Protein AF-A0AAN8N114-F1 (afdb_monomer_lite)

Secondary structure (DSSP, 8-state):
----------PPPTT----------------------------------------SSS---EEETTEEEEEEEEEEE-TTSPEEE---PPP-------------------------------TTEEEEEEEEETTTEEEEEEE-TT--BTTB--SEEEEESSSEEEHHHHSGGGTTSGGGG-EEEEEEEEEESS-SSSSS-SEEEEEEEEE--GGGHHHHHIIIIIS----SEEEEEEEEES--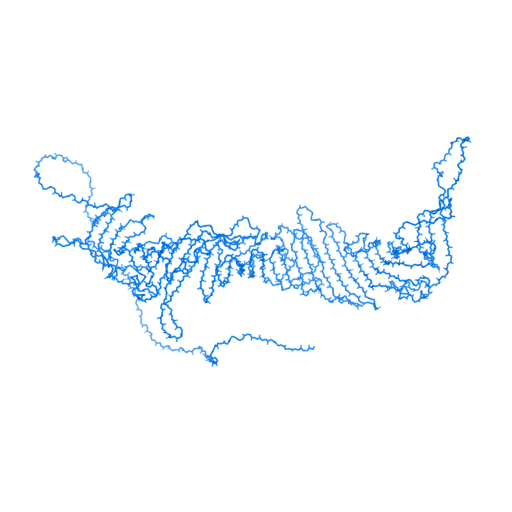-SSS----SEEEEEEEEEEEEEEETTTEEEEEEEEEEEEEEEE-TTT--EEEEEEEEEEEEEEEP-TT-SSPEEEEEEEEEETTEEEEEEEESSSEE-SGGG-TT--EEEEEEEEEESS--TTS--PEEEEEEEEETTEEEEEEEEE-SS-EEEEEEEEEEEHHHHHHHHHHHHS-EEPP--S-EEEEEEEEEEETTEEEEEEEEEETTEE-SEEEEEEETTEEEEEEEEEEEEETTEEEEEEEEEEEEEEE-SS---SPEEEEEEEEEEETTEEEEEEEEEEE-TTSPPEEEEEEEESSEEEHHHH-GGGTTSTT--EEEEEEEEEESSSS-SSS--TT-----SEEEEEEEE---HHHHHHHTS--TTEEEEEEEETTEEEEEEE-SS----B-STTEEESS-EEEEEESSSEEEEEEEEEEE--S-----------S----SS---EEEE------TTHHHHHHHTT-

Organism: NCBI:txid47235

Sequence (715 aa):
MTATSGQDIIMMDADGRQGSFPPAGAVRKRARSPSSERDGEDHSNKTAKLQYSDKTQTGNTIDYYGSIIRNATLGTLGANGKIEPLLFQQPTTGTKICPDDLPTPGEENDDPRTGSTKPMLPENFVVTGDMKLFGMIDSQICIFPGLITPGQPYTEIVTPSAPRLSVGDLVPRLKGSPMDSIALEKTRYCYSEISFDRLKRAGLYVETDVLFQGTLQPVQDTLRDFFGQGYPHLHMSAYLGQDRNWALPLPTSEIVLTGSLDNVSVNIFDILTFTKIGVEVSAYQAIDPRTYRSAWQFGFGFFGHLNMSAPGSIMPLQVEYQLQHRYGSYMLSLTLQDDEWKDIFGVKGLNIKDVQLTAVLSNLSKDVNCDFKVEAALNLNKTDFLISGTYSKSNYRLEAFVGNLTLHDVGQLFTQVTGATLDVFDHDVTFNSIYVSISSDGLVLSGAITVNGYSTAQGTIAISRDGLQISGGIGHVEFEHFIINDAMLDVFVGSTCGKACTRATKFSIVGDLTFSDINLKVGLFTSKAPGSELKWTIFGQAAGDLKTSKLCSDLQGTFLDVSLNNLAFIASNDESPAGDFNHLNYPLTKGIQFCAMIDSIPELESLMRGSVKGMVIRAAYSSGKFSLGIILPGERTISFGDHIYTGPLQLEIQTGTDITLVLKALLNVKVDTQPTHYELWNSALNRFNTIQTWYSLGTKLSAKLFKKSALNCFT

Foldseek 3Di:
DDDDDDDDDDDDDPPDDDDDDDDDDDDDDDDDDDDDDDDDPPPPPPDDDFDFDPDDDDFGWTQDVNWIFTNKFKFFQDPVRDTHGDDDDDDDDDDDDDDDDDDDDDDDDDDDDDDDDDPPDPQGMKMKGWTQFQQHFTWIKIARPNDDDPVRNFRMKIWTPDQKAFVCVLPVVCPPPQSRPKIWGRKMKTAHPQAPDPVRGGAIKIKTKTFCDDVNVVVQCCCCAQVVHNDRIFTWMWGQDHDDDRNRRRPDQKTKIKGKDAQGFGDFLNFKTFGMKMKIKMWGWDQDPVPRDTDIDIFMWIKDWIFGDAALDPGTFIWIWIWGDDPQKIKIKIFTPDQWDACHNVQHLKIWGRKIWIFIGNDRHRPDWTKTWIWTWIDAPNDTFIKIDIDTPPWDKIKTWPFKDAPVSVQSRLCSRQVWGWDDDPWGKIFGRWMWMAIPVGIKIWDWIDTNRQIFRIWMWDHDNQFIWIKHFRAWDDDPPWIFGRKIWIWTIGTDDPPARFAWTKIKIWGWTQDPNWIKTWMKIWTDGVPDDIKIKIKIWTDAWDFVCVLPVVCPPPLSRFTFAGKMKMAIQAQDGDDDDPPVPPRGGHGIKIKTWTFDRPVVCVVQVHTQGGKIWMWGDDPNDTFTFIHGPDFGKADPDPFKIWGGWGWGFDDDQFTWIKIKTWIGGHDPDDPDDDDDDDDDDPDDPTPGDIDIPTDDDGDRPPPPSVVVVVD

Structure (mmCIF, N/CA/C/O backbone):
data_AF-A0AAN8N114-F1
#
_entry.id   AF-A0AAN8N114-F1
#
loop_
_atom_site.group_PDB
_atom_site.id
_atom_site.type_symbol
_atom_site.label_atom_id
_atom_site.label_alt_id
_atom_site.label_comp_id
_atom_site.label_asym_id
_atom_site.label_entity_id
_atom_site.label_seq_id
_atom_site.pdbx_PDB_ins_code
_atom_site.Cartn_x
_atom_site.Cartn_y
_atom_site.Cartn_z
_atom_site.occupancy
_atom_site.B_iso_or_equiv
_atom_site.auth_seq_id
_atom_site.auth_comp_id
_atom_site.auth_asym_id
_atom_site.auth_atom_id
_atom_site.pdbx_PDB_model_num
ATOM 1 N N . MET A 1 1 ? -15.891 -11.477 -35.135 1.00 25.75 1 MET A N 1
ATOM 2 C CA . MET A 1 1 ? -16.637 -12.729 -34.886 1.00 25.75 1 MET A CA 1
ATOM 3 C C . MET A 1 1 ? -17.010 -12.759 -33.413 1.00 25.75 1 MET A C 1
ATOM 5 O O . MET A 1 1 ? -16.155 -12.441 -32.602 1.00 25.75 1 MET A O 1
ATOM 9 N N . THR A 1 2 ? -18.285 -13.071 -33.147 1.00 25.39 2 THR A N 1
ATOM 10 C CA . THR A 1 2 ? -18.988 -13.241 -31.852 1.00 25.39 2 THR A CA 1
ATOM 11 C C . THR A 1 2 ? -19.042 -12.059 -30.873 1.00 25.39 2 THR A C 1
ATOM 13 O O . THR A 1 2 ? -18.058 -11.670 -30.259 1.00 25.39 2 THR A O 1
ATOM 16 N N . ALA A 1 3 ? -20.267 -11.540 -30.743 1.00 19.98 3 ALA A N 1
ATOM 17 C CA . ALA A 1 3 ? -20.766 -10.554 -29.791 1.00 19.98 3 ALA A CA 1
ATOM 18 C C . ALA A 1 3 ? -21.498 -11.235 -28.610 1.00 19.98 3 ALA A C 1
ATOM 20 O O . ALA A 1 3 ? -21.672 -12.452 -28.633 1.00 19.98 3 ALA A O 1
ATOM 21 N N . THR A 1 4 ? -22.034 -10.401 -27.699 1.00 22.73 4 THR A N 1
ATOM 22 C CA . THR A 1 4 ? -22.918 -10.644 -26.522 1.00 22.73 4 THR A CA 1
ATOM 23 C C . THR A 1 4 ? -22.199 -11.045 -25.226 1.00 22.73 4 THR A C 1
ATOM 25 O O . THR A 1 4 ? -21.290 -11.857 -25.266 1.00 22.73 4 THR A O 1
ATOM 28 N N . SER A 1 5 ? -22.506 -10.519 -24.034 1.00 23.89 5 SER A N 1
ATOM 29 C CA . SER A 1 5 ? -23.535 -9.578 -23.552 1.00 23.89 5 SER A CA 1
ATOM 30 C C . SER A 1 5 ? -23.155 -9.111 -22.137 1.00 23.89 5 SER A C 1
ATOM 32 O O . SER A 1 5 ? -22.640 -9.913 -21.361 1.00 23.89 5 SER A O 1
ATOM 34 N N . GLY A 1 6 ? -23.469 -7.861 -21.784 1.00 24.78 6 GLY A N 1
ATOM 35 C CA . GLY A 1 6 ? -23.482 -7.402 -20.393 1.00 24.78 6 GLY A CA 1
ATOM 36 C C . GLY A 1 6 ? -24.573 -8.100 -19.575 1.00 24.78 6 GLY A C 1
ATOM 37 O O . GLY A 1 6 ? -25.645 -8.407 -20.101 1.00 24.78 6 GLY A O 1
ATOM 38 N N . GLN A 1 7 ? -24.289 -8.352 -18.298 1.00 24.59 7 GLN A N 1
ATOM 39 C CA . GLN A 1 7 ? -25.272 -8.790 -17.312 1.00 24.59 7 GLN A CA 1
ATOM 40 C C . GLN A 1 7 ? -25.184 -7.902 -16.072 1.00 24.59 7 GLN A C 1
ATOM 42 O O . GLN A 1 7 ? -24.180 -7.893 -15.361 1.00 24.59 7 GLN A O 1
ATOM 47 N N . ASP A 1 8 ? -26.275 -7.173 -15.851 1.00 23.38 8 ASP A N 1
ATOM 48 C CA . ASP A 1 8 ? -26.634 -6.511 -14.606 1.00 23.38 8 ASP A CA 1
ATOM 49 C C . ASP A 1 8 ? -26.843 -7.553 -13.498 1.00 23.38 8 ASP A C 1
ATOM 51 O O . ASP A 1 8 ? -27.546 -8.552 -13.680 1.00 23.38 8 ASP A O 1
ATOM 55 N N . ILE A 1 9 ? -26.242 -7.317 -12.333 1.00 24.98 9 ILE A N 1
ATOM 56 C CA . ILE A 1 9 ? -26.415 -8.157 -11.146 1.00 24.98 9 ILE A CA 1
ATOM 57 C C . ILE A 1 9 ? -27.734 -7.768 -10.471 1.00 24.98 9 ILE A C 1
ATOM 59 O O . ILE A 1 9 ? -27.854 -6.713 -9.850 1.00 24.98 9 ILE A O 1
ATOM 63 N N . ILE A 1 10 ? -28.727 -8.646 -10.598 1.00 25.77 10 ILE A N 1
ATOM 64 C CA . ILE A 1 10 ? -30.011 -8.587 -9.895 1.00 25.77 10 ILE A CA 1
ATOM 65 C C . ILE A 1 10 ? -29.873 -9.391 -8.596 1.00 25.77 10 ILE A C 1
ATOM 67 O O . ILE A 1 10 ? -29.695 -10.607 -8.630 1.00 25.77 10 ILE A O 1
ATOM 71 N N . MET A 1 11 ? -29.983 -8.720 -7.448 1.00 24.97 11 MET A N 1
ATOM 72 C CA . MET A 1 11 ? -30.145 -9.369 -6.142 1.00 24.97 11 MET A CA 1
ATOM 73 C C . MET A 1 11 ? -31.584 -9.895 -6.024 1.00 24.97 11 MET A C 1
ATOM 75 O O . MET A 1 11 ? -32.539 -9.120 -6.064 1.00 24.97 11 MET A O 1
ATOM 79 N N . MET A 1 12 ? -31.737 -11.217 -5.923 1.00 25.73 12 MET A N 1
ATOM 80 C CA . MET A 1 12 ? -33.007 -11.897 -5.647 1.00 25.73 12 MET A CA 1
ATOM 81 C C . MET A 1 12 ? -33.140 -12.173 -4.144 1.00 25.73 12 MET A C 1
ATOM 83 O O . MET A 1 12 ? -32.262 -12.806 -3.563 1.00 25.73 12 MET A O 1
ATOM 87 N N . ASP A 1 13 ? -34.261 -11.766 -3.543 1.00 30.94 13 ASP A N 1
ATOM 88 C CA . ASP A 1 13 ? -34.686 -12.228 -2.215 1.00 30.94 13 ASP A CA 1
ATOM 89 C C . ASP A 1 13 ? -35.397 -13.591 -2.295 1.00 30.94 13 ASP A C 1
ATOM 91 O O . ASP A 1 13 ? -36.038 -13.934 -3.294 1.00 30.94 13 ASP A O 1
ATOM 95 N N . ALA A 1 14 ? -35.315 -14.351 -1.200 1.00 33.03 14 ALA A N 1
ATOM 96 C CA . ALA A 1 14 ? -35.656 -15.773 -1.095 1.00 33.03 14 ALA A CA 1
ATOM 97 C C . ALA A 1 14 ? -37.146 -16.159 -1.257 1.00 33.03 14 ALA A C 1
ATOM 99 O O . ALA A 1 14 ? -37.458 -17.337 -1.126 1.00 33.03 14 ALA A O 1
ATOM 100 N N . ASP A 1 15 ? -38.053 -15.232 -1.590 1.00 36.31 15 ASP A N 1
ATOM 101 C CA . ASP A 1 15 ? -39.499 -15.515 -1.709 1.00 36.31 15 ASP A CA 1
ATOM 102 C C . ASP A 1 15 ? -40.173 -15.015 -3.009 1.00 36.31 15 ASP A C 1
ATOM 104 O O . ASP A 1 15 ? -41.400 -15.010 -3.117 1.00 36.31 15 ASP A O 1
ATOM 108 N N . GLY A 1 16 ? -39.411 -14.645 -4.045 1.00 33.50 16 GLY A N 1
ATOM 109 C CA . GLY A 1 16 ? -39.903 -14.655 -5.436 1.00 33.50 16 GLY A CA 1
ATOM 110 C C . GLY A 1 16 ? -41.208 -13.894 -5.749 1.00 33.50 16 GLY A C 1
ATOM 111 O O . GLY A 1 16 ? -41.973 -14.337 -6.609 1.00 33.50 16 GLY A O 1
ATOM 112 N N . ARG A 1 17 ? -41.495 -12.753 -5.102 1.00 31.50 17 ARG A N 1
ATOM 113 C CA . ARG A 1 17 ? -42.673 -11.916 -5.417 1.00 31.50 17 ARG A CA 1
ATOM 114 C C . ARG A 1 17 ? -42.298 -10.473 -5.756 1.00 31.50 17 ARG A C 1
ATOM 116 O O . ARG A 1 17 ? -41.757 -9.749 -4.931 1.00 31.50 17 ARG A O 1
ATOM 123 N N . GLN A 1 18 ? -42.655 -10.052 -6.973 1.00 28.27 18 GLN A N 1
ATOM 124 C CA . GLN A 1 18 ? -42.621 -8.661 -7.434 1.00 28.27 18 GLN A CA 1
ATOM 125 C C . GLN A 1 18 ? -43.776 -7.860 -6.811 1.00 28.27 18 GLN A C 1
ATOM 127 O O . GLN A 1 18 ? -44.938 -8.240 -6.950 1.00 28.27 18 GLN A O 1
ATOM 132 N N . GLY A 1 19 ? -43.462 -6.734 -6.166 1.00 28.30 19 GLY A N 1
ATOM 133 C CA . GLY A 1 19 ? -44.440 -5.785 -5.631 1.00 28.30 19 GLY A CA 1
ATOM 134 C C . GLY A 1 19 ? -44.064 -4.345 -5.977 1.00 28.30 19 GLY A C 1
ATOM 135 O O . GLY A 1 19 ? -43.071 -3.819 -5.490 1.00 28.30 19 GLY A O 1
ATOM 136 N N . SER A 1 20 ? -44.861 -3.726 -6.843 1.00 25.77 20 SER A N 1
ATOM 137 C CA . SER A 1 20 ? -44.749 -2.353 -7.346 1.00 25.77 20 SER A CA 1
ATOM 138 C C . SER A 1 20 ? -45.147 -1.290 -6.310 1.00 25.77 20 SER A C 1
ATOM 140 O O . SER A 1 20 ? -46.217 -1.405 -5.712 1.00 25.77 20 SER A O 1
ATOM 142 N N . PHE A 1 21 ? -44.382 -0.199 -6.196 1.00 27.22 21 PHE A N 1
ATOM 143 C CA . PHE A 1 21 ? -44.788 1.031 -5.497 1.00 27.22 21 PHE A CA 1
ATOM 144 C C . PHE A 1 21 ? -45.132 2.152 -6.497 1.00 27.22 21 PHE A C 1
ATOM 146 O O . PHE A 1 21 ? -44.305 2.452 -7.359 1.00 27.22 21 PHE A O 1
ATOM 153 N N . PRO A 1 22 ? -46.299 2.818 -6.377 1.00 29.48 22 PRO A N 1
ATOM 154 C CA . PRO A 1 22 ? -46.556 4.119 -6.990 1.00 29.48 22 PRO A CA 1
ATOM 155 C C . PRO A 1 22 ? -46.446 5.284 -5.971 1.00 29.48 22 PRO A C 1
ATOM 157 O O . PRO A 1 22 ? -46.350 5.048 -4.765 1.00 29.48 22 PRO A O 1
ATOM 160 N N . PRO A 1 23 ? -46.405 6.547 -6.450 1.00 27.12 23 PRO A N 1
ATOM 161 C CA . PRO A 1 23 ? -45.602 7.617 -5.859 1.00 27.12 23 PRO A CA 1
ATOM 162 C C . PRO A 1 23 ? -46.366 8.583 -4.936 1.00 27.12 23 PRO A C 1
ATOM 164 O O . PRO A 1 23 ? -47.585 8.539 -4.782 1.00 27.12 23 PRO A O 1
ATOM 167 N N . ALA A 1 24 ? -45.588 9.488 -4.341 1.00 26.08 24 ALA A N 1
ATOM 168 C CA . ALA A 1 24 ? -45.990 10.550 -3.430 1.00 26.08 24 ALA A CA 1
ATOM 169 C C . ALA A 1 24 ? -47.063 11.517 -3.974 1.00 26.08 24 ALA A C 1
ATOM 171 O O . ALA A 1 24 ? -47.000 11.961 -5.119 1.00 26.08 24 ALA A O 1
ATOM 172 N N . GLY A 1 25 ? -47.949 11.960 -3.070 1.00 23.19 25 GLY A N 1
ATOM 173 C CA . GLY A 1 25 ? -48.615 13.265 -3.143 1.00 23.19 25 GLY A CA 1
ATOM 174 C C . GLY A 1 25 ? -50.140 13.254 -2.999 1.00 23.19 25 GLY A C 1
ATOM 175 O O . GLY A 1 25 ? -50.848 13.094 -3.983 1.00 23.19 25 GLY A O 1
ATOM 176 N N . ALA A 1 26 ? -50.655 13.570 -1.803 1.00 25.64 26 ALA A N 1
ATOM 177 C CA . ALA A 1 26 ? -51.934 14.275 -1.657 1.00 25.64 26 ALA A CA 1
ATOM 178 C C . ALA A 1 26 ? -52.054 14.958 -0.283 1.00 25.64 26 ALA A C 1
ATOM 180 O O . ALA A 1 26 ? -52.219 14.331 0.758 1.00 25.64 26 ALA A O 1
ATOM 181 N N . VAL A 1 27 ? -52.003 16.287 -0.326 1.00 26.16 27 VAL A N 1
ATOM 182 C CA . VAL A 1 27 ? -52.270 17.239 0.756 1.00 26.16 27 VAL A CA 1
ATOM 183 C C . VAL A 1 27 ? -53.777 17.520 0.852 1.00 26.16 27 VAL A C 1
ATOM 185 O O . VAL A 1 27 ? -54.389 17.862 -0.156 1.00 26.16 27 VAL A O 1
ATOM 188 N N . ARG A 1 28 ? -54.348 17.539 2.067 1.00 24.97 28 ARG A N 1
ATOM 189 C CA . ARG A 1 28 ? -55.494 18.394 2.477 1.00 24.97 28 ARG A CA 1
ATOM 190 C C . ARG A 1 28 ? -55.364 18.670 3.990 1.00 24.97 28 ARG A C 1
ATOM 192 O O . ARG A 1 28 ? -55.347 17.729 4.765 1.00 24.97 28 ARG A O 1
ATOM 199 N N . LYS A 1 29 ? -54.998 19.894 4.420 1.00 24.08 29 LYS A N 1
ATOM 200 C CA . LYS A 1 29 ? -55.861 21.073 4.738 1.00 24.08 29 LYS A CA 1
ATOM 201 C C . LYS A 1 29 ? -56.916 20.757 5.818 1.00 24.08 29 LYS A C 1
ATOM 203 O O . LYS A 1 29 ? -57.658 19.813 5.626 1.00 24.08 29 LYS A O 1
ATOM 208 N N . ARG A 1 30 ? -57.195 21.549 6.863 1.00 23.53 30 ARG A N 1
ATOM 209 C CA . ARG A 1 30 ? -56.679 22.799 7.477 1.00 23.53 30 ARG A CA 1
ATOM 210 C C . ARG A 1 30 ? -57.679 23.127 8.616 1.00 23.53 30 ARG A C 1
ATOM 212 O O . ARG A 1 30 ? -58.869 23.021 8.346 1.00 23.53 30 ARG A O 1
ATOM 219 N N . ALA A 1 31 ? -57.239 23.628 9.773 1.00 23.84 31 ALA A N 1
ATOM 220 C CA . ALA A 1 31 ? -57.961 24.609 10.622 1.00 23.84 31 ALA A CA 1
ATOM 221 C C . ALA A 1 31 ? -57.012 25.070 11.756 1.00 23.84 31 ALA A C 1
ATOM 223 O O . ALA A 1 31 ? -56.663 24.273 12.612 1.00 23.84 31 ALA A O 1
ATOM 224 N N . ARG A 1 32 ? -56.284 26.188 11.594 1.00 23.20 32 ARG A N 1
ATOM 225 C CA . ARG A 1 32 ? -56.566 27.556 12.107 1.00 23.20 32 ARG A CA 1
ATOM 226 C C . ARG A 1 32 ? -56.631 27.681 13.649 1.00 23.20 32 ARG A C 1
ATOM 228 O O . ARG A 1 32 ? -57.693 27.504 14.222 1.00 23.20 32 ARG A O 1
ATOM 235 N N . SER A 1 33 ? -55.460 27.999 14.224 1.00 25.02 33 SER A N 1
ATOM 236 C CA . SER A 1 33 ? -55.066 29.116 15.131 1.00 25.02 33 SER A CA 1
ATOM 237 C C . SER A 1 33 ? -56.119 29.748 16.074 1.00 25.02 33 SER A C 1
ATOM 239 O O . SER A 1 33 ? -57.247 29.957 15.634 1.00 25.02 33 SER A O 1
ATOM 241 N N . PRO A 1 34 ? -55.745 30.187 17.303 1.00 26.86 34 PRO A N 1
ATOM 242 C CA . PRO A 1 34 ? -54.935 31.408 17.457 1.00 26.86 34 PRO A CA 1
ATOM 243 C C . PRO A 1 34 ? -53.868 31.407 18.577 1.00 26.86 34 PRO A C 1
ATOM 245 O O . PRO A 1 34 ? -53.781 30.525 19.420 1.00 26.86 34 PRO A O 1
ATOM 248 N N . SER A 1 35 ? -53.045 32.447 18.492 1.00 24.02 35 SER A N 1
ATOM 249 C CA . SER A 1 35 ? -51.916 32.912 19.302 1.00 24.02 35 SER A CA 1
ATOM 250 C C . SER A 1 35 ? -52.228 33.378 20.734 1.00 24.02 35 SER A C 1
ATOM 252 O O . SER A 1 35 ? -53.224 34.072 20.926 1.00 24.02 35 SER A O 1
ATOM 254 N N . SER A 1 36 ? -51.270 33.182 21.650 1.00 26.48 36 SER A N 1
ATOM 255 C CA . SER A 1 36 ? -50.858 34.116 22.728 1.00 26.48 36 SER A CA 1
ATOM 256 C C . SER A 1 36 ? -49.517 33.618 23.299 1.00 26.48 36 SER A C 1
ATOM 258 O O . SER A 1 36 ? -49.409 32.457 23.672 1.00 26.48 36 SER A O 1
ATOM 260 N N . GLU A 1 37 ? -48.398 34.303 23.057 1.00 24.88 37 GLU A N 1
ATOM 261 C CA . GLU A 1 37 ? -47.703 35.177 24.026 1.00 24.88 37 GLU A CA 1
ATOM 262 C C . GLU A 1 37 ? -47.629 34.669 25.481 1.00 24.88 37 GLU A C 1
ATOM 264 O O . GLU A 1 37 ? -48.653 34.571 26.142 1.00 24.88 37 GLU A O 1
ATOM 269 N N . ARG A 1 38 ? -46.370 34.477 25.922 1.00 25.62 38 ARG A N 1
ATOM 270 C CA . ARG A 1 38 ? -45.785 34.582 27.278 1.00 25.62 38 ARG A CA 1
ATOM 271 C C . ARG A 1 38 ? -46.435 33.801 28.425 1.00 25.62 38 ARG A C 1
ATOM 273 O O . ARG A 1 38 ? -47.534 34.114 28.843 1.00 25.62 38 ARG A O 1
ATOM 280 N N . ASP A 1 39 ? -45.668 32.846 28.954 1.00 25.47 39 ASP A N 1
ATOM 281 C CA . ASP A 1 39 ? -45.227 32.727 30.360 1.00 25.47 39 ASP A CA 1
ATOM 282 C C . ASP A 1 39 ? -44.436 31.402 30.447 1.00 25.47 39 ASP A C 1
ATOM 284 O O . ASP A 1 39 ? -44.914 30.353 30.038 1.00 25.47 39 ASP A O 1
ATOM 288 N N . GLY A 1 40 ? -43.124 31.422 30.691 1.00 24.64 40 GLY A N 1
ATOM 289 C CA . GLY A 1 40 ? -42.617 31.300 32.055 1.00 24.64 40 GLY A CA 1
ATOM 290 C C . GLY A 1 40 ? -42.611 29.831 32.498 1.00 24.64 40 GLY A C 1
ATOM 291 O O . GLY A 1 40 ? -43.416 29.451 33.340 1.00 24.64 40 GLY A O 1
ATOM 292 N N . GLU A 1 41 ? -41.736 28.992 31.924 1.00 26.20 41 GLU A N 1
ATOM 293 C CA . GLU A 1 41 ? -41.512 27.631 32.435 1.00 26.20 41 GLU A CA 1
ATOM 294 C C . GLU A 1 41 ? -40.737 27.703 33.755 1.00 26.20 41 GLU A C 1
ATOM 296 O O . GLU A 1 41 ? -39.517 27.861 33.808 1.00 26.20 41 GLU A O 1
ATOM 301 N N . ASP A 1 42 ? -41.507 27.617 34.833 1.00 23.16 42 ASP A N 1
ATOM 302 C CA . ASP A 1 42 ? -41.062 27.432 36.202 1.00 23.16 42 ASP A CA 1
ATOM 303 C C . ASP A 1 42 ? -40.525 25.997 36.361 1.00 23.16 42 ASP A C 1
ATOM 305 O O . ASP A 1 42 ? -41.253 25.050 36.669 1.00 23.16 42 ASP A O 1
ATOM 309 N N . HIS A 1 43 ? -39.225 25.805 36.118 1.00 26.48 43 HIS A N 1
ATOM 310 C CA . HIS A 1 43 ? -38.511 24.635 36.622 1.00 26.48 43 HIS A CA 1
ATOM 311 C C . HIS A 1 43 ? -38.426 24.750 38.146 1.00 26.48 43 HIS A C 1
ATOM 313 O O . HIS A 1 43 ? -37.450 25.255 38.705 1.00 26.48 43 HIS A O 1
ATOM 319 N N . SER A 1 44 ? -39.455 24.256 38.837 1.00 24.94 44 SER A N 1
ATOM 320 C CA . SER A 1 44 ? -39.422 24.120 40.287 1.00 24.94 44 SER A CA 1
ATOM 321 C C . SER A 1 44 ? -38.318 23.128 40.676 1.00 24.94 44 SER A C 1
ATOM 323 O O . SER A 1 44 ? -38.511 21.909 40.671 1.00 24.94 44 SER A O 1
ATOM 325 N N . ASN A 1 45 ? -37.151 23.661 41.027 1.00 23.98 45 ASN A N 1
ATOM 326 C CA . ASN A 1 45 ? -36.109 22.980 41.781 1.00 23.98 45 ASN A CA 1
ATOM 327 C C . ASN A 1 45 ? -36.709 22.521 43.119 1.00 23.98 45 ASN A C 1
ATOM 329 O O . ASN A 1 45 ? -36.768 23.283 44.088 1.00 23.98 45 ASN A O 1
ATOM 333 N N . LYS A 1 46 ? -37.175 21.269 43.197 1.00 24.16 46 LYS A N 1
ATOM 334 C CA . LYS A 1 46 ? -37.532 20.651 44.478 1.00 24.16 46 LYS A CA 1
ATOM 335 C C . LYS A 1 46 ? -36.245 20.377 45.251 1.00 24.16 46 LYS A C 1
ATOM 337 O O . LYS A 1 46 ? -35.628 19.329 45.114 1.00 24.16 46 LYS A O 1
ATOM 342 N N . THR A 1 47 ? -35.838 21.338 46.071 1.00 23.56 47 THR A N 1
ATOM 343 C CA . THR A 1 47 ? -34.780 21.161 47.068 1.00 23.56 47 THR A CA 1
ATOM 344 C C . THR A 1 47 ? -35.263 20.150 48.112 1.00 23.56 47 THR A C 1
ATOM 346 O O . THR A 1 47 ? -36.289 20.366 48.761 1.00 23.56 47 THR A O 1
ATOM 349 N N . ALA A 1 48 ? -34.541 19.040 48.277 1.00 30.22 48 ALA A N 1
ATOM 350 C CA . ALA A 1 48 ? -34.802 18.073 49.337 1.00 30.22 48 ALA A CA 1
ATOM 351 C C . ALA A 1 48 ? -34.657 18.749 50.715 1.00 30.22 48 ALA A C 1
ATOM 353 O O . ALA A 1 48 ? -33.635 19.372 51.010 1.00 30.22 48 ALA A O 1
ATOM 354 N N . LYS A 1 49 ? -35.677 18.631 51.573 1.00 26.67 49 LYS A N 1
ATOM 355 C CA . LYS A 1 49 ? -35.562 18.946 53.002 1.00 26.67 49 LYS A CA 1
ATOM 356 C C . LYS A 1 49 ? -35.175 17.664 53.736 1.00 26.67 49 LYS A C 1
ATOM 358 O O . LYS A 1 49 ? -35.992 16.756 53.826 1.00 26.67 49 LYS A O 1
ATOM 363 N N . LEU A 1 50 ? -33.968 17.612 54.298 1.00 32.53 50 LEU A N 1
ATOM 364 C CA . LEU A 1 50 ? -33.624 16.659 55.358 1.00 32.53 50 LEU A CA 1
ATOM 365 C C . LEU A 1 50 ? -34.485 17.001 56.587 1.00 32.53 50 LEU A C 1
ATOM 367 O O . LEU A 1 50 ? -34.144 17.898 57.355 1.00 32.53 50 LEU A O 1
ATOM 371 N N . GLN A 1 51 ? -35.646 16.361 56.739 1.00 30.39 51 GLN A N 1
ATOM 372 C CA . GLN A 1 51 ? -36.465 16.486 57.945 1.00 30.39 51 GLN A CA 1
ATOM 373 C C . GLN A 1 51 ? -36.077 15.385 58.933 1.00 30.39 51 GLN A C 1
ATOM 375 O O . GLN A 1 51 ? -36.458 14.231 58.769 1.00 30.39 51 GLN A O 1
ATOM 380 N N . TYR A 1 52 ? -35.329 15.752 59.974 1.00 32.84 52 TYR A N 1
ATOM 381 C CA . TYR A 1 52 ? -35.158 14.915 61.161 1.00 32.84 52 TYR A CA 1
ATOM 382 C C . TYR A 1 52 ? -36.439 15.002 62.000 1.00 32.84 52 TYR A C 1
ATOM 384 O O . TYR A 1 52 ? -36.766 16.070 62.522 1.00 32.84 52 TYR A O 1
ATOM 392 N N . SER A 1 53 ? -37.192 13.907 62.120 1.00 26.78 53 SER A N 1
ATOM 393 C CA . SER A 1 53 ? -38.308 13.838 63.066 1.00 26.78 53 SER A CA 1
ATOM 394 C C . SER A 1 53 ? -37.787 13.400 64.432 1.00 26.78 53 SER A C 1
ATOM 396 O O . SER A 1 53 ? -37.484 12.228 64.650 1.00 26.78 53 SER A O 1
ATOM 398 N N . ASP A 1 54 ? -37.691 14.347 65.355 1.00 30.80 54 ASP A N 1
ATOM 399 C CA . ASP A 1 54 ? -37.285 14.097 66.733 1.00 30.80 54 ASP A CA 1
ATOM 400 C C . ASP A 1 54 ? -38.469 13.535 67.540 1.00 30.80 54 ASP A C 1
ATOM 402 O O . ASP A 1 54 ? -39.222 14.288 68.156 1.00 30.80 54 ASP A O 1
ATOM 406 N N . LYS A 1 55 ? -38.704 12.215 67.467 1.00 27.67 55 LYS A N 1
ATOM 407 C CA . LYS A 1 55 ? -39.546 11.464 68.421 1.00 27.67 55 LYS A CA 1
ATOM 408 C C . LYS A 1 55 ? -39.046 10.025 68.593 1.00 27.67 55 LYS A C 1
ATOM 410 O O . LYS A 1 55 ? -39.262 9.167 67.748 1.00 27.67 55 LYS A O 1
ATOM 415 N N . THR A 1 56 ? -38.384 9.805 69.726 1.00 30.52 56 THR A N 1
ATOM 416 C CA . THR A 1 56 ? -38.303 8.580 70.546 1.00 30.52 56 THR A CA 1
ATOM 417 C C . THR A 1 56 ? -38.763 7.243 69.927 1.00 30.52 56 THR A C 1
ATOM 419 O O . THR A 1 56 ? -39.956 7.002 69.769 1.00 30.52 56 THR A O 1
ATOM 422 N N . GLN A 1 57 ? -37.791 6.333 69.756 1.00 35.53 57 GLN A N 1
ATOM 423 C CA . GLN A 1 57 ? -37.912 4.866 69.638 1.00 35.53 57 GLN A CA 1
ATOM 424 C C . GLN A 1 57 ? -38.749 4.307 68.470 1.00 35.53 57 GLN A C 1
ATOM 426 O O . GLN A 1 57 ? -39.797 3.701 68.653 1.00 35.53 57 GLN A O 1
ATOM 431 N N . THR A 1 58 ? -38.215 4.420 67.254 1.00 34.16 58 THR A N 1
ATOM 432 C CA . THR A 1 58 ? -38.110 3.363 66.218 1.00 34.16 58 THR A CA 1
ATOM 433 C C . THR A 1 58 ? -37.175 3.913 65.127 1.00 34.16 58 THR A C 1
ATOM 435 O O . THR A 1 58 ? -37.174 5.114 64.889 1.00 34.16 58 THR A O 1
ATOM 438 N N . GLY A 1 59 ? -36.284 3.081 64.575 1.00 48.12 59 GLY A N 1
ATOM 439 C CA . GLY A 1 59 ? -35.027 3.487 63.916 1.00 48.12 59 GLY A CA 1
ATOM 440 C C . GLY A 1 59 ? -35.073 4.696 62.965 1.00 48.12 59 GLY A C 1
ATOM 441 O O . GLY A 1 59 ? -36.009 4.847 62.179 1.00 48.12 59 GLY A O 1
ATOM 442 N N . ASN A 1 60 ? -34.021 5.528 63.020 1.00 70.12 60 ASN A N 1
ATOM 443 C CA . ASN A 1 60 ? -33.807 6.709 62.173 1.00 70.12 60 ASN A CA 1
ATOM 444 C C . ASN A 1 60 ? -34.127 6.396 60.707 1.00 70.12 60 ASN A C 1
ATOM 446 O O . ASN A 1 60 ? -33.364 5.695 60.042 1.00 70.12 60 ASN A O 1
ATOM 450 N N . THR A 1 61 ? -35.261 6.890 60.217 1.00 76.94 61 THR A N 1
ATOM 451 C CA . THR A 1 61 ? -35.706 6.673 58.840 1.00 76.94 61 THR A CA 1
ATOM 452 C C . THR A 1 61 ? -35.712 8.007 58.099 1.00 76.94 61 THR A C 1
ATOM 454 O O . THR A 1 61 ? -36.246 8.986 58.613 1.00 76.94 61 THR A O 1
ATOM 457 N N . ILE A 1 62 ? -35.118 8.052 56.907 1.00 82.31 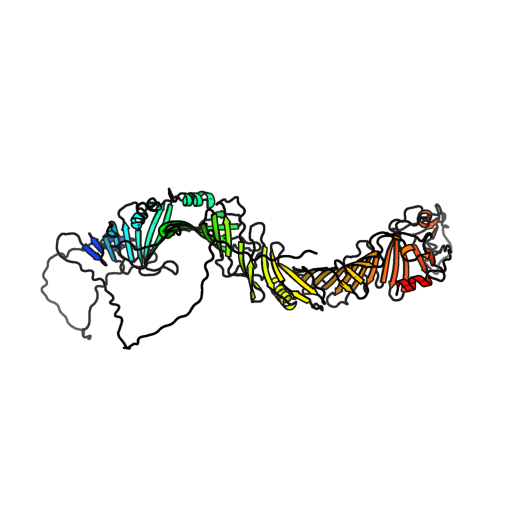62 ILE A N 1
ATOM 458 C CA . ILE A 1 62 ? -35.044 9.228 56.033 1.00 82.31 62 ILE A CA 1
ATOM 459 C C . ILE A 1 62 ? -35.731 8.883 54.709 1.00 82.31 62 ILE A C 1
ATOM 461 O O . ILE A 1 62 ? -35.419 7.861 54.101 1.00 82.31 62 ILE A O 1
ATOM 465 N N . ASP A 1 63 ? -36.651 9.734 54.251 1.00 80.69 63 ASP A N 1
ATOM 466 C CA . ASP A 1 63 ? -37.110 9.716 52.858 1.00 80.69 63 ASP A CA 1
ATOM 467 C C . ASP A 1 63 ? -36.128 10.531 52.014 1.00 80.69 63 ASP A C 1
ATOM 469 O O . ASP A 1 63 ? -35.959 11.738 52.211 1.00 80.69 63 ASP A O 1
ATOM 473 N N . TYR A 1 64 ? -35.446 9.850 51.102 1.00 80.12 64 TYR A N 1
ATOM 474 C CA . TYR A 1 64 ? -34.482 10.442 50.193 1.00 80.12 64 TYR A CA 1
ATOM 475 C C . TYR A 1 64 ? -34.923 10.180 48.754 1.00 80.12 64 TYR A C 1
ATOM 477 O O . TYR A 1 64 ? -34.778 9.076 48.228 1.00 80.12 64 TYR A O 1
ATOM 485 N N . TYR A 1 65 ? -35.504 11.206 48.126 1.00 74.69 65 TYR A N 1
ATOM 486 C CA . TYR A 1 65 ? -36.024 11.160 46.755 1.00 74.69 65 TYR A CA 1
ATOM 487 C C . TYR A 1 65 ? -36.958 9.965 46.475 1.00 74.69 65 TYR A C 1
ATOM 489 O O . TYR A 1 65 ? -36.855 9.314 45.436 1.00 74.69 65 TYR A O 1
ATOM 497 N N . GLY A 1 66 ? -37.880 9.669 47.399 1.00 74.00 66 GLY A N 1
ATOM 498 C CA . GLY A 1 66 ? -38.844 8.574 47.258 1.00 74.00 66 GLY A CA 1
ATOM 499 C C . GLY A 1 66 ? -38.293 7.203 47.657 1.00 74.00 66 GLY A C 1
ATOM 500 O O . GLY A 1 66 ? -38.985 6.199 47.498 1.00 74.00 66 GLY A O 1
ATOM 501 N N . SER A 1 67 ? -37.065 7.150 48.183 1.00 79.88 67 SER A N 1
ATOM 502 C CA . SER A 1 67 ? -36.453 5.946 48.743 1.00 79.88 67 SER A CA 1
ATOM 503 C C . SER A 1 67 ? -36.403 6.035 50.262 1.00 79.88 67 SER A C 1
ATOM 505 O O . SER A 1 67 ? -35.934 7.021 50.825 1.00 79.88 67 SER A O 1
ATOM 507 N N . ILE A 1 68 ? -36.870 4.983 50.933 1.00 85.69 68 ILE A N 1
ATOM 508 C CA . ILE A 1 68 ? -36.869 4.906 52.395 1.00 85.69 68 ILE A CA 1
ATOM 509 C C . ILE A 1 68 ? -35.519 4.348 52.855 1.00 85.69 68 ILE A C 1
ATOM 511 O O . ILE A 1 68 ? -35.249 3.160 52.672 1.00 85.69 68 ILE A O 1
ATOM 515 N N . ILE A 1 69 ? -34.705 5.197 53.480 1.00 86.06 69 ILE A N 1
ATOM 516 C CA . ILE A 1 69 ? -33.441 4.833 54.125 1.00 86.06 69 ILE A CA 1
ATOM 517 C C . ILE A 1 69 ? -33.719 4.592 55.606 1.00 86.06 69 ILE A C 1
ATOM 519 O O . ILE A 1 69 ? -34.175 5.492 56.302 1.00 86.06 69 ILE A O 1
ATOM 523 N N . ARG A 1 70 ? -33.457 3.389 56.103 1.00 87.44 70 ARG A N 1
ATOM 524 C CA . ARG A 1 70 ? -33.610 2.985 57.505 1.00 87.44 70 ARG A CA 1
ATOM 525 C C . ARG A 1 70 ? -32.256 2.980 58.201 1.00 87.44 70 ARG A C 1
ATOM 527 O O . ARG A 1 70 ? -31.222 2.880 57.551 1.00 87.44 70 ARG A O 1
ATOM 534 N N . ASN A 1 71 ? -32.271 3.058 59.529 1.00 86.56 71 ASN A N 1
ATOM 535 C CA . ASN A 1 71 ? -31.063 3.069 60.360 1.00 86.56 71 ASN A CA 1
ATOM 536 C C . ASN A 1 71 ? -30.038 4.118 59.899 1.00 86.56 71 ASN A C 1
ATOM 538 O O . ASN A 1 71 ? -28.835 3.872 59.922 1.00 86.56 71 ASN A O 1
ATOM 542 N N . ALA A 1 72 ? -30.520 5.280 59.454 1.00 82.75 72 ALA A N 1
ATOM 543 C CA . ALA A 1 72 ? -29.656 6.298 58.888 1.00 82.75 72 ALA A CA 1
ATOM 544 C C . ALA A 1 72 ? -28.672 6.836 59.941 1.00 82.75 72 ALA A C 1
ATOM 546 O O . ALA A 1 72 ? -29.070 7.219 61.051 1.00 82.75 72 ALA A O 1
ATOM 547 N N . THR A 1 73 ? -27.391 6.882 59.576 1.00 83.56 73 THR A N 1
ATOM 548 C CA . THR A 1 73 ? -26.307 7.433 60.391 1.00 83.56 73 THR A CA 1
ATOM 549 C C . THR A 1 73 ? -25.563 8.530 59.643 1.00 83.56 73 THR A C 1
ATOM 551 O O . THR A 1 73 ? -25.506 8.549 58.413 1.00 83.56 73 THR A O 1
ATOM 554 N N . LEU A 1 74 ? -25.018 9.470 60.412 1.00 79.19 74 LEU A N 1
ATOM 555 C CA . LEU A 1 74 ? -24.274 10.617 59.913 1.00 79.19 74 LEU A CA 1
ATOM 556 C C . LEU A 1 74 ? -22.807 10.458 60.308 1.00 79.19 74 LEU A C 1
ATOM 558 O O . LEU A 1 74 ? -22.496 10.212 61.477 1.00 79.19 74 LEU A O 1
ATOM 562 N N . GLY A 1 75 ? -21.911 10.604 59.341 1.00 78.31 75 GLY A N 1
ATOM 563 C CA . GLY A 1 75 ? -20.474 10.523 59.558 1.00 78.31 75 GLY A CA 1
ATOM 564 C C . GLY A 1 75 ? -19.709 11.565 58.759 1.00 78.31 75 GLY A C 1
ATOM 565 O O . GLY A 1 75 ? -20.284 12.330 57.984 1.00 78.31 75 GLY A O 1
ATOM 566 N N . THR A 1 76 ? -18.396 11.575 58.945 1.00 74.31 76 THR A N 1
ATOM 567 C CA . THR A 1 76 ? -17.449 12.370 58.161 1.00 74.31 76 THR A CA 1
ATOM 568 C C . THR A 1 76 ? -16.494 11.455 57.409 1.00 74.31 76 THR A C 1
ATOM 570 O O . THR A 1 76 ? -16.037 10.453 57.962 1.00 74.31 76 THR A O 1
ATOM 573 N N . LEU A 1 77 ? -16.177 11.783 56.157 1.00 68.44 77 LEU A N 1
ATOM 574 C CA . LEU A 1 77 ? -15.166 11.055 55.395 1.00 68.44 77 LEU A CA 1
ATOM 575 C C . LEU A 1 77 ? -13.766 11.452 55.885 1.00 68.44 77 LEU A C 1
ATOM 577 O O . LEU A 1 77 ? -13.351 12.602 55.735 1.00 68.44 77 LEU A O 1
ATOM 581 N N . GLY A 1 78 ? -13.041 10.507 56.482 1.00 62.81 78 GLY A N 1
ATOM 582 C CA . GLY A 1 78 ? -11.654 10.698 56.894 1.00 62.81 78 GLY A CA 1
ATOM 583 C C . GLY A 1 78 ? -10.697 10.736 55.697 1.00 62.81 78 GLY A C 1
ATOM 584 O O . GLY A 1 78 ? -10.987 10.198 54.628 1.00 62.81 78 GLY A O 1
ATOM 585 N N . ALA A 1 79 ? -9.500 11.305 55.883 1.00 59.03 79 ALA A N 1
ATOM 586 C CA . ALA A 1 79 ? -8.469 11.416 54.836 1.00 59.03 79 ALA A CA 1
ATOM 587 C C . ALA A 1 79 ? -7.983 10.060 54.266 1.00 59.03 79 ALA A C 1
ATOM 589 O O . ALA A 1 79 ? -7.320 10.016 53.235 1.00 59.03 79 ALA A O 1
ATOM 590 N N . ASN A 1 80 ? -8.313 8.950 54.931 1.00 57.03 80 ASN A N 1
ATOM 591 C CA . ASN A 1 80 ? -8.033 7.572 54.516 1.00 57.03 80 ASN A CA 1
ATOM 592 C C . ASN A 1 80 ? -9.198 6.910 53.742 1.00 57.03 80 ASN A C 1
ATOM 594 O O . ASN A 1 80 ? -9.151 5.705 53.499 1.00 57.03 80 ASN A O 1
ATOM 598 N N . GLY A 1 81 ? -10.258 7.660 53.412 1.00 59.38 81 GLY A N 1
ATOM 599 C CA . GLY A 1 81 ? -11.448 7.166 52.713 1.00 59.38 81 GLY A CA 1
ATOM 600 C C . GLY A 1 81 ? -12.425 6.365 53.582 1.00 59.38 81 GLY A C 1
ATOM 601 O O . GLY A 1 81 ? -13.385 5.807 53.054 1.00 59.38 81 GLY A O 1
ATOM 602 N N . LYS A 1 82 ? -12.212 6.282 54.904 1.00 66.12 82 LYS A N 1
ATOM 603 C CA . LYS A 1 82 ? -13.145 5.623 55.830 1.00 66.12 82 LYS A CA 1
ATOM 604 C C . LYS A 1 82 ? -14.164 6.614 56.382 1.00 66.12 82 LYS A C 1
ATOM 606 O O . LYS A 1 82 ? -13.843 7.769 56.644 1.00 66.12 82 LYS A O 1
ATOM 611 N N . ILE A 1 83 ? -15.390 6.137 56.582 1.00 67.62 83 ILE A N 1
ATOM 612 C CA . ILE A 1 83 ? -16.465 6.908 57.210 1.00 67.62 83 ILE A CA 1
ATOM 613 C C . ILE A 1 83 ? -16.296 6.807 58.728 1.00 67.62 83 ILE A C 1
ATOM 615 O O . ILE A 1 83 ? -16.349 5.710 59.286 1.00 67.62 83 ILE A O 1
ATOM 619 N N . GLU A 1 84 ? -16.100 7.944 59.388 1.00 69.62 84 GLU A N 1
ATOM 620 C CA . GLU A 1 84 ? -16.039 8.044 60.846 1.00 69.62 84 GLU A CA 1
ATOM 621 C C . GLU A 1 84 ? -17.392 8.545 61.380 1.00 69.62 84 GLU A C 1
ATOM 623 O O . GLU A 1 84 ? -17.886 9.574 60.912 1.00 69.62 84 GLU A O 1
ATOM 628 N N . PRO A 1 85 ? -18.043 7.832 62.319 1.00 63.84 85 PRO A N 1
ATOM 629 C CA . PRO A 1 85 ? -19.335 8.249 62.853 1.00 63.84 85 PRO A CA 1
ATOM 630 C C . PRO A 1 85 ? -19.198 9.533 63.678 1.00 63.84 85 PRO A C 1
ATOM 632 O O . PRO A 1 85 ? -18.288 9.667 64.497 1.00 63.84 85 PRO A O 1
ATOM 635 N N . LEU A 1 86 ? -20.141 10.463 63.513 1.00 58.41 86 LEU A N 1
ATOM 636 C CA . LEU A 1 86 ? -20.195 11.666 64.341 1.00 58.41 86 LEU A CA 1
ATOM 637 C C . LEU A 1 86 ? -20.680 11.303 65.749 1.00 58.41 86 LEU A C 1
ATOM 639 O O . LEU A 1 86 ? -21.857 11.014 65.969 1.00 58.41 86 LEU A O 1
ATOM 643 N N . LEU A 1 87 ? -19.769 11.333 66.723 1.00 43.59 87 LEU A N 1
ATOM 644 C CA . LEU A 1 87 ? -20.119 11.264 68.140 1.00 43.59 87 LEU A CA 1
ATOM 645 C C . LEU A 1 87 ? -20.725 12.606 68.568 1.00 43.59 87 LEU A C 1
ATOM 647 O O . LEU A 1 87 ? -20.006 13.566 68.838 1.00 43.59 87 LEU A O 1
ATOM 651 N N . PHE A 1 88 ? -22.052 12.680 68.663 1.00 37.88 88 PHE A N 1
ATOM 652 C CA . PHE A 1 88 ? -22.707 13.793 69.347 1.00 37.88 88 PHE A CA 1
ATOM 653 C C . PHE A 1 88 ? -22.400 13.700 70.850 1.00 37.88 88 PHE A C 1
ATOM 655 O O . PHE A 1 88 ? -22.913 12.819 71.541 1.00 37.88 88 PHE A O 1
ATOM 662 N N . GLN A 1 89 ? -21.560 14.598 71.374 1.00 31.11 89 GLN A N 1
ATOM 663 C CA . GLN A 1 89 ? -21.440 14.784 72.821 1.00 31.11 89 GLN A CA 1
ATOM 664 C C . GLN A 1 89 ? -22.778 15.321 73.357 1.00 31.11 89 GLN A C 1
ATOM 666 O O . GLN A 1 89 ? -23.264 16.357 72.905 1.00 31.11 89 GLN A O 1
ATOM 671 N N . GLN A 1 90 ? -23.398 14.599 74.295 1.00 28.42 90 GLN A N 1
ATOM 672 C CA . GLN A 1 90 ? -24.607 15.059 74.985 1.00 28.42 90 GLN A CA 1
ATOM 673 C C . GLN A 1 90 ? -24.315 16.336 75.795 1.00 28.42 90 GLN A C 1
ATOM 675 O O . GLN A 1 90 ? -23.235 16.438 76.382 1.00 28.42 90 GLN A O 1
ATOM 680 N N . PRO A 1 91 ? -25.259 17.291 75.899 1.00 30.06 91 PRO A N 1
ATOM 681 C CA . PRO A 1 91 ? -25.063 18.468 76.730 1.00 30.06 91 PRO A CA 1
ATOM 682 C C . PRO A 1 91 ? -25.140 18.077 78.210 1.00 30.06 91 PRO A C 1
ATOM 684 O O . PRO A 1 91 ? -26.168 17.601 78.695 1.00 30.06 91 PRO A O 1
ATOM 687 N N . THR A 1 92 ? -24.051 18.293 78.942 1.00 29.72 92 THR A N 1
ATOM 688 C CA . THR A 1 92 ? -24.020 18.210 80.402 1.00 29.72 92 THR A CA 1
ATOM 689 C C . THR A 1 92 ? -24.902 19.306 80.994 1.00 29.72 92 THR A C 1
ATOM 691 O O . THR A 1 92 ? -24.639 20.501 80.874 1.00 29.72 92 THR A O 1
ATOM 694 N N . THR A 1 93 ? -25.980 18.893 81.652 1.00 31.28 93 THR A N 1
ATOM 695 C CA . THR A 1 93 ? -26.839 19.754 82.463 1.00 31.28 93 THR A CA 1
ATOM 696 C C . THR A 1 93 ? -26.077 20.382 83.628 1.00 31.28 93 THR A C 1
ATOM 698 O O . THR A 1 93 ? -25.590 19.673 84.504 1.00 31.28 93 THR A O 1
ATOM 701 N N . GLY A 1 94 ? -26.133 21.714 83.698 1.00 28.95 94 GLY A N 1
ATOM 702 C CA . GLY A 1 94 ? -26.326 22.440 84.951 1.00 28.95 94 GLY A CA 1
ATOM 703 C C . GLY A 1 94 ? -25.128 23.220 85.480 1.00 28.95 94 GLY A C 1
ATOM 704 O O . GLY A 1 94 ? -24.327 22.671 86.223 1.00 28.95 94 GLY A O 1
ATOM 705 N N . THR A 1 95 ? -25.111 24.541 85.273 1.00 28.30 95 THR A N 1
ATOM 706 C CA . THR A 1 95 ? -25.007 25.508 86.386 1.00 28.30 95 THR A CA 1
ATOM 707 C C . THR A 1 95 ? -25.457 26.910 85.955 1.00 28.30 95 THR A C 1
ATOM 709 O O . THR A 1 95 ? -25.249 27.328 84.822 1.00 28.30 95 THR A O 1
ATOM 712 N N . LYS A 1 96 ? -26.142 27.594 86.879 1.00 28.41 96 LYS A N 1
ATOM 713 C CA . LYS A 1 96 ? -26.726 28.939 86.771 1.00 28.41 96 LYS A CA 1
ATOM 714 C C . LYS A 1 96 ? -25.674 30.012 86.470 1.00 28.41 96 LYS A C 1
ATOM 716 O O . LYS A 1 96 ? -24.607 29.993 87.071 1.00 28.41 96 LYS A O 1
ATOM 721 N N . ILE A 1 97 ? -26.054 31.009 85.673 1.00 30.14 97 ILE A N 1
ATOM 722 C CA . ILE A 1 97 ? -25.385 32.315 85.626 1.00 30.14 97 ILE A CA 1
ATOM 723 C C . ILE A 1 97 ? -26.191 33.291 86.493 1.00 30.14 97 ILE A C 1
ATOM 725 O O . ILE A 1 97 ? -27.411 33.369 86.352 1.00 30.14 97 ILE A O 1
ATOM 729 N N . CYS A 1 98 ? -25.499 34.036 87.355 1.00 25.33 98 CYS A N 1
ATOM 730 C CA . CYS A 1 98 ? -25.899 35.372 87.794 1.00 25.33 98 CYS A CA 1
ATOM 731 C C . CYS A 1 98 ? -24.681 36.312 87.702 1.00 25.33 98 CYS A C 1
ATOM 733 O O . CYS A 1 98 ? -23.551 35.822 87.705 1.00 25.33 98 CYS A O 1
ATOM 735 N N . PRO A 1 99 ? -24.929 37.621 87.549 1.00 38.66 99 PRO A N 1
ATOM 736 C CA . PRO A 1 99 ? -24.144 38.524 86.715 1.00 38.66 99 PRO A CA 1
ATOM 737 C C . PRO A 1 99 ? -23.252 39.451 87.544 1.00 38.66 99 PRO A C 1
ATOM 739 O O . PRO A 1 99 ? -23.605 39.751 88.676 1.00 38.66 99 PRO A O 1
ATOM 742 N N . ASP A 1 100 ? -22.132 39.889 86.972 1.00 27.11 100 ASP A N 1
ATOM 743 C CA . ASP A 1 100 ? -21.577 41.247 87.091 1.00 27.11 100 ASP A CA 1
ATOM 744 C C . ASP A 1 100 ? -20.202 41.263 86.412 1.00 27.11 100 ASP A C 1
ATOM 746 O O . ASP A 1 100 ? -19.293 40.547 86.818 1.00 27.11 100 ASP A O 1
ATOM 750 N N . ASP A 1 101 ? -20.126 41.981 85.290 1.00 27.80 101 ASP A N 1
ATOM 751 C CA . ASP A 1 101 ? -19.034 42.892 84.918 1.00 27.80 101 ASP A CA 1
ATOM 752 C C . ASP A 1 101 ? -19.188 43.271 83.437 1.00 27.80 101 ASP A C 1
ATOM 754 O O . ASP A 1 101 ? -18.732 42.594 82.515 1.00 27.80 101 ASP A O 1
ATOM 758 N N . LEU A 1 102 ? -19.875 44.394 83.215 1.00 29.23 102 LEU A N 1
ATOM 759 C CA . LEU A 1 102 ? -19.661 45.234 82.038 1.00 29.23 102 LEU A CA 1
ATOM 760 C C . LEU A 1 102 ? -18.401 46.079 82.284 1.00 29.23 102 LEU A C 1
ATOM 762 O O . LEU A 1 102 ? -18.204 46.582 83.390 1.00 29.23 102 LEU A O 1
ATOM 766 N N . PRO A 1 103 ? -17.605 46.331 81.234 1.00 28.53 103 PRO A N 1
ATOM 767 C CA . PRO A 1 103 ? -17.713 47.656 80.628 1.00 28.53 103 PRO A CA 1
ATOM 768 C C . PRO A 1 103 ? -17.978 47.608 79.114 1.00 28.53 103 PRO A C 1
ATOM 770 O O . PRO A 1 103 ? -17.223 47.046 78.328 1.00 28.53 103 PRO A O 1
ATOM 773 N N . THR A 1 104 ? -19.066 48.277 78.737 1.00 30.33 104 THR A N 1
ATOM 774 C CA . THR A 1 104 ? -19.349 48.985 77.470 1.00 30.33 104 THR A CA 1
ATOM 775 C C . THR A 1 104 ? -18.250 50.008 77.088 1.00 30.33 104 THR A C 1
ATOM 777 O O . THR A 1 104 ? -17.449 50.361 77.951 1.00 30.33 104 THR A O 1
ATOM 780 N N . PRO A 1 105 ? -18.334 50.723 75.943 1.00 35.88 105 PRO A N 1
ATOM 781 C CA . PRO A 1 105 ? -18.649 50.314 74.566 1.00 35.88 105 PRO A CA 1
ATOM 782 C C . PRO A 1 105 ? -17.680 50.959 73.535 1.00 35.88 105 PRO A C 1
ATOM 784 O O . PRO A 1 105 ? -17.084 52.005 73.778 1.00 35.88 105 PRO A O 1
ATOM 787 N N . GLY A 1 106 ? -17.587 50.385 72.337 1.00 26.31 106 GLY A N 1
ATOM 788 C CA . GLY A 1 106 ? -17.050 51.061 71.154 1.00 26.31 106 GLY A CA 1
ATOM 789 C C . GLY A 1 106 ? -17.989 50.795 69.988 1.00 26.31 106 GLY A C 1
ATOM 790 O O . GLY A 1 106 ? -18.065 49.667 69.512 1.00 26.31 106 GLY A O 1
ATOM 791 N N . GLU A 1 107 ? -18.763 51.812 69.629 1.00 29.56 107 GLU A N 1
ATOM 792 C CA . GLU A 1 107 ? -19.695 51.839 68.505 1.00 29.56 107 GLU A CA 1
ATOM 793 C C . GLU A 1 107 ? -18.948 51.673 67.173 1.00 29.56 107 GLU A C 1
ATOM 795 O O . GLU A 1 107 ? -17.960 52.361 66.947 1.00 29.56 107 GLU A O 1
ATOM 800 N N . GLU A 1 108 ? -19.459 50.834 66.270 1.00 27.95 108 GLU A N 1
ATOM 801 C CA . GLU A 1 108 ? -19.881 51.317 64.951 1.00 27.95 108 GLU A CA 1
ATOM 802 C C . GLU A 1 108 ? -20.817 50.307 64.264 1.00 27.95 108 GLU A C 1
ATOM 804 O O . GLU A 1 108 ? -20.542 49.116 64.147 1.00 27.95 108 GLU A O 1
ATOM 809 N N . ASN A 1 109 ? -21.974 50.861 63.910 1.00 29.44 109 ASN A N 1
ATOM 810 C CA . ASN A 1 109 ? -23.104 50.392 63.115 1.00 29.44 109 ASN A CA 1
ATOM 811 C C . ASN A 1 109 ? -22.878 49.224 62.136 1.00 29.44 109 ASN A C 1
ATOM 813 O O . ASN A 1 109 ? -22.017 49.302 61.270 1.00 29.44 109 ASN A O 1
ATOM 817 N N . ASP A 1 110 ? -23.805 48.258 62.159 1.00 28.91 110 ASP A N 1
ATOM 818 C CA . ASP A 1 110 ? -24.636 47.982 60.978 1.00 28.91 110 ASP A CA 1
ATOM 819 C C . ASP A 1 110 ? -25.980 47.326 61.366 1.00 28.91 110 ASP A C 1
ATOM 821 O O . ASP A 1 110 ? -26.055 46.392 62.168 1.00 28.91 110 ASP A O 1
ATOM 825 N N . ASP A 1 111 ? -27.058 47.888 60.815 1.00 28.23 111 ASP A N 1
ATOM 826 C CA . ASP A 1 111 ? -28.471 47.556 61.037 1.00 28.23 111 ASP A CA 1
ATOM 827 C C . ASP A 1 111 ? -28.838 46.186 60.411 1.00 28.23 111 ASP A C 1
ATOM 829 O O . ASP A 1 111 ? -28.544 45.942 59.235 1.00 28.23 111 ASP A O 1
ATOM 833 N N . PRO A 1 112 ? -29.486 45.268 61.156 1.00 37.25 112 PRO A N 1
ATOM 834 C CA . PRO A 1 112 ? -29.822 43.931 60.686 1.00 37.25 112 PRO A CA 1
ATOM 835 C C . PRO A 1 112 ? -31.188 43.892 59.991 1.00 37.25 112 PRO A C 1
ATOM 837 O O . PRO A 1 112 ? -32.214 44.117 60.632 1.00 37.25 112 PRO A O 1
ATOM 840 N N . ARG A 1 113 ? -31.250 43.439 58.730 1.00 31.20 113 ARG A N 1
ATOM 841 C CA . ARG A 1 113 ? -32.414 42.686 58.212 1.00 31.20 113 ARG A CA 1
ATOM 842 C C . ARG A 1 113 ? -32.145 41.987 56.877 1.00 31.20 113 ARG A C 1
ATOM 844 O O . ARG A 1 113 ? -31.657 42.588 55.931 1.00 31.20 113 ARG A O 1
ATOM 851 N N . THR A 1 114 ? -32.646 40.746 56.815 1.00 26.89 114 THR A N 1
ATOM 852 C CA . THR A 1 114 ? -32.666 39.759 55.708 1.00 26.89 114 THR A CA 1
ATOM 853 C C . THR A 1 114 ? -31.372 38.944 55.569 1.00 26.89 114 THR A C 1
ATOM 855 O O . THR A 1 114 ? -30.303 39.495 55.404 1.00 26.89 114 THR A O 1
ATOM 858 N N . GLY A 1 115 ? -31.335 37.616 55.655 1.00 24.62 115 GLY A N 1
ATOM 859 C CA . GLY A 1 115 ? -32.343 36.584 55.857 1.00 24.62 115 GLY A CA 1
ATOM 860 C C . GLY A 1 115 ? -31.665 35.216 55.664 1.00 24.62 115 GLY A C 1
ATOM 861 O O . GLY A 1 115 ? -30.836 35.065 54.778 1.00 24.62 115 GLY A O 1
ATOM 862 N N . SER A 1 116 ? -32.027 34.225 56.485 1.00 27.69 116 SER A N 1
ATOM 863 C CA . SER A 1 116 ? -31.808 32.786 56.249 1.00 27.69 116 SER A CA 1
ATOM 864 C C . SER A 1 116 ? -30.374 32.323 55.907 1.00 27.69 116 SER A C 1
ATOM 866 O O . SER A 1 116 ? -30.100 31.885 54.786 1.00 27.69 116 SER A O 1
ATOM 868 N N . THR A 1 117 ? -29.488 32.242 56.902 1.00 26.44 117 THR A N 1
ATOM 869 C CA . THR A 1 117 ? -28.354 31.310 56.830 1.00 26.44 117 THR A CA 1
ATOM 870 C C . THR A 1 117 ? -28.881 29.871 56.872 1.00 26.44 117 THR A C 1
ATOM 872 O O . THR A 1 117 ? -29.311 29.359 57.904 1.00 26.44 117 THR A O 1
ATOM 875 N N . LYS A 1 118 ? -28.877 29.211 55.707 1.00 26.95 118 LYS A N 1
ATOM 876 C CA . LYS A 1 118 ? -28.930 27.745 55.580 1.00 26.95 118 LYS A CA 1
ATOM 877 C C . LYS A 1 118 ? -27.884 27.156 56.547 1.00 26.95 118 LYS A C 1
ATOM 879 O O . LYS A 1 118 ? -26.760 27.659 56.538 1.00 26.95 118 LYS A O 1
ATOM 884 N N . PRO A 1 119 ? -28.174 26.107 57.340 1.00 29.67 119 PRO A N 1
ATOM 885 C CA . PRO A 1 119 ? -27.113 25.389 58.035 1.00 29.67 119 PRO A CA 1
ATOM 886 C C . PRO A 1 119 ? -26.174 24.819 56.966 1.00 29.67 119 PRO A C 1
ATOM 888 O O . PRO A 1 119 ? -26.577 23.963 56.177 1.00 29.67 119 PRO A O 1
ATOM 891 N N . MET A 1 120 ? -24.959 25.357 56.875 1.00 35.00 120 MET A N 1
ATOM 892 C CA . MET A 1 120 ? -23.934 24.864 55.962 1.00 35.00 120 MET A CA 1
ATOM 893 C C . MET A 1 120 ? -23.388 23.572 56.577 1.00 35.00 120 MET A C 1
ATOM 895 O O . MET A 1 120 ? -22.650 23.611 57.560 1.00 35.00 120 MET A O 1
ATOM 899 N N . LEU A 1 121 ? -23.838 22.423 56.066 1.00 49.59 121 LEU A N 1
ATOM 900 C CA . LEU A 1 121 ? -23.235 21.126 56.376 1.00 49.59 121 LEU A CA 1
ATOM 901 C C . LEU A 1 121 ? -21.749 21.181 55.955 1.00 49.59 121 LEU A C 1
ATOM 903 O O . LEU A 1 121 ? -21.479 21.618 54.836 1.00 49.59 121 LEU A O 1
ATOM 907 N N . PRO A 1 122 ? -20.792 20.796 56.817 1.00 50.41 122 PRO A N 1
ATOM 908 C CA . PRO A 1 122 ? -19.370 20.762 56.467 1.00 50.41 122 PRO A CA 1
ATOM 909 C C . PRO A 1 122 ? -19.084 19.896 55.226 1.00 50.41 122 PRO A C 1
ATOM 911 O O . PRO A 1 122 ? -19.743 18.879 55.020 1.00 50.41 122 PRO A O 1
ATOM 914 N N . GLU A 1 123 ? -18.073 20.266 54.433 1.00 55.47 123 GLU A N 1
ATOM 915 C CA . GLU A 1 123 ? -17.774 19.708 53.093 1.00 55.47 123 GLU A CA 1
ATOM 916 C C . GLU A 1 123 ? -17.498 18.187 53.045 1.00 55.47 123 GLU A C 1
ATOM 918 O O . GLU A 1 123 ? -17.508 17.601 51.969 1.00 55.47 123 GLU A O 1
ATOM 923 N N . ASN A 1 124 ? -17.322 17.517 54.193 1.00 66.56 124 ASN A N 1
ATOM 924 C CA . ASN A 1 124 ? -16.938 16.099 54.284 1.00 66.56 124 ASN A CA 1
ATOM 925 C C . ASN A 1 124 ? -18.025 15.188 54.887 1.00 66.56 124 ASN A C 1
ATOM 927 O O . ASN A 1 124 ? -17.709 14.102 55.376 1.00 66.56 124 ASN A O 1
ATOM 931 N N . PHE A 1 125 ? -19.286 15.624 54.929 1.00 76.25 125 PHE A N 1
ATOM 932 C CA . PHE A 1 125 ? -20.376 14.824 55.499 1.00 76.25 125 PHE A CA 1
ATOM 933 C C . PHE A 1 125 ? -20.748 13.632 54.610 1.00 76.25 125 PHE A C 1
ATOM 935 O O . PHE A 1 125 ? -20.785 13.736 53.389 1.00 76.25 125 PHE A O 1
ATOM 942 N N . VAL A 1 126 ? -21.076 12.502 55.239 1.00 82.12 126 VAL A N 1
ATOM 943 C CA . VAL A 1 126 ? -21.598 11.302 54.573 1.00 82.12 126 VAL A CA 1
ATOM 944 C C . VAL A 1 126 ? -22.828 10.811 55.329 1.00 82.12 126 VAL A C 1
ATOM 946 O O . VAL A 1 126 ? -22.802 10.685 56.555 1.00 82.12 126 VAL A O 1
ATOM 949 N N . VAL A 1 127 ? -23.908 10.527 54.602 1.00 84.75 127 VAL A N 1
ATOM 950 C CA . VAL A 1 127 ? -25.091 9.846 55.150 1.00 84.75 127 VAL A CA 1
ATOM 951 C C . VAL A 1 127 ? -25.030 8.390 54.726 1.00 84.75 127 VAL A C 1
ATOM 953 O O . VAL A 1 127 ? -24.887 8.111 53.537 1.00 84.75 127 VAL A O 1
ATOM 956 N N . THR A 1 128 ? -25.167 7.464 55.670 1.00 89.06 128 THR A N 1
ATOM 957 C CA . THR A 1 128 ? -25.288 6.034 55.365 1.00 89.06 128 THR A CA 1
ATOM 958 C C . THR A 1 128 ? -26.571 5.458 55.938 1.00 89.06 128 THR A C 1
ATOM 960 O O . THR A 1 128 ? -27.089 5.966 56.930 1.00 89.06 128 THR A O 1
ATOM 963 N N . GLY A 1 129 ? -27.096 4.395 55.339 1.00 90.81 129 GLY A N 1
ATOM 964 C CA . GLY A 1 129 ? -28.227 3.665 55.906 1.00 90.81 129 GLY A CA 1
ATOM 965 C C . GLY A 1 129 ? -28.658 2.480 55.057 1.00 90.81 129 GLY A C 1
ATOM 966 O O . GLY A 1 129 ? -28.150 2.266 53.958 1.00 90.81 129 GLY A O 1
ATOM 967 N N . ASP A 1 130 ? -29.604 1.714 55.578 1.00 92.62 130 ASP A N 1
ATOM 968 C CA . ASP A 1 130 ? -30.143 0.523 54.932 1.00 92.62 130 ASP A CA 1
ATOM 969 C C . ASP A 1 130 ? -31.305 0.903 54.015 1.00 92.62 130 ASP A C 1
ATOM 971 O O . ASP A 1 130 ? -32.162 1.708 54.375 1.00 92.62 130 ASP A O 1
ATOM 975 N N . MET A 1 131 ? -31.399 0.297 52.840 1.00 92.50 131 MET A N 1
ATOM 976 C CA . MET A 1 131 ? -32.503 0.529 51.918 1.00 92.50 131 MET A CA 1
ATOM 977 C C . MET A 1 131 ? -32.823 -0.708 51.080 1.00 92.50 131 MET A C 1
ATOM 979 O O . MET A 1 131 ? -32.077 -1.684 51.068 1.00 92.50 131 MET A O 1
ATOM 983 N N . LYS A 1 132 ? -33.934 -0.655 50.338 1.00 89.81 132 LYS A N 1
ATOM 984 C CA . LYS A 1 132 ? -34.241 -1.648 49.303 1.00 89.81 132 LYS A CA 1
ATOM 985 C C . LYS A 1 132 ? -34.001 -1.069 47.919 1.00 89.81 132 LYS A C 1
ATOM 987 O O . LYS A 1 132 ? -34.803 -0.267 47.445 1.00 89.81 132 LYS A O 1
ATOM 992 N N . LEU A 1 133 ? -32.937 -1.516 47.263 1.00 88.00 133 LEU A N 1
ATOM 993 C CA . LEU A 1 133 ? -32.665 -1.195 45.871 1.00 88.00 133 LEU A CA 1
ATOM 994 C C . LEU A 1 133 ? -33.735 -1.829 44.969 1.00 88.00 133 LEU A C 1
ATOM 996 O O . LEU A 1 133 ? -34.051 -3.018 45.074 1.00 88.00 133 LEU A O 1
ATOM 1000 N N . PHE A 1 134 ? -34.328 -0.997 44.119 1.00 86.00 134 PHE A N 1
ATOM 1001 C CA . PHE A 1 134 ? -35.471 -1.289 43.253 1.00 86.00 134 PHE A CA 1
ATOM 1002 C C . PHE A 1 134 ? -36.667 -1.894 44.000 1.00 86.00 134 PHE A C 1
ATOM 1004 O O . PHE A 1 134 ? -37.436 -2.671 43.437 1.00 86.00 134 PHE A O 1
ATOM 1011 N N . GLY A 1 135 ? -36.787 -1.594 45.300 1.00 83.94 135 GLY A N 1
ATOM 1012 C CA . GLY A 1 135 ? -37.802 -2.164 46.187 1.00 83.94 135 GLY A CA 1
ATOM 1013 C C . GLY A 1 135 ? -37.626 -3.658 46.494 1.00 83.94 135 GLY A C 1
ATOM 1014 O O . GLY A 1 135 ? -38.434 -4.222 47.232 1.00 83.94 135 GLY A O 1
ATOM 1015 N N . MET A 1 136 ? -36.579 -4.303 45.971 1.00 84.44 136 MET A N 1
ATOM 1016 C CA . MET A 1 136 ? -36.424 -5.762 45.983 1.00 84.44 136 MET A CA 1
ATOM 1017 C C . MET A 1 136 ? -35.169 -6.230 46.721 1.00 84.44 136 MET A C 1
ATOM 1019 O O . MET A 1 136 ? -35.245 -7.213 47.454 1.00 84.44 136 MET A O 1
ATOM 1023 N N . ILE A 1 137 ? -34.039 -5.538 46.553 1.00 87.88 137 ILE A N 1
ATOM 1024 C CA . ILE A 1 137 ? -32.720 -6.008 46.995 1.00 87.88 137 ILE A CA 1
ATOM 1025 C C . ILE A 1 137 ? -32.290 -5.243 48.245 1.00 87.88 137 ILE A C 1
ATOM 1027 O O . ILE A 1 137 ? -32.087 -4.029 48.196 1.00 87.88 137 ILE A O 1
ATOM 1031 N N . ASP A 1 138 ? -32.121 -5.945 49.363 1.00 92.75 138 ASP A N 1
ATOM 1032 C CA . ASP A 1 138 ? -31.593 -5.343 50.591 1.00 92.75 138 ASP A CA 1
ATOM 1033 C C . ASP A 1 138 ? -30.171 -4.813 50.331 1.00 92.75 138 ASP A C 1
ATOM 1035 O O . ASP A 1 138 ? -29.330 -5.511 49.758 1.00 92.75 138 ASP A O 1
ATOM 1039 N N . SER A 1 139 ? -29.942 -3.539 50.649 1.00 93.50 139 SER A N 1
ATOM 1040 C CA . SER A 1 139 ? -28.749 -2.780 50.260 1.00 93.50 139 SER A CA 1
ATOM 1041 C C . SER A 1 139 ? -28.389 -1.727 51.307 1.00 93.50 139 SER A C 1
A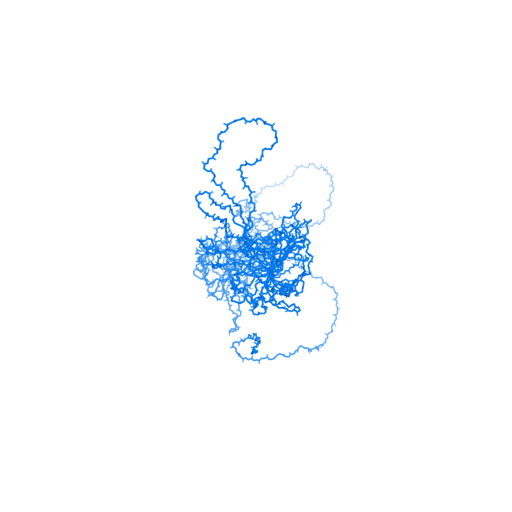TOM 1043 O O . SER A 1 139 ? -29.234 -1.304 52.091 1.00 93.50 139 SER A O 1
ATOM 1045 N N . GLN A 1 140 ? -27.153 -1.240 51.266 1.00 93.62 140 GLN A N 1
ATOM 1046 C CA . GLN A 1 140 ? -26.698 -0.075 52.015 1.00 93.62 140 GLN A CA 1
ATOM 1047 C C . GLN A 1 140 ? -26.442 1.087 51.055 1.00 93.62 140 GLN A C 1
ATOM 1049 O O . GLN A 1 140 ? -25.791 0.902 50.029 1.00 93.62 140 GLN A O 1
ATOM 1054 N N . ILE A 1 141 ? -26.930 2.281 51.378 1.00 91.94 141 ILE A N 1
ATOM 1055 C CA . ILE A 1 141 ? -26.649 3.508 50.627 1.00 91.94 141 ILE A CA 1
ATOM 1056 C C . ILE A 1 141 ? -25.648 4.379 51.382 1.00 91.94 141 ILE A C 1
ATOM 1058 O O . ILE A 1 141 ? -25.729 4.500 52.603 1.00 91.94 141 ILE A O 1
ATOM 1062 N N . CYS A 1 142 ? -24.741 5.001 50.636 1.00 90.31 142 CYS A N 1
ATOM 1063 C CA . CYS A 1 142 ? -23.835 6.056 51.069 1.00 90.31 142 CYS A CA 1
ATOM 1064 C C . CYS A 1 142 ? -24.066 7.287 50.185 1.00 90.31 142 CYS A C 1
ATOM 1066 O O . CYS A 1 142 ? -23.956 7.196 48.964 1.00 90.31 142 CYS A O 1
ATOM 1068 N N . ILE A 1 143 ? -24.369 8.431 50.793 1.00 88.38 143 ILE A N 1
ATOM 1069 C CA . ILE A 1 143 ? -24.603 9.711 50.116 1.00 88.38 143 ILE A CA 1
ATOM 1070 C C . ILE A 1 143 ? -23.474 10.657 50.511 1.00 88.38 143 ILE A C 1
ATOM 1072 O O . ILE A 1 143 ? -23.221 10.833 51.704 1.00 88.38 143 ILE A O 1
ATOM 1076 N N . PHE A 1 144 ? -22.844 11.281 49.520 1.00 84.56 144 PHE A N 1
ATOM 1077 C CA . PHE A 1 144 ? -21.720 12.209 49.633 1.00 84.56 144 PHE A CA 1
ATOM 1078 C C . PHE A 1 144 ? -22.165 13.604 49.155 1.00 84.56 144 PHE A C 1
ATOM 1080 O O . PHE A 1 144 ? -21.946 13.963 47.995 1.00 84.56 144 PHE A O 1
ATOM 1087 N N . PRO A 1 145 ? -22.852 14.405 49.993 1.00 71.06 145 PRO A N 1
ATOM 1088 C CA . PRO A 1 145 ? -23.394 15.690 49.572 1.00 71.06 145 PRO A CA 1
ATOM 1089 C C . PRO A 1 145 ? -22.257 16.682 49.300 1.00 71.06 145 PRO A C 1
ATOM 1091 O O . PRO A 1 145 ? -21.544 17.072 50.218 1.00 71.06 145 PRO A O 1
ATOM 1094 N N . GLY A 1 146 ? -22.098 17.106 48.045 1.00 64.56 146 GLY A N 1
ATOM 1095 C CA . GLY A 1 146 ? -21.134 18.147 47.662 1.00 64.56 146 GLY A CA 1
ATOM 1096 C C . GLY A 1 146 ? -19.661 17.720 47.640 1.00 64.56 146 GLY A C 1
ATOM 1097 O O . GLY A 1 146 ? -18.815 18.536 47.284 1.00 64.56 146 GLY A O 1
ATOM 1098 N N . LEU A 1 147 ? -19.345 16.461 47.957 1.00 65.06 147 LEU A N 1
ATOM 1099 C CA . LEU A 1 147 ? -17.981 15.938 47.941 1.00 65.06 147 LEU A CA 1
ATOM 1100 C C . LEU A 1 147 ? -17.730 15.164 46.644 1.00 65.06 147 LEU A C 1
ATOM 1102 O O . LEU A 1 147 ? -18.003 13.969 46.558 1.00 65.06 147 LEU A O 1
ATOM 1106 N N . ILE A 1 148 ? -17.195 15.853 45.636 1.00 65.94 148 ILE A N 1
ATOM 1107 C CA . ILE A 1 148 ? -16.739 15.225 44.395 1.00 65.94 148 ILE A CA 1
ATOM 1108 C C . ILE A 1 148 ? -15.231 15.419 44.284 1.00 65.94 148 ILE A C 1
ATOM 1110 O O . ILE A 1 148 ? -14.740 16.532 44.108 1.00 65.94 148 ILE A O 1
ATOM 1114 N N . THR A 1 149 ? -14.488 14.323 44.402 1.00 67.19 149 THR A N 1
ATOM 1115 C CA . THR A 1 149 ? -13.027 14.306 44.247 1.00 67.19 149 THR A CA 1
ATOM 1116 C C . THR A 1 149 ? -12.629 13.245 43.221 1.00 67.19 149 THR A C 1
ATOM 1118 O O . THR A 1 149 ? -13.408 12.322 42.977 1.00 67.19 149 THR A O 1
ATOM 1121 N N . PRO A 1 150 ? -11.409 13.288 42.655 1.00 64.25 150 PRO A N 1
ATOM 1122 C CA . PRO A 1 150 ? -10.930 12.215 41.781 1.00 64.25 150 PRO A CA 1
ATOM 1123 C C . PRO A 1 150 ? -10.978 10.816 42.425 1.00 64.25 150 PRO A C 1
ATOM 1125 O O . PRO A 1 150 ? -11.146 9.828 41.719 1.00 64.25 150 PRO A O 1
ATOM 1128 N N . GLY A 1 151 ? -10.850 10.722 43.757 1.00 65.56 151 GLY A N 1
ATOM 1129 C CA . GLY A 1 151 ? -10.913 9.456 44.501 1.00 65.56 151 GLY A CA 1
ATOM 1130 C C . GLY A 1 151 ? -12.326 9.002 44.889 1.00 65.56 151 GLY A C 1
ATOM 1131 O O . GLY A 1 151 ? -12.523 7.825 45.172 1.00 65.56 151 GLY A O 1
ATOM 1132 N N . GLN A 1 152 ? -13.304 9.911 44.887 1.00 70.25 152 GLN A N 1
ATOM 1133 C CA . GLN A 1 152 ? -14.711 9.632 45.172 1.00 70.25 152 GLN A CA 1
ATOM 1134 C C . GLN A 1 152 ? -15.567 10.500 44.247 1.00 70.25 152 GLN A C 1
ATOM 1136 O O . GLN A 1 152 ? -15.913 11.631 44.602 1.00 70.25 152 GLN A O 1
ATOM 1141 N N . PRO A 1 153 ? -15.866 10.007 43.036 1.00 75.50 153 PRO A N 1
ATOM 1142 C CA . PRO A 1 153 ? -16.456 10.850 42.011 1.00 75.50 153 PRO A CA 1
ATOM 1143 C C . PRO A 1 153 ? -17.983 10.627 41.886 1.00 75.50 153 PRO A C 1
ATOM 1145 O O . PRO A 1 153 ? -18.640 11.163 40.992 1.00 75.50 153 PRO A O 1
ATOM 1148 N N . TYR A 1 154 ? -18.548 9.830 42.801 1.00 86.25 154 TYR A N 1
ATOM 1149 C CA . TYR A 1 154 ? -19.969 9.515 42.911 1.00 86.25 154 TYR A CA 1
ATOM 1150 C C . TYR A 1 154 ? -20.596 10.248 44.095 1.00 86.25 154 TYR A C 1
ATOM 1152 O O . TYR A 1 154 ? -20.077 10.184 45.213 1.00 86.25 154 TYR A O 1
ATOM 1160 N N . THR A 1 155 ? -21.737 10.892 43.853 1.00 87.62 155 THR A N 1
ATOM 1161 C CA . THR A 1 155 ? -22.543 11.550 44.889 1.00 87.62 155 THR A CA 1
ATOM 1162 C C . THR A 1 155 ? -23.324 10.535 45.713 1.00 87.62 155 THR A C 1
ATOM 1164 O O . THR A 1 155 ? -23.617 10.783 46.881 1.00 87.62 155 THR A O 1
ATOM 1167 N N . GLU A 1 156 ? -23.629 9.369 45.141 1.00 90.25 156 GLU A N 1
ATOM 1168 C CA . GLU A 1 156 ? -24.329 8.288 45.831 1.00 90.25 156 GLU A CA 1
ATOM 1169 C C . GLU A 1 156 ? -23.759 6.929 45.418 1.00 90.25 156 GLU A C 1
ATOM 1171 O O . GLU A 1 156 ? -23.492 6.688 44.239 1.00 90.25 156 GLU A O 1
ATOM 1176 N N . ILE A 1 157 ? -23.597 6.028 46.387 1.00 92.06 157 ILE A N 1
ATOM 1177 C CA . ILE A 1 157 ? -23.218 4.631 46.162 1.00 92.06 157 ILE A CA 1
ATOM 1178 C C . ILE A 1 157 ? -24.194 3.733 46.918 1.00 92.06 157 ILE A C 1
ATOM 1180 O O . ILE A 1 157 ? -24.321 3.842 48.134 1.00 92.06 157 ILE A O 1
ATOM 1184 N N . VAL A 1 158 ? -24.843 2.812 46.212 1.00 92.94 158 VAL A N 1
ATOM 1185 C CA . VAL A 1 158 ? -25.702 1.769 46.777 1.00 92.94 158 VAL A CA 1
ATOM 1186 C C . VAL A 1 158 ? -25.018 0.417 46.613 1.00 92.94 158 VAL A C 1
ATOM 1188 O O . VAL A 1 158 ? -24.730 -0.016 45.498 1.00 92.94 158 VAL A O 1
ATOM 1191 N N . THR A 1 159 ? -24.765 -0.261 47.727 1.00 94.31 159 THR A N 1
ATOM 1192 C CA . THR A 1 159 ? -24.112 -1.573 47.778 1.00 94.31 159 THR A CA 1
ATOM 1193 C C . THR A 1 159 ? -25.125 -2.628 48.218 1.00 94.31 159 THR A C 1
ATOM 1195 O O . THR A 1 159 ? -25.569 -2.594 49.368 1.00 94.31 159 THR A O 1
ATOM 1198 N N . PRO A 1 160 ? -25.518 -3.563 47.341 1.00 93.25 160 PRO A N 1
ATOM 1199 C CA . PRO A 1 160 ? -26.329 -4.715 47.712 1.00 93.25 160 PRO A CA 1
ATOM 1200 C C . PRO A 1 160 ? -25.700 -5.521 48.851 1.00 93.25 160 PRO A C 1
ATOM 1202 O O . PRO A 1 160 ? -24.494 -5.752 48.872 1.00 93.25 160 PRO A O 1
ATOM 1205 N N . SER A 1 161 ? -26.521 -5.986 49.792 1.00 90.81 161 SER A N 1
ATOM 1206 C CA . SER A 1 161 ? -26.060 -6.810 50.917 1.00 90.81 161 SER A CA 1
ATOM 1207 C C . SER A 1 161 ? -25.724 -8.245 50.500 1.00 90.81 161 SER A C 1
ATOM 1209 O O . SER A 1 161 ? -24.981 -8.937 51.196 1.00 90.81 161 SER A O 1
ATOM 1211 N N . ALA A 1 162 ? -26.277 -8.713 49.377 1.00 88.69 162 ALA A N 1
ATOM 1212 C CA . ALA A 1 162 ? -25.960 -10.023 48.827 1.00 88.69 162 ALA A CA 1
ATOM 1213 C C . ALA A 1 162 ? -24.535 -10.023 48.235 1.00 88.69 162 ALA A C 1
ATOM 1215 O O . ALA A 1 162 ? -24.216 -9.148 47.432 1.00 88.69 162 ALA A O 1
ATOM 1216 N N . PRO A 1 163 ? -23.686 -11.016 48.562 1.00 86.38 163 PRO A N 1
ATOM 1217 C CA . PRO A 1 163 ? -22.301 -11.053 48.083 1.00 86.38 163 PRO A CA 1
ATOM 1218 C C . PRO A 1 163 ? -22.190 -11.324 46.576 1.00 86.38 163 PRO A C 1
ATOM 1220 O O . PRO A 1 163 ? -21.169 -11.012 45.965 1.00 86.38 163 PRO A O 1
ATOM 1223 N N . ARG A 1 164 ? -23.228 -11.929 45.991 1.00 90.94 164 ARG A N 1
ATOM 1224 C CA . ARG A 1 164 ? -23.294 -12.317 44.585 1.00 90.94 164 ARG A CA 1
ATOM 1225 C C . ARG A 1 164 ? -24.702 -12.087 44.059 1.00 90.94 164 ARG A C 1
ATOM 1227 O O . ARG A 1 164 ? -25.670 -12.507 44.692 1.00 90.94 164 ARG A O 1
ATOM 1234 N N . LEU A 1 165 ? -24.786 -11.441 42.906 1.00 91.19 165 LEU A N 1
ATOM 1235 C CA . LEU A 1 165 ? -26.012 -11.177 42.164 1.00 91.19 165 LEU A CA 1
ATOM 1236 C C . LEU A 1 165 ? -25.944 -11.833 40.783 1.00 91.19 165 LEU A C 1
ATOM 1238 O O . LEU A 1 165 ? -24.880 -12.243 40.319 1.00 91.19 165 LEU A O 1
ATOM 1242 N N . SER A 1 166 ? -27.093 -11.929 40.130 1.00 89.62 166 SER A N 1
ATOM 1243 C CA . SER A 1 166 ? -27.218 -12.278 38.716 1.00 89.62 166 SER A CA 1
ATOM 1244 C C . SER A 1 166 ? -27.529 -11.044 37.870 1.00 89.62 166 SER A C 1
ATOM 1246 O O . SER A 1 166 ? -28.052 -10.048 38.373 1.00 89.62 166 SER A O 1
ATOM 1248 N N . VAL A 1 167 ? -27.297 -11.107 36.557 1.00 86.62 167 VAL A N 1
ATOM 1249 C CA . VAL A 1 167 ? -27.762 -10.049 35.638 1.00 86.62 167 VAL A CA 1
ATOM 1250 C C . VAL A 1 167 ? -29.292 -9.901 35.668 1.00 86.62 167 VAL A C 1
ATOM 1252 O O . VAL A 1 167 ? -29.797 -8.791 35.500 1.00 86.62 167 VAL A O 1
ATOM 1255 N N . GLY A 1 168 ? -30.052 -10.969 35.937 1.00 85.81 168 GLY A N 1
ATOM 1256 C CA . GLY A 1 168 ? -31.501 -10.864 36.117 1.00 85.81 168 GLY A CA 1
ATOM 1257 C C . GLY A 1 168 ? -31.912 -10.175 37.421 1.00 85.81 168 GLY A C 1
ATOM 1258 O O . GLY A 1 168 ? -33.025 -9.661 37.503 1.00 85.81 168 GLY A O 1
ATOM 1259 N N . ASP A 1 169 ? -31.037 -10.094 38.427 1.00 85.00 169 ASP A N 1
ATOM 1260 C CA . ASP A 1 169 ? -31.267 -9.238 39.598 1.00 85.00 169 ASP A CA 1
ATOM 1261 C C . ASP A 1 169 ? -31.072 -7.746 39.263 1.00 85.00 169 ASP A C 1
ATOM 1263 O O . ASP A 1 169 ? -31.783 -6.908 39.816 1.00 85.00 169 ASP A O 1
ATOM 1267 N N . LEU A 1 170 ? -30.171 -7.407 38.325 1.00 79.19 170 LEU A N 1
ATOM 1268 C CA . LEU A 1 170 ? -30.010 -6.038 37.795 1.00 79.19 170 LEU A CA 1
ATOM 1269 C C . LEU A 1 170 ? -31.198 -5.645 36.911 1.00 79.19 170 LEU A C 1
ATOM 1271 O O . LEU A 1 170 ? -31.747 -4.550 37.034 1.00 79.19 170 LEU A O 1
ATOM 1275 N N . VAL A 1 171 ? -31.594 -6.546 36.010 1.00 81.44 171 VAL A N 1
ATOM 1276 C CA . VAL A 1 171 ? -32.726 -6.362 35.099 1.00 81.44 171 VAL A CA 1
ATOM 1277 C C . VAL A 1 171 ? -33.695 -7.516 35.283 1.00 81.44 171 VAL A C 1
ATOM 1279 O O . VAL A 1 171 ? -33.537 -8.553 34.640 1.00 81.44 171 VAL A O 1
ATOM 1282 N N . PRO A 1 172 ? -34.766 -7.330 36.076 1.00 80.81 172 PRO A N 1
ATOM 1283 C CA . PRO A 1 172 ? -35.748 -8.380 36.351 1.00 80.81 172 PRO A CA 1
ATOM 1284 C C . PRO A 1 172 ? -36.335 -9.046 35.102 1.00 80.81 172 PRO A C 1
ATOM 1286 O O . PRO A 1 172 ? -36.726 -10.207 35.141 1.00 80.81 172 PRO A O 1
ATOM 1289 N N . ARG A 1 173 ? -36.375 -8.336 33.966 1.00 79.88 173 ARG A N 1
ATOM 1290 C CA . ARG A 1 173 ? -36.838 -8.879 32.676 1.00 79.88 173 ARG A CA 1
ATOM 1291 C C . ARG A 1 173 ? -35.910 -9.942 32.074 1.00 79.88 173 ARG A C 1
ATOM 1293 O O . ARG A 1 173 ? -36.337 -10.634 31.157 1.00 79.88 173 ARG A O 1
ATOM 1300 N N . LEU A 1 174 ? -34.672 -10.047 32.554 1.00 83.00 174 LEU A N 1
ATOM 1301 C CA . LEU A 1 174 ? -33.693 -11.059 32.159 1.00 83.00 174 LEU A CA 1
ATOM 1302 C C . LEU A 1 174 ? -33.704 -12.286 33.083 1.00 83.00 174 LEU A C 1
ATOM 1304 O O . LEU A 1 174 ? -32.999 -13.250 32.782 1.00 83.00 174 LEU A O 1
ATOM 1308 N N . LYS A 1 175 ? -34.509 -12.299 34.157 1.00 85.94 175 LYS A N 1
ATOM 1309 C CA . LYS A 1 175 ? -34.671 -13.473 35.032 1.00 85.94 175 LYS A CA 1
ATOM 1310 C C . LYS A 1 175 ? -35.042 -14.715 34.224 1.00 85.94 175 LYS A C 1
ATOM 1312 O O . LYS A 1 175 ? -35.940 -14.674 33.384 1.00 85.94 175 LYS A O 1
ATOM 1317 N N . GLY A 1 176 ? -34.355 -15.824 34.485 1.00 82.44 176 GLY A N 1
ATOM 1318 C CA . GLY A 1 176 ? -34.542 -17.097 33.787 1.00 82.44 176 GLY A CA 1
ATOM 1319 C C . GLY A 1 176 ? -33.995 -17.155 32.354 1.00 82.44 176 GLY A C 1
ATOM 1320 O O . GLY A 1 176 ? -34.081 -18.208 31.724 1.00 82.44 176 GLY A O 1
ATOM 1321 N N . SER A 1 177 ? -33.429 -16.068 31.821 1.00 81.81 177 SER A N 1
ATOM 1322 C CA . SER A 1 177 ? -32.694 -16.100 30.549 1.00 81.81 177 SER A CA 1
ATOM 1323 C C . SER A 1 177 ? -31.278 -16.672 30.744 1.00 81.81 177 SER A C 1
ATOM 1325 O O . SER A 1 177 ? -30.794 -16.724 31.875 1.00 81.81 177 SER A O 1
ATOM 1327 N N . PRO A 1 178 ? -30.546 -17.039 29.672 1.00 80.19 178 PRO A N 1
ATOM 1328 C CA . PRO A 1 178 ? -29.137 -17.427 29.789 1.00 80.19 178 PRO A CA 1
ATOM 1329 C C . PRO A 1 178 ? -28.262 -16.369 30.487 1.00 80.19 178 PRO A C 1
ATOM 1331 O O . PRO A 1 178 ? -27.310 -16.728 31.179 1.00 80.19 178 PRO A O 1
ATOM 1334 N N . MET A 1 179 ? -28.614 -15.080 30.378 1.00 81.00 179 MET A N 1
ATOM 1335 C CA . MET A 1 179 ? -27.918 -13.979 31.063 1.00 81.00 179 MET A CA 1
ATOM 1336 C C . MET A 1 179 ? -28.039 -14.054 32.581 1.00 81.00 179 MET A C 1
ATOM 1338 O O . MET A 1 179 ? -27.115 -13.669 33.289 1.00 81.00 179 MET A O 1
ATOM 1342 N N . ASP A 1 180 ? -29.140 -14.601 33.092 1.00 88.06 180 ASP A N 1
ATOM 1343 C CA . ASP A 1 180 ? -29.366 -14.767 34.530 1.00 88.06 180 ASP A CA 1
ATOM 1344 C C . ASP A 1 180 ? -28.325 -15.696 35.188 1.00 88.06 180 ASP A C 1
ATOM 1346 O O . ASP A 1 180 ? -28.104 -15.653 36.392 1.00 88.06 180 ASP A O 1
ATOM 1350 N N . SER A 1 181 ? -27.631 -16.520 34.393 1.00 88.44 181 SER A N 1
ATOM 1351 C CA . SER A 1 181 ? -26.531 -17.368 34.878 1.00 88.44 181 SER A CA 1
ATOM 1352 C C . SER A 1 181 ? -25.214 -16.619 35.112 1.00 88.44 181 SER A C 1
ATOM 1354 O O . SER A 1 181 ? -24.301 -17.166 35.738 1.00 88.44 181 SER A O 1
ATOM 1356 N N . ILE A 1 182 ? -25.097 -15.382 34.617 1.00 89.94 182 ILE A N 1
ATOM 1357 C CA . ILE A 1 182 ? -23.891 -14.570 34.769 1.00 89.94 182 ILE A CA 1
ATOM 1358 C C . ILE A 1 182 ? -23.835 -14.046 36.194 1.00 89.94 182 ILE A C 1
ATOM 1360 O O . ILE A 1 182 ? -24.719 -13.324 36.654 1.00 89.94 182 ILE A O 1
ATOM 1364 N N . ALA A 1 183 ? -22.756 -14.414 36.870 1.00 90.88 183 ALA A N 1
ATOM 1365 C CA . ALA A 1 183 ? -22.493 -14.016 38.232 1.00 90.88 183 ALA A CA 1
ATOM 1366 C C . ALA A 1 183 ? -21.799 -12.663 38.306 1.00 90.88 183 ALA A C 1
ATOM 1368 O O . ALA A 1 183 ? -20.778 -12.441 37.654 1.00 90.88 183 ALA A O 1
ATOM 1369 N N . LEU A 1 184 ? -22.352 -11.817 39.162 1.00 92.31 184 LEU A N 1
ATOM 1370 C CA . LEU A 1 184 ? -21.899 -10.474 39.455 1.00 92.31 184 LEU A CA 1
ATOM 1371 C C . LEU A 1 184 ? -21.463 -10.431 40.916 1.00 92.31 184 LEU A C 1
ATOM 1373 O O . LEU A 1 184 ? -22.247 -10.728 41.819 1.00 92.31 184 LEU A O 1
ATOM 1377 N N . GLU A 1 185 ? -20.201 -10.106 41.148 1.00 93.75 185 GLU A N 1
ATOM 1378 C CA . GLU A 1 185 ? -19.613 -9.994 42.480 1.00 93.75 185 GLU A CA 1
ATOM 1379 C C . GLU A 1 185 ? -19.204 -8.546 42.750 1.00 93.75 185 GLU A C 1
ATOM 1381 O O . GLU A 1 185 ? -18.997 -7.754 41.827 1.00 93.75 185 GLU A O 1
ATOM 1386 N N . LYS A 1 186 ? -19.128 -8.177 44.035 1.00 92.75 186 LYS A N 1
ATOM 1387 C CA . LYS A 1 186 ? -18.787 -6.814 44.492 1.00 92.75 186 LYS A CA 1
ATOM 1388 C C . LYS A 1 186 ? -19.573 -5.712 43.767 1.00 92.75 186 LYS A C 1
ATOM 1390 O O . LYS A 1 186 ? -19.030 -4.662 43.427 1.00 92.75 186 LYS A O 1
ATOM 1395 N N . THR A 1 187 ? -20.848 -5.977 43.502 1.00 93.44 187 THR A N 1
ATOM 1396 C CA . THR A 1 187 ? -21.708 -5.063 42.762 1.00 93.44 187 THR A CA 1
ATOM 1397 C C . THR A 1 187 ? -21.951 -3.797 43.571 1.00 93.44 187 THR A C 1
ATOM 1399 O O . THR A 1 187 ? -22.234 -3.855 44.765 1.00 93.44 187 THR A O 1
ATOM 1402 N N . ARG A 1 188 ? -21.886 -2.648 42.911 1.00 93.06 188 ARG A N 1
ATOM 1403 C CA . ARG A 1 188 ? -22.311 -1.361 43.454 1.00 93.06 188 ARG A CA 1
ATOM 1404 C C . ARG A 1 188 ? -23.005 -0.552 42.375 1.00 93.06 188 ARG A C 1
ATOM 1406 O O . ARG A 1 188 ? -22.627 -0.608 41.207 1.00 93.06 188 ARG A O 1
ATOM 1413 N N . TYR A 1 189 ? -24.017 0.199 42.774 1.00 92.12 189 TYR A N 1
ATOM 1414 C CA . TYR A 1 189 ? -24.672 1.165 41.912 1.00 92.12 189 TYR A CA 1
ATOM 1415 C C . TYR A 1 189 ? -24.234 2.552 42.323 1.00 92.12 189 TYR A C 1
ATOM 1417 O O . TYR A 1 189 ? -24.279 2.902 43.498 1.00 92.12 189 TYR A O 1
ATOM 1425 N N . CYS A 1 190 ? -23.814 3.334 41.350 1.00 91.12 190 CYS A N 1
ATOM 1426 C CA . CYS A 1 190 ? -23.146 4.592 41.582 1.00 91.12 190 CYS A CA 1
ATOM 1427 C C . CYS A 1 190 ? -23.865 5.682 40.797 1.00 91.12 190 CYS A C 1
ATOM 1429 O O . CYS A 1 190 ? -24.084 5.532 39.598 1.00 91.12 190 CYS A O 1
ATOM 1431 N N . TYR A 1 191 ? -24.225 6.778 41.452 1.00 90.44 191 TYR A N 1
ATOM 1432 C CA . TYR A 1 191 ? -24.798 7.942 40.787 1.00 90.44 191 TYR A CA 1
ATOM 1433 C C . TYR A 1 191 ? -23.802 9.096 40.807 1.00 90.44 191 TYR A C 1
ATOM 1435 O O . TYR A 1 191 ? -23.135 9.338 41.817 1.00 90.44 191 TYR A O 1
ATOM 1443 N N . SER A 1 192 ? -23.688 9.798 39.681 1.00 87.31 192 SER A N 1
ATOM 1444 C CA . SER A 1 192 ? -22.922 11.036 39.588 1.00 87.31 192 SER A CA 1
ATOM 1445 C C . SER A 1 192 ? -23.722 12.121 38.893 1.00 87.31 192 SER A C 1
ATOM 1447 O O . SER A 1 192 ? -24.323 11.898 37.844 1.00 87.31 192 SER A O 1
ATOM 1449 N N . GLU A 1 193 ? -23.696 13.314 39.476 1.00 81.94 193 GLU A N 1
ATOM 1450 C CA . GLU A 1 193 ? -24.325 14.512 38.918 1.00 81.94 193 GLU A CA 1
ATOM 1451 C C . GLU A 1 193 ? -23.438 15.212 37.881 1.00 81.94 193 GLU A C 1
ATOM 1453 O O . GLU A 1 193 ? -23.919 16.070 37.141 1.00 81.94 193 GLU A O 1
ATOM 1458 N N . ILE A 1 194 ? -22.155 14.842 37.799 1.00 77.06 194 ILE A N 1
ATOM 1459 C CA . ILE A 1 194 ? -21.201 15.424 36.855 1.00 77.06 194 ILE A CA 1
ATOM 1460 C C . ILE A 1 194 ? -20.707 14.379 35.858 1.00 77.06 194 ILE A C 1
ATOM 1462 O O . ILE A 1 194 ? -20.591 13.193 36.159 1.00 77.06 194 ILE A O 1
ATOM 1466 N N . SER A 1 195 ? -20.392 14.832 34.650 1.00 76.38 195 SER A N 1
ATOM 1467 C CA . SER A 1 195 ? -19.643 14.015 33.698 1.00 76.38 195 SER A CA 1
ATOM 1468 C C . SER A 1 195 ? -18.177 13.987 34.120 1.00 76.38 195 SER A C 1
ATOM 1470 O O . SER A 1 195 ? -17.601 15.035 34.412 1.00 76.38 195 SER A O 1
ATOM 1472 N N . PHE A 1 196 ? -17.573 12.801 34.142 1.00 67.12 196 PHE A N 1
ATOM 1473 C CA . PHE A 1 196 ? -16.165 12.631 34.509 1.00 67.12 196 PHE A CA 1
ATOM 1474 C C . PHE A 1 196 ? -15.252 13.043 33.347 1.00 67.12 196 PHE A C 1
ATOM 1476 O O . PHE A 1 196 ? -14.209 13.652 33.561 1.00 67.12 196 PHE A O 1
ATOM 1483 N N . ASP A 1 197 ? -15.678 12.746 32.116 1.00 65.75 197 ASP A N 1
ATOM 1484 C CA . ASP A 1 197 ? -15.047 13.158 30.862 1.00 65.75 197 ASP A CA 1
ATOM 1485 C C . ASP A 1 197 ? -16.073 13.099 29.702 1.00 65.75 197 ASP A C 1
ATOM 1487 O O . ASP A 1 197 ? -17.281 12.975 29.923 1.00 65.75 197 ASP A O 1
ATOM 1491 N N . ARG A 1 198 ? -15.616 13.222 28.444 1.00 58.03 198 ARG A N 1
ATOM 1492 C CA . ARG A 1 198 ? -16.491 13.134 27.255 1.00 58.03 198 ARG A CA 1
ATOM 1493 C C . ARG A 1 198 ? -17.140 11.754 27.066 1.00 58.03 198 ARG A C 1
ATOM 1495 O O . ARG A 1 198 ? -18.179 11.672 26.411 1.00 58.03 198 ARG A O 1
ATOM 1502 N N . LEU A 1 199 ? -16.536 10.695 27.597 1.00 62.19 199 LEU A N 1
ATOM 1503 C CA . LEU A 1 199 ? -16.940 9.298 27.428 1.00 62.19 199 LEU A CA 1
ATOM 1504 C C . LEU A 1 199 ? -17.776 8.790 28.613 1.00 62.19 199 LEU A C 1
ATOM 1506 O O . LEU A 1 199 ? -18.656 7.954 28.422 1.00 62.19 199 LEU A O 1
ATOM 1510 N N . LYS A 1 200 ? -17.571 9.333 29.816 1.00 75.25 200 LYS A N 1
ATOM 1511 C CA . LYS A 1 200 ? -18.286 8.963 31.039 1.00 75.25 200 LYS A CA 1
ATOM 1512 C C . LYS A 1 200 ? -19.195 10.111 31.490 1.00 75.25 200 LYS A C 1
ATOM 1514 O O . LYS A 1 200 ? -18.779 11.063 32.151 1.00 75.25 200 LYS A O 1
ATOM 1519 N N . ARG A 1 201 ? -20.463 10.018 31.089 1.00 84.69 201 ARG A N 1
ATOM 1520 C CA . ARG A 1 201 ? -21.510 11.032 31.308 1.00 84.69 201 ARG A CA 1
ATOM 1521 C C . ARG A 1 201 ? -22.036 11.029 32.746 1.00 84.69 201 ARG A C 1
ATOM 1523 O O . ARG A 1 201 ? -21.948 10.013 33.430 1.00 84.69 201 ARG A O 1
ATOM 1530 N N . ALA A 1 202 ? -22.650 12.127 33.177 1.00 86.81 202 ALA A N 1
ATOM 1531 C CA . ALA A 1 202 ? -23.463 12.141 34.393 1.00 86.81 202 ALA A CA 1
ATOM 1532 C C . ALA A 1 202 ? -24.609 11.108 34.319 1.00 86.81 202 ALA A C 1
ATOM 1534 O O . ALA A 1 202 ? -25.176 10.853 33.247 1.00 86.81 202 ALA A O 1
ATOM 1535 N N . GLY A 1 203 ? -24.960 10.522 35.461 1.00 89.69 203 GLY A N 1
ATOM 1536 C CA . GLY A 1 203 ? -26.059 9.572 35.598 1.00 89.69 203 GLY A CA 1
ATOM 1537 C C . GLY A 1 203 ? -25.721 8.356 36.457 1.00 89.69 203 GLY A C 1
ATOM 1538 O O . GLY A 1 203 ? -24.816 8.383 37.295 1.00 89.69 203 GLY A O 1
ATOM 1539 N N . LEU A 1 204 ? -26.497 7.294 36.255 1.00 89.81 204 LEU A N 1
ATOM 1540 C CA . LEU A 1 204 ? -26.441 6.048 37.005 1.00 89.81 204 LEU A CA 1
ATOM 1541 C C . LEU A 1 204 ? -25.532 5.023 36.321 1.00 89.81 204 LEU A C 1
ATOM 1543 O O . LEU A 1 204 ? -25.663 4.739 35.130 1.00 89.81 204 LEU A O 1
ATOM 1547 N N . TYR A 1 205 ? -24.670 4.408 37.118 1.00 90.50 205 TYR A N 1
ATOM 1548 C CA . TYR A 1 205 ? -23.778 3.330 36.729 1.00 90.50 205 TYR A CA 1
ATOM 1549 C C . TYR A 1 205 ? -23.989 2.114 37.624 1.00 90.50 205 TYR A C 1
ATOM 1551 O O . TYR A 1 205 ? -24.334 2.245 38.798 1.00 90.50 205 TYR A O 1
ATOM 1559 N N . VAL A 1 206 ? -23.713 0.933 37.085 1.00 91.12 206 VAL A N 1
ATOM 1560 C CA . VAL A 1 206 ? -23.396 -0.254 37.882 1.00 91.12 206 VAL A CA 1
ATOM 1561 C C . VAL A 1 206 ? -21.938 -0.606 37.662 1.00 91.12 206 VAL A C 1
ATOM 1563 O O . VAL A 1 206 ? -21.453 -0.556 36.536 1.00 91.12 206 VAL A O 1
ATOM 1566 N N . GLU A 1 207 ? -21.247 -0.955 38.737 1.00 93.56 207 GLU A N 1
ATOM 1567 C CA . GLU A 1 207 ? -19.884 -1.470 38.718 1.00 93.56 207 GLU A CA 1
ATOM 1568 C C . GLU A 1 207 ? -19.851 -2.815 39.434 1.00 93.56 207 GLU A C 1
ATOM 1570 O O . GLU A 1 207 ? -20.467 -2.976 40.489 1.00 93.56 207 GLU A O 1
ATOM 1575 N N . THR A 1 208 ? -19.183 -3.805 38.853 1.00 94.69 208 THR A N 1
ATOM 1576 C CA . THR A 1 208 ? -19.216 -5.182 39.350 1.00 94.69 208 THR A CA 1
ATOM 1577 C C . THR A 1 208 ? -18.073 -6.009 38.780 1.00 94.69 208 THR A C 1
ATOM 1579 O O . THR A 1 208 ? -17.637 -5.789 37.655 1.00 94.69 208 THR A O 1
ATOM 1582 N N . ASP A 1 209 ? -17.613 -6.998 39.535 1.00 94.94 209 ASP A N 1
ATOM 1583 C CA . ASP A 1 209 ? -16.707 -8.027 39.039 1.00 94.94 209 ASP A CA 1
ATOM 1584 C C . ASP A 1 209 ? -17.531 -9.118 38.339 1.00 94.94 209 ASP A C 1
ATOM 1586 O O . ASP A 1 209 ? -18.403 -9.740 38.950 1.00 94.94 209 ASP A O 1
ATOM 1590 N N . VAL A 1 210 ? -17.271 -9.347 37.052 1.00 94.19 210 VAL A N 1
ATOM 1591 C CA . VAL A 1 210 ? -17.943 -10.378 36.249 1.00 94.19 210 VAL A CA 1
ATOM 1592 C C . VAL A 1 210 ? -17.031 -11.587 36.119 1.00 94.19 210 VAL A C 1
ATOM 1594 O O . VAL A 1 210 ? -15.890 -11.455 35.683 1.00 94.19 210 VAL A O 1
ATOM 1597 N N . LEU A 1 211 ? -17.538 -12.770 36.469 1.00 90.31 211 LEU A N 1
ATOM 1598 C CA . LEU A 1 211 ? -16.812 -14.035 36.342 1.00 90.31 211 LEU A CA 1
ATOM 1599 C C . LEU A 1 211 ? -17.068 -14.664 34.961 1.00 90.31 211 LEU A C 1
ATOM 1601 O O . LEU A 1 211 ? -18.211 -14.974 34.614 1.00 90.31 211 LEU A O 1
ATOM 1605 N N . PHE A 1 212 ? -16.010 -14.891 34.181 1.00 92.62 212 PHE A N 1
ATOM 1606 C CA . PHE A 1 212 ? -16.095 -15.440 32.826 1.00 92.62 212 PHE A CA 1
ATOM 1607 C C . PHE A 1 212 ? -16.192 -16.970 32.847 1.00 92.62 212 PHE A C 1
ATOM 1609 O O . PHE A 1 212 ? -15.226 -17.694 32.628 1.00 92.62 212 PHE A O 1
ATOM 1616 N N . GLN A 1 213 ? -17.390 -17.476 33.135 1.00 90.06 213 GLN A N 1
ATOM 1617 C CA . GLN A 1 213 ? -17.692 -18.908 33.174 1.00 90.06 213 GLN A CA 1
ATOM 1618 C C . GLN A 1 213 ? -19.071 -19.208 32.574 1.00 90.06 213 GLN A C 1
ATOM 1620 O O . GLN A 1 213 ? -19.895 -18.308 32.395 1.00 90.06 213 GLN A O 1
ATOM 1625 N N . GLY A 1 214 ? -19.351 -20.484 32.291 1.00 89.38 214 GLY A N 1
ATOM 1626 C CA . GLY A 1 214 ? -20.652 -20.915 31.769 1.00 89.38 214 GLY A CA 1
ATOM 1627 C C . GLY A 1 214 ? -20.968 -20.236 30.436 1.00 89.38 214 GLY A C 1
ATOM 1628 O O . GLY A 1 214 ? -20.242 -20.416 29.464 1.00 89.38 214 GLY A O 1
ATOM 1629 N N . THR A 1 215 ? -22.014 -19.408 30.396 1.00 89.00 215 THR A N 1
ATOM 1630 C CA . THR A 1 215 ? -22.399 -18.632 29.200 1.00 89.00 215 THR A CA 1
ATOM 1631 C C . THR A 1 215 ? -21.298 -17.669 28.725 1.00 89.00 215 THR A C 1
ATOM 1633 O O . THR A 1 215 ? -21.230 -17.359 27.539 1.00 89.00 215 THR A O 1
ATOM 1636 N N . LEU A 1 216 ? -20.398 -17.236 29.619 1.00 91.56 216 LEU A N 1
ATOM 1637 C CA . LEU A 1 216 ? -19.239 -16.390 29.298 1.00 91.56 216 LEU A CA 1
ATOM 1638 C C . LEU A 1 216 ? -17.935 -17.178 29.088 1.00 91.56 216 LEU A C 1
ATOM 1640 O O . LEU A 1 216 ? -16.881 -16.570 28.917 1.00 91.56 216 LEU A O 1
ATOM 1644 N N . GLN A 1 217 ? -17.979 -18.515 29.054 1.00 91.56 217 GLN A N 1
ATOM 1645 C CA . GLN A 1 217 ? -16.796 -19.337 28.776 1.00 91.56 217 GLN A CA 1
ATOM 1646 C C . GLN A 1 217 ? -16.073 -18.951 27.465 1.00 91.56 217 GLN A C 1
ATOM 1648 O O . GLN A 1 217 ? -14.846 -18.873 27.488 1.00 91.56 217 GLN A O 1
ATOM 1653 N N . PRO A 1 218 ? -16.767 -18.598 26.360 1.00 91.12 218 PRO A N 1
ATOM 1654 C CA . PRO A 1 218 ? -16.091 -18.140 25.142 1.00 91.12 218 PRO A CA 1
ATOM 1655 C C . PRO A 1 218 ? -15.239 -16.874 25.330 1.00 91.12 218 PRO A C 1
ATOM 1657 O O . PRO A 1 218 ? -14.227 -16.708 24.646 1.00 91.12 218 PRO A O 1
ATOM 1660 N N . VAL A 1 219 ? -15.616 -15.989 26.264 1.00 92.56 219 VAL A N 1
ATOM 1661 C CA . VAL A 1 219 ? -14.817 -14.805 26.617 1.00 92.56 219 VAL A CA 1
ATOM 1662 C C . VAL A 1 219 ? -13.525 -15.244 27.301 1.00 92.56 219 VAL A C 1
ATOM 1664 O O . VAL A 1 219 ? -12.445 -14.819 26.894 1.00 92.56 219 VAL A O 1
ATOM 1667 N N . GLN A 1 220 ? -13.628 -16.146 28.283 1.00 94.00 220 GLN A N 1
ATOM 1668 C CA . GLN A 1 220 ? -12.476 -16.711 28.987 1.00 94.00 220 GLN A CA 1
ATOM 1669 C C . GLN A 1 220 ? -11.514 -17.430 28.041 1.00 94.00 220 GLN A C 1
ATOM 1671 O O . GLN A 1 220 ? -10.300 -17.252 28.139 1.00 94.00 220 GLN A O 1
ATOM 1676 N N . ASP A 1 221 ? -12.050 -18.249 27.138 1.00 92.88 221 ASP A N 1
ATOM 1677 C CA . ASP A 1 221 ? -11.255 -19.011 26.180 1.00 92.88 221 ASP A CA 1
ATOM 1678 C C . ASP A 1 221 ? -10.547 -18.074 25.196 1.00 92.88 221 ASP A C 1
ATOM 1680 O O . ASP A 1 221 ? -9.356 -18.230 24.951 1.00 92.88 221 ASP A O 1
ATOM 1684 N N . THR A 1 222 ? -11.224 -17.025 24.717 1.00 93.00 222 THR A N 1
ATOM 1685 C CA . THR A 1 222 ? -10.598 -16.017 23.847 1.00 93.00 222 THR A CA 1
ATOM 1686 C C . THR A 1 222 ? -9.489 -15.251 24.572 1.00 93.00 222 THR A C 1
ATOM 1688 O O . THR A 1 222 ? -8.395 -15.085 24.030 1.00 93.00 222 THR A O 1
ATOM 1691 N N . LEU A 1 223 ? -9.733 -14.809 25.811 1.00 94.31 223 LEU A N 1
ATOM 1692 C CA . LEU A 1 223 ? -8.713 -14.145 26.622 1.00 94.31 223 LEU A CA 1
ATOM 1693 C C . LEU A 1 223 ? -7.496 -15.053 26.815 1.00 94.31 223 LEU A C 1
ATOM 1695 O O . LEU A 1 223 ? -6.379 -14.621 26.543 1.00 94.31 223 LEU A O 1
ATOM 1699 N N . ARG A 1 224 ? -7.701 -16.316 27.198 1.00 94.00 224 ARG A N 1
ATOM 1700 C CA . ARG A 1 224 ? -6.625 -17.280 27.459 1.00 94.00 224 ARG A CA 1
ATOM 1701 C C . ARG A 1 224 ? -5.860 -17.664 26.195 1.00 94.00 224 ARG A C 1
ATOM 1703 O O . ARG A 1 224 ? -4.636 -17.567 26.178 1.00 94.00 224 ARG A O 1
ATOM 1710 N N . ASP A 1 225 ? -6.562 -18.093 25.155 1.00 92.81 225 ASP A N 1
ATOM 1711 C CA . ASP A 1 225 ? -5.957 -18.782 24.013 1.00 92.81 225 ASP A CA 1
ATOM 1712 C C . ASP A 1 225 ? -5.487 -17.785 22.942 1.00 92.81 225 ASP A C 1
ATOM 1714 O O . ASP A 1 225 ? -4.364 -17.879 22.439 1.00 92.81 225 ASP A O 1
ATOM 1718 N N . PHE A 1 226 ? -6.300 -16.764 22.644 1.00 92.62 226 PHE A N 1
ATOM 1719 C CA . PHE A 1 226 ? -5.968 -15.750 21.641 1.00 92.62 226 PHE A CA 1
ATOM 1720 C C . PHE A 1 226 ? -5.164 -14.591 22.235 1.00 92.62 226 PHE A C 1
ATOM 1722 O O . PHE A 1 226 ? -4.122 -14.225 21.695 1.00 92.62 226 PHE A O 1
ATOM 1729 N N . PHE A 1 227 ? -5.568 -14.052 23.387 1.00 93.62 227 PHE A N 1
ATOM 1730 C CA . PHE A 1 227 ? -4.849 -12.937 24.013 1.00 93.62 227 PHE A CA 1
ATOM 1731 C C . PHE A 1 227 ? -3.781 -13.363 25.035 1.00 93.62 227 PHE A C 1
ATOM 1733 O O . PHE A 1 227 ? -3.018 -12.521 25.504 1.00 93.62 227 PHE A O 1
ATOM 1740 N N . GLY A 1 228 ? -3.666 -14.648 25.386 1.00 92.75 228 GLY A N 1
ATOM 1741 C CA . GLY A 1 228 ? -2.684 -15.099 26.384 1.00 92.75 228 GLY A CA 1
ATOM 1742 C C . GLY A 1 228 ? -2.942 -14.578 27.806 1.00 92.75 228 GLY A C 1
ATOM 1743 O O . GLY A 1 228 ? -2.014 -14.518 28.606 1.00 92.75 228 GLY A O 1
ATOM 1744 N N . GLN A 1 229 ? -4.171 -14.159 28.113 1.00 92.06 229 GLN A N 1
ATOM 1745 C CA . GLN A 1 229 ? -4.589 -13.566 29.382 1.00 92.06 229 GLN A CA 1
ATOM 1746 C C . GLN A 1 229 ? -5.365 -14.580 30.232 1.00 92.06 229 GLN A C 1
ATOM 1748 O O . GLN A 1 229 ? -6.426 -15.060 29.847 1.00 92.06 229 GLN A O 1
ATOM 1753 N N . GLY A 1 230 ? -4.851 -14.896 31.422 1.00 85.19 230 GLY A N 1
ATOM 1754 C CA . GLY A 1 230 ? -5.421 -15.915 32.314 1.00 85.19 230 GLY A CA 1
ATOM 1755 C C . GLY A 1 230 ? -6.467 -15.415 33.317 1.00 85.19 230 GLY A C 1
ATOM 1756 O O . GLY A 1 230 ? -6.761 -16.137 34.266 1.00 85.19 230 GLY A O 1
ATOM 1757 N N . TYR A 1 231 ? -6.991 -14.194 33.172 1.00 79.75 231 TYR A N 1
ATOM 1758 C CA . TYR A 1 231 ? -7.888 -13.586 34.164 1.00 79.75 231 TYR A CA 1
ATOM 1759 C C . TYR A 1 231 ? -9.282 -14.228 34.128 1.00 79.75 231 TYR A C 1
ATOM 1761 O O . TYR A 1 231 ? -9.945 -14.111 33.103 1.00 79.75 231 TYR A O 1
ATOM 1769 N N . PRO A 1 232 ? -9.752 -14.866 35.222 1.00 80.12 232 PRO A N 1
ATOM 1770 C CA . PRO A 1 232 ? -11.062 -15.517 35.251 1.00 80.12 232 PRO A CA 1
ATOM 1771 C C . PRO A 1 232 ? -12.224 -14.539 35.473 1.00 80.12 232 PRO A C 1
ATOM 1773 O O . PRO A 1 232 ? -13.385 -14.921 35.352 1.00 80.12 232 PRO A O 1
ATOM 1776 N N . HIS A 1 233 ? -11.932 -13.292 35.846 1.00 88.69 233 HIS A N 1
ATOM 1777 C CA . HIS A 1 233 ? -12.915 -12.243 36.088 1.00 88.69 233 HIS A CA 1
ATOM 1778 C C . HIS A 1 233 ? -12.361 -10.876 35.690 1.00 88.69 233 HIS A C 1
ATOM 1780 O O . HIS A 1 233 ? -11.143 -10.689 35.620 1.00 88.69 233 HIS A O 1
ATOM 1786 N N . LEU A 1 234 ? -13.258 -9.916 35.481 1.00 94.12 234 LEU A N 1
ATOM 1787 C CA . LEU A 1 234 ? -12.913 -8.531 35.183 1.00 94.12 234 LEU A CA 1
ATOM 1788 C C . LEU A 1 234 ? -13.847 -7.582 35.930 1.00 94.12 234 LEU A C 1
ATOM 1790 O O . LEU A 1 234 ? -15.048 -7.835 36.012 1.00 94.12 234 LEU A O 1
ATOM 1794 N N . HIS A 1 235 ? -13.300 -6.485 36.453 1.00 94.81 235 HIS A N 1
ATOM 1795 C CA . HIS A 1 235 ? -14.123 -5.390 36.953 1.00 94.81 235 HIS A CA 1
ATOM 1796 C C . HIS A 1 235 ? -14.731 -4.647 35.763 1.00 94.81 235 HIS A C 1
ATOM 1798 O O . HIS A 1 235 ? -14.007 -4.156 34.894 1.00 94.81 235 HIS A O 1
ATOM 1804 N N . MET A 1 236 ? -16.056 -4.594 35.706 1.00 94.69 236 MET A N 1
ATOM 1805 C CA . MET A 1 236 ? -16.815 -4.023 34.603 1.00 94.69 236 MET A CA 1
ATOM 1806 C C . MET A 1 236 ? -17.772 -2.950 35.106 1.00 94.69 236 MET A C 1
ATOM 1808 O O . MET A 1 236 ? -18.234 -2.979 36.247 1.00 94.69 236 MET A O 1
ATOM 1812 N N . SER A 1 237 ? -18.104 -2.018 34.221 1.00 92.69 237 SER A N 1
ATOM 1813 C CA . SER A 1 237 ? -19.082 -0.968 34.458 1.00 92.69 237 SER A CA 1
ATOM 1814 C C . SER A 1 237 ? -20.098 -0.893 33.322 1.00 92.69 237 SER A C 1
ATOM 1816 O O . SER A 1 237 ? -19.760 -1.157 32.167 1.00 92.69 237 SER A O 1
ATOM 1818 N N . ALA A 1 238 ? -21.337 -0.530 33.641 1.00 90.69 238 ALA A N 1
ATOM 1819 C CA . ALA A 1 238 ? -22.364 -0.210 32.656 1.00 90.69 238 ALA A CA 1
ATOM 1820 C C . ALA A 1 238 ? -23.054 1.101 33.025 1.00 90.69 238 ALA A C 1
ATOM 1822 O O . ALA A 1 238 ? -23.401 1.321 34.188 1.00 90.69 238 ALA A O 1
ATOM 1823 N N . TYR A 1 239 ? -23.276 1.952 32.025 1.00 89.00 239 TYR A N 1
ATOM 1824 C CA . TYR A 1 239 ? -24.144 3.116 32.154 1.00 89.00 239 TYR A CA 1
ATOM 1825 C C . TYR A 1 239 ? -25.600 2.678 32.010 1.00 89.00 239 TYR A C 1
ATOM 1827 O O . TYR A 1 239 ? -25.954 1.989 31.057 1.00 89.00 239 TYR A O 1
ATOM 1835 N N . LEU A 1 240 ? -26.439 3.075 32.961 1.00 86.25 240 LEU A N 1
ATOM 1836 C CA . LEU A 1 240 ? -27.829 2.627 33.053 1.00 86.25 240 LEU A CA 1
ATOM 1837 C C . LEU A 1 240 ? -28.842 3.728 32.717 1.00 86.25 240 LEU A C 1
ATOM 1839 O O . LEU A 1 240 ? -30.032 3.442 32.593 1.00 86.25 240 LEU A O 1
ATOM 1843 N N . GLY A 1 241 ? -28.382 4.970 32.547 1.00 85.75 241 GLY A N 1
ATOM 1844 C CA . GLY A 1 241 ? -29.210 6.112 32.169 1.00 85.75 241 GLY A CA 1
ATOM 1845 C C . GLY A 1 241 ? -28.947 7.351 33.018 1.00 85.75 241 GLY A C 1
ATOM 1846 O O . GLY A 1 241 ? -28.177 7.329 33.977 1.00 85.75 241 GLY A O 1
ATOM 1847 N N . GLN A 1 242 ? -29.590 8.455 32.646 1.00 84.94 242 GLN A N 1
ATOM 1848 C CA . GLN A 1 242 ? -29.461 9.732 33.350 1.00 84.94 242 GLN A CA 1
ATOM 1849 C C . GLN A 1 242 ? -30.269 9.750 34.655 1.00 84.94 242 GLN A C 1
ATOM 1851 O O . GLN A 1 242 ? -29.824 10.319 35.651 1.00 84.94 242 GLN A O 1
ATOM 1856 N N . ASP A 1 243 ? -31.440 9.113 34.651 1.00 81.25 243 ASP A N 1
ATOM 1857 C CA . ASP A 1 243 ? -32.382 9.177 35.762 1.00 81.25 243 ASP A CA 1
ATOM 1858 C C . ASP A 1 243 ? -31.999 8.227 36.897 1.00 81.25 243 ASP A C 1
ATOM 1860 O O . ASP A 1 243 ? -31.831 7.019 36.716 1.00 81.25 243 ASP A O 1
ATOM 1864 N N . ARG A 1 244 ? -31.936 8.777 38.110 1.00 81.56 244 ARG A N 1
ATOM 1865 C CA . ARG A 1 244 ? -31.685 8.021 39.337 1.00 81.56 244 ARG A CA 1
ATOM 1866 C C . ARG A 1 244 ? -32.976 7.804 40.115 1.00 81.56 244 ARG A C 1
ATOM 1868 O O . ARG A 1 244 ? -33.485 8.720 40.768 1.00 81.56 244 ARG A O 1
ATOM 1875 N N . ASN A 1 245 ? -33.459 6.563 40.106 1.00 85.31 245 ASN A N 1
ATOM 1876 C CA . ASN A 1 245 ? -34.561 6.101 40.947 1.00 85.31 245 ASN A CA 1
ATOM 1877 C C . ASN A 1 245 ? -34.210 4.762 41.606 1.00 85.31 245 ASN A C 1
ATOM 1879 O O . ASN A 1 245 ? -34.227 3.716 40.965 1.00 85.31 245 ASN A O 1
ATOM 1883 N N . TRP A 1 246 ? -33.928 4.791 42.906 1.00 86.88 246 TRP A N 1
ATOM 1884 C CA . TRP A 1 246 ? -33.586 3.586 43.657 1.00 86.88 246 TRP A CA 1
ATOM 1885 C C . TRP A 1 246 ? -34.797 2.760 44.096 1.00 86.88 246 TRP A C 1
ATOM 1887 O O . TRP A 1 246 ? -34.613 1.654 44.591 1.00 86.88 246 TRP A O 1
ATOM 1897 N N . ALA A 1 247 ? -36.023 3.262 43.936 1.00 84.06 247 ALA A N 1
ATOM 1898 C CA . ALA A 1 247 ? -37.241 2.566 44.342 1.00 84.06 247 ALA A CA 1
ATOM 1899 C C . ALA A 1 247 ? -37.838 1.699 43.222 1.00 84.06 247 ALA A C 1
ATOM 1901 O O . ALA A 1 247 ? -38.533 0.728 43.515 1.00 84.06 247 ALA A O 1
ATOM 1902 N N . LEU A 1 248 ? -37.567 2.021 41.951 1.00 82.25 248 LEU A N 1
ATOM 1903 C CA . LEU A 1 248 ? -38.135 1.328 40.790 1.00 82.25 248 LEU A CA 1
ATOM 1904 C C . LEU A 1 248 ? -37.046 0.710 39.902 1.00 82.25 248 LEU A C 1
ATOM 1906 O O . LEU A 1 248 ? -36.038 1.369 39.660 1.00 82.25 248 LEU A O 1
ATOM 1910 N N . PRO A 1 249 ? -37.251 -0.512 39.370 1.00 76.56 249 PRO A N 1
ATOM 1911 C CA . PRO A 1 249 ? -36.328 -1.115 38.414 1.00 76.56 249 PRO A CA 1
ATOM 1912 C C . PRO A 1 249 ? -36.147 -0.250 37.167 1.00 76.56 249 PRO A C 1
ATOM 1914 O O . PRO A 1 249 ? -37.087 0.399 36.702 1.00 76.56 249 PRO A O 1
ATOM 1917 N N . LEU A 1 250 ? -34.955 -0.314 36.579 1.00 72.88 250 LEU A N 1
ATOM 1918 C CA . LEU A 1 250 ? -34.616 0.446 35.382 1.00 72.88 250 LEU A CA 1
ATOM 1919 C C . LEU A 1 250 ? -35.409 -0.043 34.160 1.00 72.88 250 LEU A C 1
ATOM 1921 O O . LEU A 1 250 ? -35.355 -1.234 33.826 1.00 72.88 250 LEU A O 1
ATOM 1925 N N . PRO A 1 251 ? -36.113 0.849 33.442 1.00 72.31 251 PRO A N 1
ATOM 1926 C CA . PRO A 1 251 ? -36.776 0.513 32.192 1.00 72.31 251 PRO A CA 1
ATOM 1927 C C . PRO A 1 251 ? -35.758 0.518 31.043 1.00 72.31 251 PRO A C 1
ATOM 1929 O O . PRO A 1 251 ? -35.859 1.331 30.132 1.00 72.31 251 PRO A O 1
ATOM 1932 N N . THR A 1 252 ? -34.759 -0.368 31.083 1.00 76.00 252 THR A N 1
ATOM 1933 C CA . THR A 1 252 ? -33.782 -0.470 29.993 1.00 76.00 252 THR A CA 1
ATOM 1934 C C . THR A 1 252 ? -34.146 -1.558 28.981 1.00 76.00 252 THR A C 1
ATOM 1936 O O . THR A 1 252 ? -34.634 -2.636 29.337 1.00 76.00 252 THR A O 1
ATOM 1939 N N . SER A 1 253 ? -33.909 -1.262 27.704 1.00 80.75 253 SER A N 1
ATOM 1940 C CA . SER A 1 253 ? -33.941 -2.212 26.588 1.00 80.75 253 SER A CA 1
ATOM 1941 C C . SER A 1 253 ? -32.548 -2.711 26.198 1.00 80.75 253 SER A C 1
ATOM 1943 O O . SER A 1 253 ? -32.450 -3.560 25.316 1.00 80.75 253 SER A O 1
ATOM 1945 N N . GLU A 1 254 ? -31.495 -2.190 26.837 1.00 87.31 254 GLU A N 1
ATOM 1946 C CA . GLU A 1 254 ? -30.099 -2.515 26.553 1.00 87.31 254 GLU A CA 1
ATOM 1947 C C . GLU A 1 254 ? -29.212 -2.372 27.801 1.00 87.31 254 GLU A C 1
ATOM 1949 O O . GLU A 1 254 ? -29.348 -1.437 28.589 1.00 87.31 254 GLU A O 1
ATOM 1954 N N . ILE A 1 255 ? -28.279 -3.298 27.986 1.00 86.06 255 ILE A N 1
ATOM 1955 C CA . ILE A 1 255 ? -27.182 -3.176 28.942 1.00 86.06 255 ILE A CA 1
ATOM 1956 C C . ILE A 1 255 ? -25.896 -3.554 28.239 1.00 86.06 255 ILE A C 1
ATOM 1958 O O . ILE A 1 255 ? -25.824 -4.611 27.619 1.00 86.06 255 ILE A O 1
ATOM 1962 N N . VAL A 1 256 ? -24.875 -2.719 28.416 1.00 90.31 256 VAL A N 1
ATOM 1963 C CA . VAL A 1 256 ? -23.522 -2.964 27.928 1.00 90.31 256 VAL A CA 1
ATOM 1964 C C . VAL A 1 256 ? -22.561 -2.842 29.105 1.00 90.31 256 VAL A C 1
ATOM 1966 O O . VAL A 1 256 ? -22.290 -1.746 29.592 1.00 90.31 256 VAL A O 1
ATOM 1969 N N . LEU A 1 257 ? -22.083 -3.984 29.594 1.00 91.56 257 LEU A N 1
ATOM 1970 C CA . LEU A 1 257 ? -21.015 -4.059 30.584 1.00 91.56 257 LEU A CA 1
ATOM 1971 C C . LEU A 1 257 ? -19.679 -3.999 29.853 1.00 91.56 257 LEU A C 1
ATOM 1973 O O . LEU A 1 257 ? -19.419 -4.803 28.960 1.00 91.56 257 LEU A O 1
ATOM 1977 N N . THR A 1 258 ? -18.816 -3.079 30.269 1.00 94.44 258 THR A N 1
ATOM 1978 C CA . THR A 1 258 ? -17.464 -2.930 29.726 1.00 94.44 258 THR A CA 1
ATOM 1979 C C . THR A 1 258 ? -16.432 -2.945 30.840 1.00 94.44 258 THR A C 1
ATOM 1981 O O . THR A 1 258 ? -16.623 -2.338 31.891 1.00 94.44 258 THR A O 1
ATOM 1984 N N . GLY A 1 259 ? -15.327 -3.643 30.624 1.00 93.69 259 GLY A N 1
ATOM 1985 C CA . GLY A 1 259 ? -14.157 -3.614 31.500 1.00 93.69 259 GLY A CA 1
ATOM 1986 C C . GLY A 1 259 ? -12.900 -3.753 30.661 1.00 93.69 259 GLY A C 1
ATOM 1987 O O . GLY A 1 259 ? -12.985 -4.180 29.512 1.00 93.69 259 GLY A O 1
ATOM 1988 N N . SER A 1 260 ? -11.734 -3.407 31.201 1.00 94.56 260 SER A N 1
ATOM 1989 C CA . SER A 1 260 ? -10.484 -3.525 30.448 1.00 94.56 260 SER A CA 1
ATOM 1990 C C . SER A 1 260 ? -9.296 -3.978 31.275 1.00 94.56 260 SER A C 1
ATOM 1992 O O . SER A 1 260 ? -9.167 -3.653 32.450 1.00 94.56 260 SER A O 1
ATOM 1994 N N . LEU A 1 261 ? -8.404 -4.695 30.603 1.00 93.94 261 LEU A N 1
ATOM 1995 C CA . LEU A 1 261 ? -7.042 -4.974 31.019 1.00 93.94 261 LEU A CA 1
ATOM 1996 C C . LEU A 1 261 ? -6.136 -3.936 30.348 1.00 93.94 261 LEU A C 1
ATOM 1998 O O . LEU A 1 261 ? -5.965 -3.952 29.125 1.00 93.94 261 LEU A O 1
ATOM 2002 N N . ASP A 1 262 ? -5.597 -3.012 31.136 1.00 91.81 262 ASP A N 1
ATOM 2003 C CA . ASP A 1 262 ? -4.632 -2.013 30.670 1.00 91.81 262 ASP A CA 1
ATOM 2004 C C . ASP A 1 262 ? -3.189 -2.535 30.816 1.00 91.81 262 ASP A C 1
ATOM 2006 O O . ASP A 1 262 ? -2.925 -3.461 31.584 1.00 91.81 262 ASP A O 1
ATOM 2010 N N . ASN A 1 263 ? -2.240 -1.914 30.107 1.00 90.50 263 ASN A N 1
ATOM 2011 C CA . ASN A 1 263 ? -0.807 -2.253 30.138 1.00 90.50 263 ASN A CA 1
ATOM 2012 C C . ASN A 1 263 ? -0.494 -3.706 29.739 1.00 90.50 263 ASN A C 1
ATOM 2014 O O . ASN A 1 263 ? 0.428 -4.330 30.271 1.00 90.50 263 ASN A O 1
ATOM 2018 N N . VAL A 1 264 ? -1.258 -4.245 28.791 1.00 93.44 264 VAL A N 1
ATOM 2019 C CA . VAL A 1 264 ? -0.995 -5.558 28.197 1.00 93.44 264 VAL A CA 1
ATOM 2020 C C . VAL A 1 264 ? 0.110 -5.422 27.141 1.00 93.44 264 VAL A C 1
ATOM 2022 O O . VAL A 1 264 ? 0.338 -4.346 26.597 1.00 93.44 264 VAL A O 1
ATOM 2025 N N . SER A 1 265 ? 0.829 -6.506 26.857 1.00 94.31 265 SER A N 1
ATOM 2026 C CA . SER A 1 265 ? 1.752 -6.573 25.722 1.00 94.31 265 SER A CA 1
ATOM 2027 C C . SER A 1 265 ? 1.643 -7.948 25.082 1.00 94.31 265 SER A C 1
ATOM 2029 O O . SER A 1 265 ? 2.253 -8.918 25.534 1.00 94.31 265 SER A O 1
ATOM 2031 N N . VAL A 1 266 ? 0.781 -8.047 24.073 1.00 93.69 266 VAL A N 1
ATOM 2032 C CA . VAL A 1 266 ? 0.519 -9.297 23.351 1.00 93.69 266 VAL A CA 1
ATOM 2033 C C . VAL A 1 266 ? 0.645 -9.017 21.871 1.00 93.69 266 VAL A C 1
ATOM 2035 O O . VAL A 1 266 ? -0.082 -8.188 21.331 1.00 93.69 266 VAL A O 1
ATOM 2038 N N . ASN A 1 267 ? 1.565 -9.716 21.217 1.00 93.00 267 ASN A N 1
ATOM 2039 C CA . ASN A 1 267 ? 1.727 -9.630 19.778 1.00 93.00 267 ASN A CA 1
ATOM 2040 C C . ASN A 1 267 ? 0.899 -10.723 19.085 1.00 93.00 267 ASN A C 1
ATOM 2042 O O . ASN A 1 267 ? 0.944 -11.889 19.484 1.00 93.00 267 ASN A O 1
ATOM 2046 N N . ILE A 1 268 ? 0.122 -10.329 18.079 1.00 92.50 268 ILE A N 1
ATOM 2047 C CA . ILE A 1 268 ? -0.714 -11.204 17.258 1.00 92.50 268 ILE A CA 1
ATOM 2048 C C . ILE A 1 268 ? -0.483 -10.852 15.785 1.00 92.50 268 ILE A C 1
ATOM 2050 O O . ILE A 1 268 ? -0.331 -9.680 15.428 1.00 92.50 268 ILE A O 1
ATOM 2054 N N . PHE A 1 269 ? -0.449 -11.880 14.931 1.00 90.81 269 PHE A N 1
ATOM 2055 C CA . PHE A 1 269 ? -0.177 -11.779 13.490 1.00 90.81 269 PHE A CA 1
ATOM 2056 C C . PHE A 1 269 ? 1.165 -11.113 13.151 1.00 90.81 269 PHE A C 1
ATOM 2058 O O . PHE A 1 269 ? 1.348 -10.631 12.035 1.00 90.81 269 PHE A O 1
ATOM 2065 N N . ASP A 1 270 ? 2.091 -11.042 14.115 1.00 89.19 270 ASP A N 1
ATOM 2066 C CA . ASP A 1 270 ? 3.404 -10.394 14.020 1.00 89.19 270 ASP A CA 1
ATOM 2067 C C . ASP A 1 270 ? 3.391 -8.882 13.724 1.00 89.19 270 ASP A C 1
ATOM 2069 O O . ASP A 1 270 ? 4.452 -8.262 13.658 1.00 89.19 270 ASP A O 1
ATOM 2073 N N . ILE A 1 271 ? 2.214 -8.272 13.564 1.00 92.19 271 ILE A N 1
ATOM 2074 C CA . ILE A 1 271 ? 2.059 -6.856 13.202 1.00 92.19 271 ILE A CA 1
ATOM 2075 C C . ILE A 1 271 ? 1.188 -6.076 14.184 1.00 92.19 271 ILE A C 1
ATOM 2077 O O . ILE A 1 271 ? 1.239 -4.850 14.166 1.00 92.19 271 ILE A O 1
ATOM 2081 N N . LEU A 1 272 ? 0.417 -6.746 15.050 1.00 95.00 272 LEU A N 1
ATOM 2082 C CA . LEU A 1 272 ? -0.458 -6.101 16.029 1.00 95.00 272 LEU A CA 1
ATOM 2083 C C . LEU A 1 272 ? 0.040 -6.371 17.445 1.00 95.00 272 LEU A C 1
ATOM 2085 O O . LEU A 1 272 ? 0.000 -7.504 17.914 1.00 95.00 272 LEU A O 1
ATOM 2089 N N . THR A 1 273 ? 0.472 -5.332 18.150 1.00 96.25 273 THR A N 1
ATOM 2090 C CA . THR A 1 273 ? 0.846 -5.425 19.566 1.00 96.25 273 THR A CA 1
ATOM 2091 C C . THR A 1 273 ? -0.222 -4.760 20.422 1.00 96.25 273 THR A C 1
ATOM 2093 O O . THR A 1 273 ? -0.280 -3.538 20.514 1.00 96.25 273 THR A O 1
ATOM 2096 N N . PHE A 1 274 ? -1.078 -5.565 21.041 1.00 96.62 274 PHE A N 1
ATOM 2097 C CA . PHE A 1 274 ? -2.176 -5.111 21.889 1.00 96.62 274 PHE A CA 1
ATOM 2098 C C . PHE A 1 274 ? -1.640 -4.505 23.185 1.00 96.62 274 PHE A C 1
ATOM 2100 O O . PHE A 1 274 ? -0.866 -5.156 23.891 1.00 96.62 274 PHE A O 1
ATOM 2107 N N . THR A 1 275 ? -2.077 -3.281 23.491 1.00 96.69 275 THR A N 1
ATOM 2108 C CA . THR A 1 275 ? -1.685 -2.516 24.689 1.00 96.69 275 THR A CA 1
ATOM 2109 C C . THR A 1 275 ? -2.816 -2.406 25.710 1.00 96.69 275 THR A C 1
ATOM 2111 O O . THR A 1 275 ? -2.571 -2.283 26.913 1.00 96.69 275 THR A O 1
ATOM 2114 N N . LYS A 1 276 ? -4.064 -2.506 25.239 1.00 96.44 276 LYS A N 1
ATOM 2115 C CA . LYS A 1 276 ? -5.274 -2.528 26.059 1.00 96.44 276 LYS A CA 1
ATOM 2116 C C . LYS A 1 276 ? -6.273 -3.538 25.509 1.00 96.44 276 LYS A C 1
ATOM 2118 O O . LYS A 1 276 ? -6.591 -3.511 24.323 1.00 96.44 276 LYS A O 1
ATOM 2123 N N . ILE A 1 277 ? -6.805 -4.390 26.380 1.00 96.94 277 ILE A N 1
ATOM 2124 C CA . ILE A 1 277 ? -7.825 -5.382 26.027 1.00 96.94 277 ILE A CA 1
ATOM 2125 C C . ILE A 1 277 ? -9.076 -5.121 26.855 1.00 96.94 277 ILE A C 1
ATOM 2127 O O . ILE A 1 277 ? -9.166 -5.480 28.024 1.00 96.94 277 ILE A O 1
ATOM 2131 N N . GLY A 1 278 ? -10.030 -4.452 26.232 1.00 95.81 278 GLY A N 1
ATOM 2132 C CA . GLY A 1 278 ? -11.397 -4.283 26.682 1.00 95.81 278 GLY A CA 1
ATOM 2133 C C . GLY A 1 278 ? -12.251 -5.497 26.341 1.00 95.81 278 GLY A C 1
ATOM 2134 O O . GLY A 1 278 ? -12.095 -6.111 25.286 1.00 95.81 278 GLY A O 1
ATOM 2135 N N . VAL A 1 279 ? -13.165 -5.824 27.243 1.00 95.56 279 VAL A N 1
ATOM 2136 C CA . VAL A 1 279 ? -14.217 -6.818 27.058 1.00 95.56 279 VAL A CA 1
ATOM 2137 C C . VAL A 1 279 ? -15.546 -6.089 27.138 1.00 95.56 279 VAL A C 1
ATOM 2139 O O . VAL A 1 279 ? -15.782 -5.323 28.074 1.00 95.56 279 VAL A O 1
ATOM 2142 N N . GLU A 1 280 ? -16.412 -6.351 26.171 1.00 93.75 280 GLU A N 1
ATOM 2143 C CA . GLU A 1 280 ? -17.800 -5.915 26.168 1.00 93.75 280 GLU A CA 1
ATOM 2144 C C . GLU A 1 280 ? -18.711 -7.132 26.309 1.00 93.75 280 GLU A C 1
ATOM 2146 O O . GLU A 1 280 ? -18.547 -8.125 25.602 1.00 93.75 280 GLU A O 1
ATOM 2151 N N . VAL A 1 281 ? -19.681 -7.044 27.214 1.00 90.88 281 VAL A N 1
ATOM 2152 C CA . VAL A 1 281 ? -20.755 -8.020 27.393 1.00 90.88 281 VAL A CA 1
ATOM 2153 C C . VAL A 1 281 ? -22.071 -7.262 27.293 1.00 90.88 281 VAL A C 1
ATOM 2155 O O . VAL A 1 281 ? -22.352 -6.399 28.126 1.00 90.88 281 VAL A O 1
ATOM 2158 N N . SER A 1 282 ? -22.879 -7.567 26.280 1.00 88.75 282 SER A N 1
ATOM 2159 C CA . SER A 1 282 ? -24.090 -6.809 25.974 1.00 88.75 282 SER A CA 1
ATOM 2160 C C . SER A 1 282 ? -25.341 -7.680 25.916 1.00 88.75 282 SER A C 1
ATOM 2162 O O . SER A 1 282 ? -25.328 -8.826 25.463 1.00 88.75 282 SER A O 1
ATOM 2164 N N . ALA A 1 283 ? -26.449 -7.118 26.391 1.00 85.88 283 ALA A N 1
ATOM 2165 C CA . ALA A 1 283 ? -27.789 -7.653 26.209 1.00 85.88 283 ALA A CA 1
ATOM 2166 C C . ALA A 1 283 ? -28.707 -6.551 25.697 1.00 85.88 283 ALA A C 1
ATOM 2168 O O . ALA A 1 283 ? -28.774 -5.485 26.299 1.00 85.88 283 ALA A O 1
ATOM 2169 N N . TYR A 1 284 ? -29.450 -6.820 24.630 1.00 86.88 284 TYR A N 1
ATOM 2170 C CA . TYR A 1 284 ? -30.373 -5.856 24.033 1.00 86.88 284 TYR A CA 1
ATOM 2171 C C . TYR A 1 284 ? -31.639 -6.544 23.533 1.00 86.88 284 TYR A C 1
ATOM 2173 O O . TYR A 1 284 ? -31.641 -7.731 23.208 1.00 86.88 284 TYR A O 1
ATOM 2181 N N . GLN A 1 285 ? -32.742 -5.805 23.480 1.00 84.44 285 GLN A N 1
ATOM 2182 C CA . GLN A 1 285 ? -33.975 -6.291 22.874 1.00 84.44 285 GLN A CA 1
ATOM 2183 C C . GLN A 1 285 ? -33.915 -6.158 21.354 1.00 84.44 285 GLN A C 1
ATOM 2185 O O . GLN A 1 285 ? -33.793 -5.057 20.824 1.00 84.44 285 GLN A O 1
ATOM 2190 N N . ALA A 1 286 ? -34.059 -7.279 20.652 1.00 81.31 286 ALA A N 1
ATOM 2191 C CA . ALA A 1 286 ? -34.163 -7.316 19.202 1.00 81.31 286 ALA A CA 1
ATOM 2192 C C . ALA A 1 286 ? -35.496 -7.937 18.783 1.00 81.31 286 ALA A C 1
ATOM 2194 O O . ALA A 1 286 ? -35.990 -8.880 19.405 1.00 81.31 286 ALA A O 1
ATOM 2195 N N . ILE A 1 287 ? -36.076 -7.418 17.703 1.00 83.25 287 ILE A N 1
ATOM 2196 C CA . ILE A 1 287 ? -37.246 -8.033 17.080 1.00 83.25 287 ILE A CA 1
ATOM 2197 C C . ILE A 1 287 ? -36.752 -9.234 16.282 1.00 83.25 287 ILE A C 1
ATOM 2199 O O . ILE A 1 287 ? -35.959 -9.079 15.356 1.00 83.25 287 ILE A O 1
ATOM 2203 N N . ASP A 1 288 ? -37.233 -10.425 16.622 1.00 75.94 288 ASP A N 1
ATOM 2204 C CA . ASP A 1 288 ? -37.033 -11.594 15.777 1.00 75.94 288 ASP A CA 1
ATOM 2205 C C . ASP A 1 288 ? -37.874 -11.423 14.498 1.00 75.94 288 ASP A C 1
ATOM 2207 O O . ASP A 1 288 ? -39.108 -11.390 14.581 1.00 75.94 288 ASP A O 1
ATOM 2211 N N . PRO A 1 289 ? -37.248 -11.323 13.310 1.00 74.69 289 PRO A N 1
ATOM 2212 C CA . PRO A 1 289 ? -37.964 -11.084 12.062 1.00 74.69 289 PRO A CA 1
ATOM 2213 C C . PRO A 1 289 ? -38.888 -12.244 11.664 1.00 74.69 289 PRO A C 1
ATOM 2215 O O . PRO A 1 289 ? -39.790 -12.042 10.858 1.00 74.69 289 PRO A O 1
ATOM 2218 N N . ARG A 1 290 ? -38.703 -13.451 12.219 1.00 80.38 290 ARG A N 1
ATOM 2219 C CA . ARG A 1 290 ? -39.550 -14.619 11.921 1.00 80.38 290 ARG A CA 1
ATOM 2220 C C . ARG A 1 290 ? -40.810 -14.655 12.773 1.00 80.38 290 ARG A C 1
ATOM 2222 O O . ARG A 1 290 ? -41.851 -15.116 12.314 1.00 80.38 290 ARG A O 1
ATOM 2229 N N . THR A 1 291 ? -40.714 -14.210 14.025 1.00 83.38 291 THR A N 1
ATOM 2230 C CA . THR A 1 291 ? -41.817 -14.293 14.994 1.00 83.38 291 THR A CA 1
ATOM 2231 C C . THR A 1 291 ? -42.465 -12.943 15.293 1.00 83.38 291 THR A C 1
ATOM 2233 O O . THR A 1 291 ? -43.520 -12.912 15.927 1.00 83.38 291 THR A O 1
ATOM 2236 N N . TYR A 1 292 ? -41.860 -11.836 14.842 1.00 80.38 292 TYR A N 1
ATOM 2237 C CA . TYR A 1 292 ? -42.231 -10.450 15.160 1.00 80.38 292 TYR A CA 1
ATOM 2238 C C . TYR A 1 292 ? -42.357 -10.181 16.667 1.00 80.38 292 TYR A C 1
ATOM 2240 O O . TYR A 1 292 ? -43.060 -9.267 17.100 1.00 80.38 292 TYR A O 1
ATOM 2248 N N . ARG A 1 293 ? -41.676 -10.986 17.488 1.00 80.06 293 ARG A N 1
ATOM 2249 C CA . ARG A 1 293 ? -41.618 -10.817 18.938 1.00 80.06 293 ARG A CA 1
ATOM 2250 C C . ARG A 1 293 ? -40.280 -10.205 19.316 1.00 80.06 293 ARG A C 1
ATOM 2252 O O . ARG A 1 293 ? -39.243 -10.574 18.773 1.00 80.06 293 ARG A O 1
ATOM 2259 N N . SER A 1 294 ? -40.320 -9.274 20.264 1.00 77.75 294 SER A N 1
ATOM 2260 C CA . SER A 1 294 ? -39.108 -8.780 20.910 1.00 77.75 294 SER A CA 1
ATOM 2261 C C . SER A 1 294 ? -38.556 -9.877 21.817 1.00 77.75 294 SER A C 1
ATOM 2263 O O . SER A 1 294 ? -39.270 -10.382 22.689 1.00 77.75 294 SER A O 1
ATOM 2265 N N . ALA A 1 295 ? -37.305 -10.257 21.590 1.00 79.69 295 ALA A N 1
ATOM 2266 C CA . ALA A 1 295 ? -36.558 -11.179 22.425 1.00 79.69 295 ALA A CA 1
ATOM 2267 C C . ALA A 1 295 ? -35.236 -10.528 22.828 1.00 79.69 295 ALA A C 1
ATOM 2269 O O . ALA A 1 295 ? -34.636 -9.766 22.068 1.00 79.69 295 ALA A O 1
ATOM 2270 N N . TRP A 1 296 ? -34.777 -10.831 24.038 1.00 81.50 296 TRP A N 1
ATOM 2271 C CA . TRP A 1 296 ? -33.446 -10.425 24.462 1.00 81.50 296 TRP A CA 1
ATOM 2272 C C . TRP A 1 296 ? -32.399 -11.233 23.701 1.00 81.50 296 TRP A C 1
ATOM 2274 O O . TRP A 1 296 ? -32.444 -12.464 23.687 1.00 81.50 296 TRP A O 1
ATOM 2284 N N . GLN A 1 297 ? -31.466 -10.525 23.081 1.00 81.12 297 GLN A N 1
ATOM 2285 C CA . GLN A 1 297 ? -30.268 -11.082 22.478 1.00 81.12 297 GLN A CA 1
ATOM 2286 C C . GLN A 1 297 ? -29.062 -10.791 23.355 1.00 81.12 297 GLN A C 1
ATOM 2288 O O . GLN A 1 297 ? -29.058 -9.850 24.150 1.00 81.12 297 GLN A O 1
ATOM 2293 N N . PHE A 1 298 ? -28.057 -11.644 23.205 1.00 82.12 298 PHE A N 1
ATOM 2294 C CA . PHE A 1 298 ? -26.838 -11.622 23.985 1.00 82.12 298 PHE A CA 1
ATOM 2295 C C . PHE A 1 298 ? -25.625 -11.621 23.060 1.00 82.12 298 PHE A C 1
ATOM 2297 O O . PHE A 1 298 ? -25.594 -12.373 22.083 1.00 82.12 298 PHE A O 1
ATOM 2304 N N . GLY A 1 299 ? -24.628 -10.805 23.389 1.00 85.50 299 GLY A N 1
ATOM 2305 C CA . GLY A 1 299 ? -23.375 -10.731 22.660 1.00 85.50 299 GLY A CA 1
ATOM 2306 C C . GLY A 1 299 ? -22.196 -10.410 23.566 1.00 85.50 299 GLY A C 1
ATOM 2307 O O . GLY A 1 299 ? -22.341 -9.944 24.697 1.00 85.50 299 GLY A O 1
ATOM 2308 N N . PHE A 1 300 ? -21.008 -10.666 23.036 1.00 90.12 300 PHE A N 1
ATOM 2309 C CA . PHE A 1 300 ? -19.762 -10.182 23.603 1.00 90.12 300 PHE A CA 1
ATOM 2310 C C . PHE A 1 300 ? -18.818 -9.755 22.481 1.00 90.12 300 PHE A C 1
ATOM 2312 O O . PHE A 1 300 ? -18.932 -10.208 21.336 1.00 90.12 300 PHE A O 1
ATOM 2319 N N . GLY A 1 301 ? -17.873 -8.894 22.823 1.00 93.38 301 GLY A N 1
ATOM 2320 C CA . GLY A 1 301 ? -16.837 -8.421 21.921 1.00 93.38 301 GLY A CA 1
ATOM 2321 C C . GLY A 1 301 ? -15.598 -7.990 22.687 1.00 93.38 301 GLY A C 1
ATOM 2322 O O . GLY A 1 301 ? -15.596 -7.922 23.917 1.00 93.38 301 GLY A O 1
ATOM 2323 N N . PHE A 1 302 ? -14.542 -7.697 21.942 1.00 95.75 302 PHE A N 1
ATOM 2324 C CA . PHE A 1 302 ? -13.314 -7.133 22.482 1.00 95.75 302 PHE A CA 1
ATOM 2325 C C . PHE A 1 302 ? -13.033 -5.808 21.801 1.00 95.75 302 PHE A C 1
ATOM 2327 O O . PHE A 1 302 ? -13.346 -5.623 20.627 1.00 95.75 302 PHE A O 1
ATOM 2334 N N . PHE A 1 303 ? -12.447 -4.883 22.536 1.00 96.75 303 PHE A N 1
ATOM 2335 C CA . PHE A 1 303 ? -12.080 -3.574 22.019 1.00 96.75 303 PHE A CA 1
ATOM 2336 C C . PHE A 1 303 ? -10.833 -3.080 22.731 1.00 96.75 303 PHE A C 1
ATOM 2338 O O . PHE A 1 303 ? -10.408 -3.663 23.721 1.00 96.75 303 PHE A O 1
ATOM 2345 N N . GLY A 1 304 ? -10.238 -1.992 22.277 1.00 96.56 304 GLY A N 1
ATOM 2346 C CA . GLY A 1 304 ? -9.141 -1.364 23.000 1.00 96.56 304 GLY A CA 1
ATOM 2347 C C . GLY A 1 304 ? -8.112 -0.812 22.049 1.00 96.56 304 GLY A C 1
ATOM 2348 O O . GLY A 1 304 ? -8.442 -0.419 20.935 1.00 96.56 304 GLY A O 1
ATOM 2349 N N . HIS A 1 305 ? -6.867 -0.768 22.506 1.00 96.88 305 HIS A N 1
ATOM 2350 C CA . HIS A 1 305 ? -5.781 -0.119 21.786 1.00 96.88 305 HIS A CA 1
ATOM 2351 C C . HIS A 1 305 ? -4.694 -1.129 21.440 1.00 96.88 305 HIS A C 1
ATOM 2353 O O . HIS A 1 305 ? -4.419 -2.071 22.196 1.00 96.88 305 HIS A O 1
ATOM 2359 N N . LEU A 1 306 ? -4.065 -0.909 20.295 1.00 96.88 306 LEU A N 1
ATOM 2360 C CA . LEU A 1 306 ? -2.906 -1.655 19.851 1.00 96.88 306 LEU A CA 1
ATOM 2361 C C . LEU A 1 306 ? -1.944 -0.763 19.070 1.00 96.88 306 LEU A C 1
ATOM 2363 O O . LEU A 1 306 ? -2.308 0.277 18.526 1.00 96.88 306 LEU A O 1
ATOM 2367 N N . ASN A 1 307 ? -0.708 -1.230 19.000 1.00 96.50 307 ASN A N 1
ATOM 2368 C CA . ASN A 1 307 ? 0.346 -0.706 18.156 1.00 96.50 307 ASN A CA 1
ATOM 2369 C C . ASN A 1 307 ? 0.431 -1.567 16.897 1.00 96.50 307 ASN A C 1
ATOM 2371 O O . ASN A 1 307 ? 0.715 -2.763 16.997 1.00 96.50 307 ASN A O 1
ATOM 2375 N N . MET A 1 308 ? 0.219 -0.971 15.726 1.00 95.12 308 MET A N 1
ATOM 2376 C CA . MET A 1 308 ? 0.364 -1.652 14.443 1.00 95.12 308 MET A CA 1
ATOM 2377 C C . MET A 1 308 ? 1.725 -1.334 13.821 1.00 95.12 308 MET A C 1
ATOM 2379 O O . MET A 1 308 ? 2.064 -0.176 13.572 1.00 95.12 308 MET A O 1
ATOM 2383 N N . SER A 1 309 ? 2.521 -2.365 13.556 1.00 92.44 309 SER A N 1
ATOM 2384 C CA . SER A 1 309 ? 3.746 -2.232 12.768 1.00 92.44 309 SER A CA 1
ATOM 2385 C C . SER A 1 309 ? 3.397 -1.938 11.312 1.00 92.44 309 SER A C 1
ATOM 2387 O O . SER A 1 309 ? 2.458 -2.525 10.781 1.00 92.44 309 SER A O 1
ATOM 2389 N N . ALA A 1 310 ? 4.168 -1.055 10.675 1.00 91.06 310 ALA A N 1
ATOM 2390 C CA . ALA A 1 310 ? 3.986 -0.624 9.293 1.00 91.06 310 ALA A CA 1
ATOM 2391 C C . ALA A 1 310 ? 5.339 -0.584 8.557 1.00 91.06 310 ALA A C 1
ATOM 2393 O O . ALA A 1 310 ? 6.302 -0.045 9.113 1.00 91.06 310 ALA A O 1
ATOM 2394 N N . PRO A 1 311 ? 5.440 -1.108 7.319 1.00 88.94 311 PRO A N 1
ATOM 2395 C CA . PRO A 1 311 ? 6.637 -0.987 6.493 1.00 88.94 311 PRO A CA 1
ATOM 2396 C C . PRO A 1 311 ? 7.093 0.467 6.360 1.00 88.94 311 PRO A C 1
ATOM 2398 O O . PRO A 1 311 ? 6.275 1.366 6.175 1.00 88.94 311 PRO A O 1
ATOM 2401 N N . GLY A 1 312 ? 8.400 0.700 6.476 1.00 84.75 312 GLY A N 1
ATOM 2402 C CA . GLY A 1 312 ? 8.991 2.038 6.381 1.00 84.75 312 GLY A CA 1
ATOM 2403 C C . GLY A 1 312 ? 8.764 2.948 7.594 1.00 84.75 312 GLY A C 1
ATOM 2404 O O . GLY A 1 312 ? 9.420 3.984 7.683 1.00 84.75 312 GLY A O 1
ATOM 2405 N N . SER A 1 313 ? 7.915 2.564 8.555 1.00 86.31 313 SER A N 1
ATOM 2406 C CA . SER A 1 313 ? 7.721 3.328 9.787 1.00 86.31 313 SER A CA 1
ATOM 2407 C C . SER A 1 313 ? 8.678 2.880 10.893 1.00 86.31 313 SER A C 1
ATOM 2409 O O . SER A 1 313 ? 8.819 1.690 11.174 1.00 86.31 313 SER A O 1
ATOM 2411 N N . ILE A 1 314 ? 9.303 3.847 11.568 1.00 81.62 314 ILE A N 1
ATOM 2412 C CA . ILE A 1 314 ? 10.125 3.613 12.769 1.00 81.62 314 ILE A CA 1
ATOM 2413 C C . ILE A 1 314 ? 9.302 3.615 14.064 1.00 81.62 314 ILE A C 1
ATOM 2415 O O . ILE A 1 314 ? 9.768 3.113 15.085 1.00 81.62 314 ILE A O 1
ATOM 2419 N N . MET A 1 315 ? 8.089 4.175 14.032 1.00 86.94 315 MET A N 1
ATOM 2420 C CA . MET A 1 315 ? 7.158 4.192 15.160 1.00 86.94 315 MET A CA 1
ATOM 2421 C C . MET A 1 315 ? 5.890 3.410 14.796 1.00 86.94 315 MET A C 1
ATOM 2423 O O . MET A 1 315 ? 5.329 3.632 13.721 1.00 86.94 315 MET A O 1
ATOM 2427 N N . PRO A 1 316 ? 5.416 2.493 15.655 1.00 92.00 316 PRO A N 1
ATOM 2428 C CA . PRO A 1 316 ? 4.151 1.812 15.420 1.00 92.00 316 PRO A CA 1
ATOM 2429 C C . PRO A 1 316 ? 2.980 2.795 15.373 1.00 92.00 316 PRO A C 1
ATOM 2431 O O . PRO A 1 316 ? 2.915 3.733 16.170 1.00 92.00 316 PRO A O 1
ATOM 2434 N N . LEU A 1 317 ? 2.036 2.530 14.477 1.00 94.50 317 LEU A N 1
ATOM 2435 C CA . LEU A 1 317 ? 0.796 3.287 14.368 1.00 94.50 317 LEU A CA 1
ATOM 2436 C C . LEU A 1 317 ? -0.096 2.986 15.573 1.00 94.50 317 LEU A C 1
ATOM 2438 O O . LEU A 1 317 ? -0.259 1.820 15.942 1.00 94.50 317 LEU A O 1
ATOM 2442 N N . GLN A 1 318 ? -0.666 4.027 16.175 1.00 95.19 318 GLN A N 1
ATOM 2443 C CA . GLN A 1 318 ? -1.611 3.891 17.282 1.00 95.19 318 GLN A CA 1
ATOM 2444 C C . GLN A 1 318 ? -3.008 3.623 16.729 1.00 95.19 318 GLN A C 1
ATOM 2446 O O . GLN A 1 318 ? -3.515 4.384 15.906 1.00 95.19 318 GLN A O 1
ATOM 2451 N N . VAL A 1 319 ? -3.621 2.524 17.157 1.00 96.25 319 VAL A N 1
ATOM 2452 C CA . VAL A 1 319 ? -4.850 2.008 16.553 1.00 96.25 319 VAL A CA 1
ATOM 2453 C C . VAL A 1 319 ? -5.843 1.613 17.638 1.00 96.25 319 VAL A C 1
ATOM 2455 O O . VAL A 1 319 ? -5.495 0.919 18.596 1.00 96.25 319 VAL A O 1
ATOM 2458 N N . GLU A 1 320 ? -7.098 2.011 17.458 1.00 96.88 320 GLU A N 1
ATOM 2459 C CA . GLU A 1 320 ? -8.231 1.424 18.167 1.00 96.88 320 GLU A CA 1
ATOM 2460 C C . GLU A 1 320 ? -8.731 0.205 17.405 1.00 96.88 320 GLU A C 1
ATOM 2462 O O . GLU A 1 320 ? -8.862 0.237 16.181 1.00 96.88 320 GLU A O 1
ATOM 2467 N N . TYR A 1 321 ? -9.032 -0.874 18.120 1.00 97.31 321 TYR A N 1
ATOM 2468 C CA . TYR A 1 321 ? -9.607 -2.064 17.512 1.00 97.31 321 TYR A CA 1
ATOM 2469 C C . TYR A 1 321 ? -10.961 -2.413 18.111 1.00 97.31 321 TYR A C 1
ATOM 2471 O O . TYR A 1 321 ? -11.247 -2.137 19.278 1.00 97.31 321 TYR A O 1
ATOM 2479 N N . GLN A 1 322 ? -11.761 -3.102 17.305 1.00 97.06 322 GLN A N 1
ATOM 2480 C CA . GLN A 1 322 ? -12.953 -3.819 17.724 1.00 97.06 322 GLN A CA 1
ATOM 2481 C C . GLN A 1 322 ? -12.939 -5.218 17.114 1.00 97.06 322 GLN A C 1
ATOM 2483 O O . GLN A 1 322 ? -12.710 -5.387 15.921 1.00 97.06 322 GLN A O 1
ATOM 2488 N N . LEU A 1 323 ? -13.197 -6.226 17.937 1.00 95.31 323 LEU A N 1
ATOM 2489 C CA . LEU A 1 323 ? -13.297 -7.625 17.554 1.00 95.31 323 LEU A CA 1
ATOM 2490 C C . LEU A 1 323 ? -14.669 -8.147 17.974 1.00 95.31 323 LEU A C 1
ATOM 2492 O O . LEU A 1 323 ? -14.949 -8.297 19.164 1.00 95.31 323 LEU A O 1
ATOM 2496 N N . GLN A 1 324 ? -15.526 -8.430 16.999 1.00 90.69 324 GLN A N 1
ATOM 2497 C CA . GLN A 1 324 ? -16.902 -8.860 17.243 1.00 90.69 324 GLN A CA 1
ATOM 2498 C C . GLN A 1 324 ? -17.179 -10.204 16.586 1.00 90.69 324 GLN A C 1
ATOM 2500 O O . GLN A 1 324 ? -16.844 -10.416 15.424 1.00 90.69 324 GLN A O 1
ATOM 2505 N N . HIS A 1 325 ? -17.849 -11.099 17.306 1.00 84.94 325 HIS A N 1
ATOM 2506 C CA . HIS A 1 325 ? -18.337 -12.343 16.727 1.00 84.94 325 HIS A CA 1
ATOM 2507 C C . HIS A 1 325 ? -19.713 -12.113 16.084 1.00 84.94 325 HIS A C 1
ATOM 2509 O O . HIS A 1 325 ? -20.691 -11.830 16.779 1.00 84.94 325 HIS A O 1
ATOM 2515 N N . ARG A 1 326 ? -19.805 -12.219 14.754 1.00 72.88 326 ARG A N 1
ATOM 2516 C CA . ARG A 1 326 ? -21.051 -12.063 13.986 1.00 72.88 326 ARG A CA 1
ATOM 2517 C C . ARG A 1 326 ? -21.192 -13.175 12.949 1.00 72.88 326 ARG A C 1
ATOM 2519 O O . ARG A 1 326 ? -20.250 -13.497 12.231 1.00 72.88 326 ARG A O 1
ATOM 2526 N N . TYR A 1 327 ? -22.395 -13.747 12.862 1.00 72.19 327 TYR A N 1
ATOM 2527 C CA . TYR A 1 327 ? -22.771 -14.743 11.848 1.00 72.19 327 TYR A CA 1
ATOM 2528 C C . TYR A 1 327 ? -21.813 -15.950 11.729 1.00 72.19 327 TYR A C 1
ATOM 2530 O O . TYR A 1 327 ? -21.643 -16.498 10.646 1.00 72.19 327 TYR A O 1
ATOM 2538 N N . GLY A 1 328 ? -21.191 -16.373 12.836 1.00 80.06 328 GLY A N 1
ATOM 2539 C CA . GLY A 1 328 ? -20.255 -17.507 12.859 1.00 80.06 328 GLY A CA 1
ATOM 2540 C C . GLY A 1 328 ? -18.816 -17.169 12.451 1.00 80.06 328 GLY A C 1
ATOM 2541 O O . GLY A 1 328 ? -18.033 -18.081 12.208 1.00 80.06 328 GLY A O 1
ATOM 2542 N N . SER A 1 329 ? -18.465 -15.884 12.370 1.00 88.06 329 SER A N 1
ATOM 2543 C CA . SER A 1 329 ? -17.105 -15.403 12.107 1.00 88.06 329 SER A CA 1
ATOM 2544 C C . SER A 1 329 ? -16.744 -14.256 13.050 1.00 88.06 329 SER A C 1
ATOM 2546 O O . SER A 1 329 ? -17.622 -13.612 13.629 1.00 88.06 329 SER A O 1
ATOM 2548 N N . TYR A 1 330 ? -15.453 -13.990 13.212 1.00 90.75 330 TYR A N 1
ATOM 2549 C CA . TYR A 1 330 ? -14.961 -12.835 13.949 1.00 90.75 330 TYR A CA 1
ATOM 2550 C C . TYR A 1 330 ? -14.587 -11.724 12.974 1.00 90.75 330 TYR A C 1
ATOM 2552 O O . TYR A 1 330 ? -13.778 -11.922 12.074 1.00 90.75 330 TYR A O 1
ATOM 2560 N N . MET A 1 331 ? -15.161 -10.545 13.169 1.00 93.50 331 MET A N 1
ATOM 2561 C CA . MET A 1 331 ? -14.809 -9.341 12.432 1.00 93.50 331 MET A CA 1
ATOM 2562 C C . MET A 1 331 ? -13.859 -8.510 13.288 1.00 93.50 331 MET A C 1
ATOM 2564 O O . MET A 1 331 ? -14.245 -8.069 14.372 1.00 93.50 331 MET A O 1
ATOM 2568 N N . LEU A 1 332 ? -12.632 -8.325 12.807 1.00 95.38 332 LEU A N 1
ATOM 2569 C CA . LEU A 1 332 ? -11.640 -7.427 13.387 1.00 95.38 332 LEU A CA 1
ATOM 2570 C C . LEU A 1 332 ? -11.626 -6.128 12.581 1.00 95.38 332 LEU A C 1
ATOM 2572 O O . LEU A 1 332 ? -11.305 -6.140 11.394 1.00 95.38 332 LEU A O 1
ATOM 2576 N N . SER A 1 333 ? -11.956 -5.022 13.232 1.00 97.12 333 SER A N 1
ATOM 2577 C CA . SER A 1 333 ? -11.936 -3.673 12.672 1.00 97.12 333 SER A CA 1
ATOM 2578 C C . SER A 1 333 ? -10.880 -2.847 13.390 1.00 97.12 333 SER A C 1
ATOM 2580 O O . SER A 1 333 ? -10.816 -2.876 14.617 1.00 97.12 333 SER A O 1
ATOM 2582 N N . LEU A 1 334 ? -10.066 -2.124 12.630 1.00 97.19 334 LEU A N 1
ATOM 2583 C CA . LEU A 1 334 ? -8.996 -1.262 13.111 1.00 97.19 334 LEU A CA 1
ATOM 2584 C C . LEU A 1 334 ? -9.216 0.160 12.590 1.00 97.19 334 LEU A C 1
ATOM 2586 O O . LEU A 1 334 ? -9.413 0.350 11.387 1.00 97.19 334 LEU A O 1
ATOM 2590 N N . THR A 1 335 ? -9.110 1.134 13.485 1.00 95.12 335 THR A N 1
ATOM 2591 C CA . THR A 1 335 ? -9.215 2.564 13.184 1.00 95.12 335 THR A CA 1
ATOM 2592 C C . THR A 1 335 ? -7.974 3.270 13.708 1.00 95.12 335 THR A C 1
ATOM 2594 O O . THR A 1 335 ? -7.592 3.093 14.866 1.00 95.12 335 THR A O 1
ATOM 2597 N N . LEU A 1 336 ? -7.322 4.058 12.856 1.00 94.12 336 LEU A N 1
ATOM 2598 C CA . LEU A 1 336 ? -6.157 4.848 13.254 1.00 94.12 336 LEU A CA 1
ATOM 2599 C C . LEU A 1 336 ? -6.567 5.938 14.262 1.00 94.12 336 LEU A C 1
ATOM 2601 O O . LEU A 1 336 ? -7.597 6.581 14.080 1.00 94.12 336 LEU A O 1
ATOM 2605 N N . GLN A 1 337 ? -5.776 6.132 15.322 1.00 90.62 337 GLN A N 1
ATOM 2606 C CA . GLN A 1 337 ? -6.009 7.215 16.291 1.00 90.62 337 GLN A CA 1
ATOM 2607 C C . GLN A 1 337 ? -5.498 8.566 15.793 1.00 90.62 337 GLN A C 1
ATOM 2609 O O . GLN A 1 337 ? -6.097 9.599 16.082 1.00 90.62 337 GLN A O 1
ATOM 2614 N N . ASP A 1 338 ? -4.379 8.551 15.072 1.00 88.38 338 ASP A N 1
ATOM 2615 C CA . ASP A 1 338 ? -3.844 9.738 14.419 1.00 88.38 338 ASP A CA 1
ATOM 2616 C C . ASP A 1 338 ? -4.689 10.099 13.189 1.00 88.38 338 ASP A C 1
ATOM 2618 O O . ASP A 1 338 ? -5.218 9.222 12.505 1.00 88.38 338 ASP A O 1
ATOM 2622 N N . ASP A 1 339 ? -4.750 11.392 12.859 1.00 88.62 339 ASP A N 1
ATOM 2623 C CA . ASP A 1 339 ? -5.499 11.885 11.693 1.00 88.62 339 ASP A CA 1
ATOM 2624 C C . ASP A 1 339 ? -4.971 11.310 10.362 1.00 88.62 339 ASP A C 1
ATOM 2626 O O . ASP A 1 339 ? -5.714 11.181 9.388 1.00 88.62 339 ASP A O 1
ATOM 2630 N N . GLU A 1 340 ? -3.675 10.977 10.304 1.00 92.44 340 GLU A N 1
ATOM 2631 C CA . GLU A 1 340 ? -2.992 10.532 9.089 1.00 92.44 340 GLU A CA 1
ATOM 2632 C C . GLU A 1 340 ? -1.988 9.407 9.360 1.00 92.44 340 GLU A C 1
ATOM 2634 O O . GLU A 1 340 ? -1.155 9.491 10.265 1.00 92.44 340 GLU A O 1
ATOM 2639 N N . TRP A 1 341 ? -1.962 8.412 8.474 1.00 93.81 341 TRP A N 1
ATOM 2640 C CA . TRP A 1 341 ? -0.813 7.531 8.302 1.00 93.81 341 TRP A CA 1
ATOM 2641 C C . TRP A 1 341 ? 0.159 8.197 7.327 1.00 93.81 341 TRP A C 1
ATOM 2643 O O . TRP A 1 341 ? -0.055 8.221 6.112 1.00 93.81 341 TRP A O 1
ATOM 2653 N N . LYS A 1 342 ? 1.232 8.755 7.889 1.00 92.38 342 LYS A N 1
ATOM 2654 C CA . LYS A 1 342 ? 2.266 9.483 7.147 1.00 92.38 342 LYS A CA 1
ATOM 2655 C C . LYS A 1 342 ? 3.285 8.563 6.497 1.00 92.38 342 LYS A C 1
ATOM 2657 O O . LYS A 1 342 ? 3.603 7.512 7.051 1.00 92.38 342 LYS A O 1
ATOM 2662 N N . ASP A 1 343 ? 3.823 9.017 5.367 1.00 92.06 343 ASP A N 1
ATOM 2663 C CA . ASP A 1 343 ? 4.857 8.323 4.594 1.00 92.06 343 ASP A CA 1
ATOM 2664 C C . ASP A 1 343 ? 4.509 6.839 4.389 1.00 92.06 343 ASP A C 1
ATOM 2666 O O . ASP A 1 343 ? 5.268 5.934 4.749 1.00 92.06 343 ASP A O 1
ATOM 2670 N N . ILE A 1 344 ? 3.300 6.588 3.879 1.00 92.94 344 ILE A N 1
ATOM 2671 C CA . ILE A 1 344 ? 2.713 5.251 3.807 1.00 92.94 344 ILE A CA 1
ATOM 2672 C C . ILE A 1 344 ? 3.657 4.259 3.116 1.00 92.94 344 ILE A C 1
ATOM 2674 O O . ILE A 1 344 ? 4.212 4.523 2.048 1.00 92.94 344 ILE A O 1
ATOM 2678 N N . PHE A 1 345 ? 3.869 3.111 3.764 1.00 92.12 345 PHE A N 1
ATOM 2679 C CA . PHE A 1 345 ? 4.820 2.069 3.351 1.00 92.12 345 PHE A CA 1
ATOM 2680 C C . PHE A 1 345 ? 6.267 2.552 3.128 1.00 92.12 345 PHE A C 1
ATOM 2682 O O . PHE A 1 345 ? 7.042 1.901 2.429 1.00 92.12 345 PHE A O 1
ATOM 2689 N N . GLY A 1 346 ? 6.648 3.682 3.729 1.00 90.06 346 GLY A N 1
ATOM 2690 C CA . GLY A 1 346 ? 7.959 4.308 3.578 1.00 90.06 346 GLY A CA 1
ATOM 2691 C C . GLY A 1 346 ? 8.082 5.244 2.375 1.00 90.06 346 GLY A C 1
ATOM 2692 O O . GLY A 1 346 ? 9.174 5.760 2.124 1.00 90.06 346 GLY A O 1
ATOM 2693 N N . VAL A 1 347 ? 7.002 5.489 1.625 1.00 90.44 347 VAL A N 1
ATOM 2694 C CA . VAL A 1 347 ? 7.018 6.441 0.509 1.00 90.44 347 VAL A CA 1
ATOM 2695 C C . VAL A 1 347 ? 6.856 7.854 1.054 1.00 90.44 347 VAL A C 1
ATOM 2697 O O . VAL A 1 347 ? 5.754 8.301 1.368 1.00 90.44 347 VAL A O 1
ATOM 2700 N N . LYS A 1 348 ? 7.983 8.563 1.160 1.00 89.25 348 LYS A N 1
ATOM 2701 C CA . LYS A 1 348 ? 8.034 9.919 1.707 1.00 89.25 348 LYS A CA 1
ATOM 2702 C C . LYS A 1 348 ? 7.053 10.859 0.999 1.00 89.25 348 LYS A C 1
ATOM 2704 O O . LYS A 1 348 ? 6.977 10.862 -0.224 1.00 89.25 348 LYS A O 1
ATOM 2709 N N . GLY A 1 349 ? 6.353 11.689 1.764 1.00 88.69 349 GLY A N 1
ATOM 2710 C CA . GLY A 1 349 ? 5.435 12.706 1.256 1.00 88.69 349 GLY A CA 1
ATOM 2711 C C . GLY A 1 349 ? 4.065 12.174 0.836 1.00 88.69 349 GLY A C 1
ATOM 2712 O O . GLY A 1 349 ? 3.219 12.986 0.465 1.00 88.69 349 GLY A O 1
ATOM 2713 N N . LEU A 1 350 ? 3.818 10.860 0.901 1.00 91.88 350 LEU A N 1
ATOM 2714 C CA . LEU A 1 350 ? 2.493 10.280 0.688 1.00 91.88 350 LEU A CA 1
ATOM 2715 C C . LEU A 1 350 ? 1.835 9.928 2.015 1.00 91.88 350 LEU A C 1
ATOM 2717 O O . LEU A 1 350 ? 2.309 9.060 2.744 1.00 91.88 350 LEU A O 1
ATOM 2721 N N . ASN A 1 351 ? 0.698 10.564 2.279 1.00 93.19 351 ASN A N 1
ATOM 2722 C CA . ASN A 1 351 ? -0.094 10.328 3.476 1.00 93.19 351 ASN A CA 1
ATOM 2723 C C . ASN A 1 351 ? -1.485 9.834 3.080 1.00 93.19 351 ASN A C 1
ATOM 2725 O O . ASN A 1 351 ? -2.040 10.256 2.059 1.00 93.19 351 ASN A O 1
ATOM 2729 N N . ILE A 1 352 ? -2.055 8.979 3.922 1.00 95.38 352 ILE A N 1
ATOM 2730 C CA . ILE A 1 352 ? -3.471 8.620 3.857 1.00 95.38 352 ILE A CA 1
ATOM 2731 C C . ILE A 1 352 ? -4.162 9.010 5.162 1.00 95.38 352 ILE A C 1
ATOM 2733 O O . ILE A 1 352 ? -3.540 9.001 6.222 1.00 95.38 352 ILE A O 1
ATOM 2737 N N . LYS A 1 353 ? -5.449 9.326 5.085 1.00 95.25 353 LYS A N 1
ATOM 2738 C CA . LYS A 1 353 ? -6.311 9.631 6.235 1.00 95.25 353 LYS A CA 1
ATOM 2739 C C . LYS A 1 353 ? -7.565 8.768 6.213 1.00 95.25 353 LYS A C 1
ATOM 2741 O O . LYS A 1 353 ? -7.790 8.037 5.246 1.00 95.25 353 LYS A O 1
ATOM 2746 N N . ASP A 1 354 ? -8.367 8.868 7.270 1.00 94.44 354 ASP A N 1
ATOM 2747 C CA . ASP A 1 354 ? -9.616 8.111 7.428 1.00 94.44 354 ASP A CA 1
ATOM 2748 C C . ASP A 1 354 ? -9.395 6.596 7.255 1.00 94.44 354 ASP A C 1
ATOM 2750 O O . ASP A 1 354 ? -10.192 5.891 6.637 1.00 94.44 354 ASP A O 1
ATOM 2754 N N . VAL A 1 355 ? -8.259 6.100 7.760 1.00 95.69 355 VAL A N 1
ATOM 2755 C CA . VAL A 1 355 ? -7.803 4.728 7.525 1.00 95.69 355 VAL A CA 1
ATOM 2756 C C . VAL A 1 355 ? -8.663 3.743 8.303 1.00 95.69 355 VAL A C 1
ATOM 2758 O O . VAL A 1 355 ? -8.677 3.752 9.537 1.00 95.69 355 VAL A O 1
ATOM 2761 N N . GLN A 1 356 ? -9.307 2.840 7.572 1.00 95.31 356 GLN A N 1
ATOM 2762 C CA . GLN A 1 356 ? -10.034 1.708 8.124 1.00 95.31 356 GLN A CA 1
ATOM 2763 C C . GLN A 1 356 ? -9.416 0.411 7.623 1.00 95.31 356 GLN A C 1
ATOM 2765 O O . GLN A 1 356 ? -9.253 0.208 6.417 1.00 95.31 356 GLN A O 1
ATOM 2770 N N . LEU A 1 357 ? -9.091 -0.486 8.554 1.00 97.12 357 LEU A N 1
ATOM 2771 C CA . LEU A 1 357 ? -8.661 -1.838 8.225 1.00 97.12 357 LEU A CA 1
ATOM 2772 C C . LEU A 1 357 ? -9.670 -2.846 8.763 1.00 97.12 357 LEU A C 1
ATOM 2774 O O . LEU A 1 357 ? -10.102 -2.758 9.911 1.00 97.12 357 LEU A O 1
ATOM 2778 N N . THR A 1 358 ? -10.041 -3.822 7.943 1.00 96.94 358 THR A N 1
ATOM 2779 C CA . THR A 1 358 ? -10.991 -4.871 8.325 1.00 96.94 358 THR A CA 1
ATOM 2780 C C . THR A 1 358 ? -10.487 -6.247 7.930 1.00 96.94 358 THR A C 1
ATOM 2782 O O . THR A 1 358 ? -9.960 -6.439 6.837 1.00 96.94 358 THR A O 1
ATOM 2785 N N . ALA A 1 359 ? -10.663 -7.218 8.819 1.00 94.81 359 ALA A N 1
ATOM 2786 C CA . ALA A 1 359 ? -10.372 -8.620 8.563 1.00 94.81 359 ALA A CA 1
ATOM 2787 C C . ALA A 1 359 ? -11.516 -9.499 9.076 1.00 94.81 359 ALA A C 1
ATOM 2789 O O . ALA A 1 359 ? -12.103 -9.236 10.130 1.00 94.81 359 ALA A O 1
ATOM 2790 N N . VAL A 1 360 ? -11.824 -10.558 8.327 1.00 92.81 360 VAL A N 1
ATOM 2791 C CA . VAL A 1 360 ? -12.802 -11.579 8.718 1.00 92.81 360 VAL A CA 1
ATOM 2792 C C . VAL A 1 360 ? -12.049 -12.862 9.033 1.00 92.81 360 VAL A C 1
ATOM 2794 O O . VAL A 1 360 ? -11.381 -13.433 8.175 1.00 92.81 360 VAL A O 1
ATOM 2797 N N . LEU A 1 361 ? -12.167 -13.320 10.273 1.00 90.50 361 LEU A N 1
ATOM 2798 C CA . LEU A 1 361 ? -11.489 -14.497 10.793 1.00 90.50 361 LEU A CA 1
ATOM 2799 C C . LEU A 1 361 ? -12.518 -15.605 11.019 1.00 90.50 361 LEU A C 1
ATOM 2801 O O . LEU A 1 361 ? -13.501 -15.424 11.739 1.00 90.50 361 LEU A O 1
ATOM 2805 N N . SER A 1 362 ? -12.287 -16.776 10.424 1.00 87.38 362 SER A N 1
ATOM 2806 C CA . SER A 1 362 ? -13.150 -17.950 10.644 1.00 87.38 362 SER A CA 1
ATOM 2807 C C . SER A 1 362 ? -13.025 -18.486 12.075 1.00 87.38 362 SER A C 1
ATOM 2809 O O . SER A 1 362 ? -13.971 -19.038 12.628 1.00 87.38 362 SER A O 1
ATOM 2811 N N . ASN A 1 363 ? -11.857 -18.300 12.688 1.00 86.25 363 ASN A N 1
ATOM 2812 C CA . ASN A 1 363 ? -11.550 -18.640 14.068 1.00 86.25 363 ASN A CA 1
ATOM 2813 C C . ASN A 1 363 ? -10.450 -17.716 14.611 1.00 86.25 363 ASN A C 1
ATOM 2815 O O . ASN A 1 363 ? -9.673 -17.139 13.851 1.00 86.25 363 ASN A O 1
ATOM 2819 N N . LEU A 1 364 ? -10.362 -17.601 15.936 1.00 88.19 364 LEU A N 1
ATOM 2820 C CA . LEU A 1 364 ? -9.289 -16.865 16.600 1.00 88.19 364 LEU A CA 1
ATOM 2821 C C . LEU A 1 364 ? -8.095 -17.792 16.832 1.00 88.19 364 LEU A C 1
ATOM 2823 O O . LEU A 1 364 ? -8.071 -18.566 17.785 1.00 88.19 364 LEU A O 1
ATOM 2827 N N . SER A 1 365 ? -7.110 -17.724 15.941 1.00 85.75 365 SER A N 1
ATOM 2828 C CA . SER A 1 365 ? -5.830 -18.422 16.072 1.00 85.75 365 SER A CA 1
ATOM 2829 C C . SER A 1 365 ? -4.684 -17.472 15.748 1.00 85.75 365 SER A C 1
ATOM 2831 O O . SER A 1 365 ? -4.819 -16.607 14.884 1.00 85.75 365 SER A O 1
ATOM 2833 N N . LYS A 1 366 ? -3.555 -17.639 16.442 1.00 80.56 366 LYS A N 1
ATOM 2834 C CA . LYS A 1 366 ? -2.327 -16.866 16.199 1.00 80.56 366 LYS A CA 1
ATOM 2835 C C . LYS A 1 366 ? -1.563 -17.346 14.965 1.00 80.56 366 LYS A C 1
ATOM 2837 O O . LYS A 1 366 ? -0.779 -16.582 14.418 1.00 80.56 366 LYS A O 1
ATOM 2842 N N . ASP A 1 367 ? -1.821 -18.577 14.524 1.00 77.50 367 ASP A N 1
ATOM 2843 C CA . ASP A 1 367 ? -1.075 -19.246 13.450 1.00 77.50 367 ASP A CA 1
ATOM 2844 C C . ASP A 1 367 ? -1.626 -18.944 12.044 1.00 77.50 367 ASP A C 1
ATOM 2846 O O . ASP A 1 367 ? -1.168 -19.510 11.053 1.00 77.50 367 ASP A O 1
ATOM 2850 N N . VAL A 1 368 ? -2.646 -18.089 11.942 1.00 78.06 368 VAL A N 1
ATOM 2851 C CA . VAL A 1 368 ? -3.308 -17.755 10.676 1.00 78.06 368 VAL A CA 1
ATOM 2852 C C . VAL A 1 368 ? -2.761 -16.432 10.148 1.00 78.06 368 VAL A C 1
ATOM 2854 O O . VAL A 1 368 ? -2.642 -15.461 10.894 1.00 78.06 368 VAL A O 1
ATOM 2857 N N . ASN A 1 369 ? -2.472 -16.375 8.846 1.00 79.25 369 ASN A N 1
ATOM 2858 C CA . ASN A 1 369 ? -2.191 -15.105 8.182 1.00 79.25 369 ASN A CA 1
ATOM 2859 C C . ASN A 1 369 ? -3.461 -14.251 8.158 1.00 79.25 369 ASN A C 1
ATOM 2861 O O . ASN A 1 369 ? -4.495 -14.675 7.645 1.00 79.25 369 ASN A O 1
ATOM 2865 N N . CYS A 1 370 ? -3.366 -13.049 8.716 1.00 87.69 370 CYS A N 1
ATOM 2866 C CA . CYS A 1 370 ? -4.446 -12.078 8.700 1.00 87.69 370 CYS A CA 1
ATOM 2867 C C . CYS A 1 370 ? -4.185 -11.051 7.596 1.00 87.69 370 CYS A C 1
ATOM 2869 O O . CYS A 1 370 ? -3.260 -10.241 7.707 1.00 87.69 370 CYS A O 1
ATOM 2871 N N . ASP A 1 371 ? -5.006 -11.099 6.549 1.00 91.25 371 ASP A N 1
ATOM 2872 C CA . ASP A 1 371 ? -5.006 -10.109 5.477 1.00 91.25 371 ASP A CA 1
ATOM 2873 C C . ASP A 1 371 ? -6.096 -9.074 5.756 1.00 91.25 371 ASP A C 1
ATOM 2875 O O . ASP A 1 371 ? -7.289 -9.387 5.803 1.00 91.25 371 ASP A O 1
ATOM 2879 N N . PHE A 1 372 ? -5.684 -7.825 5.940 1.00 95.56 372 PHE A N 1
ATOM 2880 C CA . PHE A 1 372 ? -6.599 -6.716 6.143 1.00 95.56 372 PHE A CA 1
ATOM 2881 C C . PHE A 1 372 ? -7.021 -6.133 4.806 1.00 95.56 372 PHE A C 1
ATOM 2883 O O . PHE A 1 372 ? -6.171 -5.746 4.006 1.00 95.56 372 PHE A O 1
ATOM 2890 N N . LYS A 1 373 ? -8.326 -5.974 4.596 1.00 97.38 373 LYS A N 1
ATOM 2891 C CA . LYS A 1 373 ? -8.838 -5.021 3.615 1.00 97.38 373 LYS A CA 1
ATOM 2892 C C . LYS A 1 373 ? -8.634 -3.617 4.169 1.00 97.38 373 LYS A C 1
ATOM 2894 O O . LYS A 1 373 ? -9.005 -3.355 5.311 1.00 97.38 373 LYS A O 1
ATOM 2899 N N . VAL A 1 374 ? -8.071 -2.730 3.361 1.00 97.50 374 VAL A N 1
ATOM 2900 C CA . VAL A 1 374 ? -7.826 -1.332 3.719 1.00 97.50 374 VAL A CA 1
ATOM 2901 C C . VAL A 1 374 ? -8.683 -0.432 2.846 1.00 97.50 374 VAL A C 1
ATOM 2903 O O . VAL A 1 374 ? -8.738 -0.621 1.630 1.00 97.50 374 VAL A O 1
ATOM 2906 N N . GLU A 1 375 ? -9.312 0.556 3.466 1.00 97.81 375 GLU A N 1
ATOM 2907 C CA . GLU A 1 375 ? -10.000 1.668 2.813 1.00 97.81 375 GLU A CA 1
ATOM 2908 C C . GLU A 1 375 ? -9.538 2.970 3.473 1.00 97.81 375 GLU A C 1
ATOM 2910 O O . GLU A 1 375 ? -9.427 3.042 4.698 1.00 97.81 375 GLU A O 1
ATOM 2915 N N . ALA A 1 376 ? -9.197 3.973 2.667 1.00 97.69 376 ALA A N 1
ATOM 2916 C CA . ALA A 1 376 ? -8.695 5.256 3.150 1.00 97.69 376 ALA A CA 1
ATOM 2917 C C . ALA A 1 376 ? -8.855 6.354 2.086 1.00 97.69 376 ALA A C 1
ATOM 2919 O O . ALA A 1 376 ? -9.261 6.095 0.949 1.00 97.69 376 ALA A O 1
ATOM 2920 N N . ALA A 1 377 ? -8.470 7.581 2.433 1.00 97.06 377 ALA A N 1
ATOM 2921 C CA . ALA A 1 377 ? -8.317 8.682 1.489 1.00 97.06 377 ALA A CA 1
ATOM 2922 C C . ALA A 1 377 ? -6.832 9.032 1.299 1.00 97.06 377 ALA A C 1
ATOM 2924 O O . ALA A 1 377 ? -6.142 9.374 2.258 1.00 97.06 377 ALA A O 1
ATOM 2925 N N . LEU A 1 378 ? -6.342 8.955 0.061 1.00 96.06 378 LEU A N 1
ATOM 2926 C CA . LEU A 1 378 ? -4.995 9.350 -0.350 1.00 96.06 378 LEU A CA 1
ATOM 2927 C C . LEU A 1 378 ? -4.972 10.824 -0.749 1.00 96.06 378 LEU A C 1
ATOM 2929 O O . LEU A 1 378 ? -5.708 11.225 -1.649 1.00 96.06 378 LEU A O 1
ATOM 2933 N N . ASN A 1 379 ? -4.077 11.607 -0.144 1.00 91.19 379 ASN A N 1
ATOM 2934 C CA . ASN A 1 379 ? -3.887 13.002 -0.524 1.00 91.19 379 ASN A CA 1
ATOM 2935 C C . ASN A 1 379 ? -2.815 13.146 -1.617 1.00 91.19 379 ASN A C 1
ATOM 2937 O O . ASN A 1 379 ? -1.631 12.890 -1.384 1.00 91.19 379 ASN A O 1
ATOM 2941 N N . LEU A 1 380 ? -3.219 13.606 -2.803 1.00 87.94 380 LEU A N 1
ATOM 2942 C CA . LEU A 1 380 ? -2.325 13.943 -3.914 1.00 87.94 380 LEU A CA 1
ATOM 2943 C C . LEU A 1 380 ? -2.557 15.393 -4.327 1.00 87.94 380 LEU A C 1
ATOM 2945 O O . LEU A 1 380 ? -3.667 15.756 -4.715 1.00 87.94 380 LEU A O 1
ATOM 2949 N N . ASN A 1 381 ? -1.522 16.235 -4.253 1.00 81.69 381 ASN A N 1
ATOM 2950 C CA . ASN A 1 381 ? -1.589 17.646 -4.661 1.00 81.69 381 ASN A CA 1
ATOM 2951 C C . ASN A 1 381 ? -2.817 18.404 -4.094 1.00 81.69 381 ASN A C 1
ATOM 2953 O O . ASN A 1 381 ? -3.430 19.210 -4.793 1.00 81.69 381 ASN A O 1
ATOM 2957 N N . LYS A 1 382 ? -3.170 18.168 -2.816 1.00 78.88 382 LYS A N 1
ATOM 2958 C CA . LYS A 1 382 ? -4.344 18.739 -2.108 1.00 78.88 382 LYS A CA 1
ATOM 2959 C C . LYS A 1 382 ? -5.717 18.194 -2.530 1.00 78.88 382 LYS A C 1
ATOM 2961 O O . LYS A 1 382 ? -6.729 18.747 -2.104 1.00 78.88 382 LYS A O 1
ATOM 2966 N N . THR A 1 383 ? -5.763 17.138 -3.333 1.00 88.50 383 THR A N 1
ATOM 2967 C CA . THR A 1 383 ? -6.997 16.422 -3.677 1.00 88.50 383 THR A CA 1
ATOM 2968 C C . THR A 1 383 ? -7.002 15.068 -2.986 1.00 88.50 383 THR A C 1
ATOM 2970 O O . THR A 1 383 ? -5.986 14.374 -2.978 1.00 88.50 383 THR A O 1
ATOM 2973 N N . ASP A 1 384 ? -8.143 14.699 -2.413 1.00 93.88 384 ASP A N 1
ATOM 2974 C CA . ASP A 1 384 ? -8.320 13.402 -1.773 1.00 93.88 384 ASP A CA 1
ATOM 2975 C C . ASP A 1 384 ? -8.928 12.405 -2.761 1.00 93.88 384 ASP A C 1
ATOM 2977 O O . ASP A 1 384 ? -9.963 12.670 -3.377 1.00 93.88 384 ASP A O 1
ATOM 2981 N N . PHE A 1 385 ? -8.293 11.245 -2.886 1.00 96.06 385 PHE A N 1
ATOM 2982 C CA . PHE A 1 385 ? -8.757 10.130 -3.702 1.00 96.06 385 PHE A CA 1
ATOM 2983 C C . PHE A 1 385 ? -9.059 8.932 -2.814 1.00 96.06 385 PHE A C 1
ATOM 2985 O O . PHE A 1 385 ? -8.294 8.625 -1.901 1.00 96.06 385 PHE A O 1
ATOM 2992 N N . LEU A 1 386 ? -10.151 8.222 -3.097 1.00 97.50 386 LEU A N 1
ATOM 2993 C CA . LEU A 1 386 ? -10.415 6.950 -2.434 1.00 97.50 386 LEU A CA 1
ATOM 2994 C C . LEU A 1 386 ? -9.323 5.951 -2.831 1.00 97.50 386 LEU A C 1
ATOM 2996 O O . LEU A 1 386 ? -9.113 5.694 -4.019 1.00 97.50 386 LEU A O 1
ATOM 3000 N N . ILE A 1 387 ? -8.649 5.390 -1.833 1.00 98.06 387 ILE A N 1
ATOM 3001 C CA . ILE A 1 387 ? -7.643 4.348 -2.004 1.00 98.06 387 ILE A CA 1
ATOM 3002 C C . ILE A 1 387 ? -8.092 3.098 -1.253 1.00 98.06 387 ILE A C 1
ATOM 3004 O O . ILE A 1 387 ? -8.624 3.176 -0.144 1.00 98.06 387 ILE A O 1
ATOM 3008 N N . SER A 1 388 ? -7.894 1.931 -1.858 1.00 98.12 388 SER A N 1
ATOM 3009 C CA . SER A 1 388 ? -8.235 0.663 -1.217 1.00 98.12 388 SER A CA 1
ATOM 3010 C C . SER A 1 388 ? -7.294 -0.457 -1.628 1.00 98.12 388 SER A C 1
ATOM 3012 O O . SER A 1 388 ? -6.586 -0.353 -2.628 1.00 98.12 388 SER A O 1
ATOM 3014 N N . GLY A 1 389 ? -7.271 -1.533 -0.853 1.00 97.56 389 GLY A N 1
ATOM 3015 C CA . GLY A 1 389 ? -6.489 -2.715 -1.186 1.00 97.56 389 GLY A CA 1
ATOM 3016 C C . GLY A 1 389 ? -6.296 -3.619 0.016 1.00 97.56 389 GLY A C 1
ATOM 3017 O O . GLY A 1 389 ? -7.206 -3.776 0.831 1.00 97.56 389 GLY A O 1
ATOM 3018 N N . THR A 1 390 ? -5.116 -4.221 0.118 1.00 96.00 390 THR A N 1
ATOM 3019 C CA . THR A 1 390 ? -4.809 -5.211 1.151 1.00 96.00 390 THR A CA 1
ATOM 3020 C C . THR A 1 390 ? -3.531 -4.882 1.900 1.00 96.00 390 THR A C 1
ATOM 3022 O O . THR A 1 390 ? -2.558 -4.410 1.309 1.00 96.00 390 THR A O 1
ATOM 3025 N N . TYR A 1 391 ? -3.512 -5.200 3.191 1.00 94.94 391 TYR A N 1
ATOM 3026 C CA . TYR A 1 391 ? -2.351 -5.065 4.057 1.00 94.94 391 TYR A CA 1
ATOM 3027 C C . TYR A 1 391 ? -2.139 -6.327 4.898 1.00 94.94 391 TYR A C 1
ATOM 3029 O O . TYR A 1 391 ? -3.039 -6.782 5.599 1.00 94.94 391 TYR A O 1
ATOM 3037 N N . SER A 1 392 ? -0.928 -6.873 4.841 1.00 91.12 392 SER A N 1
ATOM 3038 C CA . SER A 1 392 ? -0.452 -7.976 5.675 1.00 91.12 392 SER A CA 1
ATOM 3039 C C . SER A 1 392 ? 1.046 -7.798 5.938 1.00 91.12 392 SER A C 1
ATOM 3041 O O . SER A 1 392 ? 1.699 -6.938 5.344 1.00 91.12 392 SER A O 1
ATOM 3043 N N . LYS A 1 393 ? 1.627 -8.661 6.778 1.00 85.38 393 LYS A N 1
ATOM 3044 C CA . LYS A 1 393 ? 3.074 -8.662 7.050 1.00 85.38 393 LYS A CA 1
ATOM 3045 C C . LYS A 1 393 ? 3.938 -8.823 5.795 1.00 85.38 393 LYS A C 1
ATOM 3047 O O . LYS A 1 393 ? 5.016 -8.241 5.723 1.00 85.38 393 LYS A O 1
ATOM 3052 N N . SER A 1 394 ? 3.514 -9.674 4.860 1.00 84.19 394 SER A N 1
ATOM 3053 C CA . SER A 1 394 ? 4.351 -10.109 3.728 1.00 84.19 394 SER A CA 1
ATOM 3054 C C . SER A 1 394 ? 3.938 -9.510 2.390 1.00 84.19 394 SER A C 1
ATOM 3056 O O . SER A 1 394 ? 4.739 -9.484 1.461 1.00 84.19 394 SER A O 1
ATOM 3058 N N . ASN A 1 395 ? 2.703 -9.025 2.295 1.00 89.12 395 ASN A N 1
ATOM 3059 C CA . ASN A 1 395 ? 2.143 -8.493 1.068 1.00 89.12 395 ASN A CA 1
ATOM 3060 C C . ASN A 1 395 ? 1.227 -7.314 1.387 1.00 89.12 395 ASN A C 1
ATOM 3062 O O . ASN A 1 395 ? 0.303 -7.432 2.198 1.00 89.12 395 ASN A O 1
ATOM 3066 N N . TYR A 1 396 ? 1.483 -6.186 0.742 1.00 93.88 396 TYR A N 1
ATOM 3067 C CA . TYR A 1 396 ? 0.668 -4.994 0.866 1.00 93.88 396 TYR A CA 1
ATOM 3068 C C . TYR A 1 396 ? 0.619 -4.253 -0.464 1.00 93.88 396 TYR A C 1
ATOM 3070 O O . TYR A 1 396 ? 1.632 -4.063 -1.140 1.00 93.88 396 TYR A O 1
ATOM 3078 N N . ARG A 1 397 ? -0.589 -3.843 -0.840 1.00 96.19 397 ARG A N 1
ATOM 3079 C CA . ARG A 1 397 ? -0.850 -3.098 -2.065 1.00 96.19 397 ARG A CA 1
ATOM 3080 C C . ARG A 1 397 ? -2.111 -2.281 -1.889 1.00 96.19 397 ARG A C 1
ATOM 3082 O O . ARG A 1 397 ? -3.144 -2.827 -1.509 1.00 96.19 397 ARG A O 1
ATOM 3089 N N . LEU A 1 398 ? -2.016 -0.998 -2.198 1.00 97.56 398 LEU A N 1
ATOM 3090 C CA . LEU A 1 398 ? -3.138 -0.073 -2.205 1.00 97.56 398 LEU A CA 1
ATOM 3091 C C . LEU A 1 398 ? -3.217 0.617 -3.559 1.00 97.56 398 LEU A C 1
ATOM 3093 O O . LEU A 1 398 ? -2.191 1.022 -4.104 1.00 97.56 398 LEU A O 1
ATOM 3097 N N . GLU A 1 399 ? -4.429 0.754 -4.083 1.00 97.69 399 GLU A N 1
ATOM 3098 C CA . GLU A 1 399 ? -4.694 1.325 -5.396 1.00 97.69 399 GLU A CA 1
ATOM 3099 C C . GLU A 1 399 ? -5.775 2.406 -5.327 1.00 97.69 399 GLU A C 1
ATOM 3101 O O . GLU A 1 399 ? -6.781 2.263 -4.628 1.00 97.69 399 GLU A O 1
ATOM 3106 N N . ALA A 1 400 ? -5.559 3.496 -6.061 1.00 97.62 400 ALA A N 1
ATOM 3107 C CA . ALA A 1 400 ? -6.501 4.600 -6.213 1.00 97.62 400 ALA A CA 1
ATOM 3108 C C . ALA A 1 400 ? -6.654 4.955 -7.690 1.00 97.62 400 ALA A C 1
ATOM 3110 O O . ALA A 1 400 ? -5.660 5.124 -8.395 1.00 97.62 400 ALA A O 1
ATOM 3111 N N . PHE A 1 401 ? -7.891 5.121 -8.155 1.00 96.69 401 PHE A N 1
ATOM 3112 C CA . PHE A 1 401 ? -8.156 5.707 -9.466 1.00 96.69 401 PHE A CA 1
ATOM 3113 C C . PHE A 1 401 ? -8.118 7.232 -9.359 1.00 96.69 401 PHE A C 1
ATOM 3115 O O . PHE A 1 401 ? -8.898 7.817 -8.609 1.00 96.69 401 PHE A O 1
ATOM 3122 N N . VAL A 1 402 ? -7.225 7.873 -10.114 1.00 94.94 402 VAL A N 1
ATOM 3123 C CA . VAL A 1 402 ? -7.000 9.329 -10.058 1.00 94.94 402 VAL A CA 1
ATOM 3124 C C . VAL A 1 402 ? -7.443 10.059 -11.328 1.00 94.94 402 VAL A C 1
ATOM 3126 O O . VAL A 1 402 ? -7.414 11.286 -11.380 1.00 94.94 402 VAL A O 1
ATOM 3129 N N . GLY A 1 403 ? -7.916 9.326 -12.340 1.00 94.19 403 GLY A N 1
ATOM 3130 C CA . GLY A 1 403 ? -8.461 9.903 -13.567 1.00 94.19 403 GLY A CA 1
ATOM 3131 C C . GLY A 1 403 ? -7.381 10.372 -14.540 1.00 94.19 403 GLY A C 1
ATOM 3132 O O . GLY A 1 403 ? -6.362 9.709 -14.718 1.00 94.19 403 GLY A O 1
ATOM 3133 N N . ASN A 1 404 ? -7.628 11.483 -15.231 1.00 94.69 404 ASN A N 1
ATOM 3134 C CA . ASN A 1 404 ? -6.700 12.004 -16.234 1.00 94.69 404 ASN A CA 1
ATOM 3135 C C . ASN A 1 404 ? -5.718 12.983 -15.587 1.00 94.69 404 ASN A C 1
ATOM 3137 O O . ASN A 1 404 ? -6.131 13.842 -14.810 1.00 94.69 404 ASN A O 1
ATOM 3141 N N . LEU A 1 405 ? -4.441 12.875 -15.947 1.00 92.88 405 LEU A N 1
ATOM 3142 C CA . LEU A 1 405 ? -3.360 13.719 -15.448 1.00 92.88 405 LEU A CA 1
ATOM 3143 C C . LEU A 1 405 ? -2.581 14.346 -16.610 1.00 92.88 405 LEU A C 1
ATOM 3145 O O . LEU A 1 405 ? -2.484 13.799 -17.712 1.00 92.88 405 LEU A O 1
ATOM 3149 N N . THR A 1 406 ? -1.967 15.488 -16.337 1.00 91.38 406 THR A N 1
ATOM 3150 C CA . THR A 1 406 ? -0.972 16.123 -17.204 1.00 91.38 406 THR A CA 1
ATOM 3151 C C . THR A 1 406 ? 0.447 15.799 -16.730 1.00 91.38 406 THR A C 1
ATOM 3153 O O . THR A 1 406 ? 0.661 15.378 -15.591 1.00 91.38 406 THR A O 1
ATOM 3156 N N . LEU A 1 407 ? 1.458 16.052 -17.570 1.00 90.69 407 LEU A N 1
ATOM 3157 C CA . LEU A 1 407 ? 2.864 15.978 -17.141 1.00 90.69 407 LEU A CA 1
ATOM 3158 C C . LEU A 1 407 ? 3.174 16.934 -15.985 1.00 90.69 407 LEU A C 1
ATOM 3160 O O . LEU A 1 407 ? 4.019 16.627 -15.145 1.00 90.69 407 LEU A O 1
ATOM 3164 N N . HIS A 1 408 ? 2.454 18.055 -15.896 1.00 90.44 408 HIS A N 1
ATOM 3165 C CA . HIS A 1 408 ? 2.567 18.956 -14.760 1.00 90.44 408 HIS A CA 1
ATOM 3166 C C . HIS A 1 408 ? 2.097 18.295 -13.458 1.00 90.44 408 HIS A C 1
ATOM 3168 O O . HIS A 1 408 ? 2.821 18.355 -12.466 1.00 90.44 408 HIS A O 1
ATOM 3174 N N . ASP A 1 409 ? 0.947 17.615 -13.467 1.00 92.38 409 ASP A N 1
ATOM 3175 C CA . ASP A 1 409 ? 0.397 16.946 -12.279 1.00 92.38 409 ASP A CA 1
ATOM 3176 C C . ASP A 1 409 ? 1.315 15.814 -11.794 1.00 92.38 409 ASP A C 1
ATOM 3178 O O . ASP A 1 409 ? 1.609 15.711 -10.599 1.00 92.38 409 ASP A O 1
ATOM 3182 N N . VAL A 1 410 ? 1.844 15.009 -12.727 1.00 93.44 410 VAL A N 1
ATOM 3183 C CA . VAL A 1 410 ? 2.842 13.967 -12.422 1.00 93.44 410 VAL A CA 1
ATOM 3184 C C . VAL A 1 410 ? 4.142 14.591 -11.899 1.00 93.44 410 VAL A C 1
ATOM 3186 O O . VAL A 1 410 ? 4.752 14.061 -10.973 1.00 93.44 410 VAL A O 1
ATOM 3189 N N . GLY A 1 411 ? 4.551 15.749 -12.426 1.00 92.44 411 GLY A N 1
ATOM 3190 C CA . GLY A 1 411 ? 5.698 16.511 -11.927 1.00 92.44 411 GLY A CA 1
ATOM 3191 C C . GLY A 1 411 ? 5.502 17.066 -10.511 1.00 92.44 411 GLY A C 1
ATOM 3192 O O . GLY A 1 411 ? 6.445 17.073 -9.715 1.00 92.44 411 GLY A O 1
ATOM 3193 N N . GLN A 1 412 ? 4.285 17.484 -10.156 1.00 92.06 412 GLN A N 1
ATOM 3194 C CA . GLN A 1 412 ? 3.950 17.880 -8.786 1.00 92.06 412 GLN A CA 1
ATOM 3195 C C . GLN A 1 412 ? 4.016 16.681 -7.833 1.00 92.06 412 GLN A C 1
ATOM 3197 O O . GLN A 1 412 ? 4.657 16.784 -6.788 1.00 92.06 412 GLN A O 1
ATOM 3202 N N . LEU A 1 413 ? 3.469 15.526 -8.232 1.00 92.75 413 LEU A N 1
ATOM 3203 C CA . LEU A 1 413 ? 3.581 14.282 -7.463 1.00 92.75 413 LEU A CA 1
ATOM 3204 C C . LEU A 1 413 ? 5.046 13.862 -7.278 1.00 92.75 413 LEU A C 1
ATOM 3206 O O . LEU A 1 413 ? 5.477 13.544 -6.171 1.00 92.75 413 LEU A O 1
ATOM 3210 N N . PHE A 1 414 ? 5.839 13.916 -8.349 1.00 92.69 414 PHE A N 1
ATOM 3211 C CA . PHE A 1 414 ? 7.276 13.665 -8.296 1.00 92.69 414 PHE A CA 1
ATOM 3212 C C . PHE A 1 414 ? 7.965 14.574 -7.271 1.00 92.69 414 PHE A C 1
ATOM 3214 O O . PHE A 1 414 ? 8.763 14.103 -6.459 1.00 92.69 414 PHE A O 1
ATOM 3221 N N . THR A 1 415 ? 7.619 15.862 -7.264 1.00 91.94 415 THR A N 1
ATOM 3222 C CA . THR A 1 415 ? 8.162 16.842 -6.315 1.00 91.94 415 THR A CA 1
ATOM 3223 C C . THR A 1 415 ? 7.727 16.547 -4.883 1.00 91.94 415 THR A C 1
ATOM 3225 O O . THR A 1 415 ? 8.558 16.602 -3.978 1.00 91.94 415 THR A O 1
ATOM 3228 N N . GLN A 1 416 ? 6.461 16.182 -4.671 1.00 91.19 416 GLN A N 1
ATOM 3229 C CA . GLN A 1 416 ? 5.924 15.797 -3.364 1.00 91.19 416 GLN A CA 1
ATOM 3230 C C . GLN A 1 416 ? 6.689 14.603 -2.772 1.00 91.19 416 GLN A C 1
ATOM 3232 O O . GLN A 1 416 ? 7.045 14.631 -1.595 1.00 91.19 416 GLN A O 1
ATOM 3237 N N . VAL A 1 417 ? 6.993 13.590 -3.591 1.00 91.31 417 VAL A N 1
ATOM 3238 C CA . VAL A 1 417 ? 7.601 12.331 -3.125 1.00 91.31 417 VAL A CA 1
ATOM 3239 C C . VAL A 1 417 ? 9.125 12.400 -3.021 1.00 91.31 417 VAL A C 1
ATOM 3241 O O . VAL A 1 417 ? 9.732 11.834 -2.111 1.00 91.31 417 VAL A O 1
ATOM 3244 N N . THR A 1 418 ? 9.780 13.105 -3.945 1.00 90.06 418 THR A N 1
ATOM 3245 C CA . THR A 1 418 ? 11.252 13.118 -4.039 1.00 90.06 418 THR A CA 1
ATOM 3246 C C . THR A 1 418 ? 11.892 14.399 -3.501 1.00 90.06 418 THR A C 1
ATOM 3248 O O . THR A 1 418 ? 13.080 14.398 -3.170 1.00 90.06 418 THR A O 1
ATOM 3251 N N . GLY A 1 419 ? 11.132 15.496 -3.414 1.00 89.06 419 GLY A N 1
ATOM 3252 C CA . GLY A 1 419 ? 11.645 16.839 -3.133 1.00 89.06 419 GLY A CA 1
ATOM 3253 C C . GLY A 1 419 ? 12.452 17.464 -4.280 1.00 89.06 419 GLY A C 1
ATOM 3254 O O . GLY A 1 419 ? 13.064 18.512 -4.079 1.00 89.06 419 GLY A O 1
ATOM 3255 N N . ALA A 1 420 ? 12.492 16.830 -5.454 1.00 88.75 420 ALA A N 1
ATOM 3256 C CA . ALA A 1 420 ? 13.183 17.311 -6.646 1.00 88.75 420 ALA A CA 1
ATOM 3257 C C . ALA A 1 420 ? 12.186 17.705 -7.743 1.00 88.75 420 ALA A C 1
ATOM 3259 O O . ALA A 1 420 ? 11.032 17.295 -7.719 1.00 88.75 420 ALA A O 1
ATOM 3260 N N . THR A 1 421 ? 12.639 18.468 -8.734 1.00 88.69 421 THR A N 1
ATOM 3261 C CA . THR A 1 421 ? 11.859 18.791 -9.936 1.00 88.69 421 THR A CA 1
ATOM 3262 C C . THR A 1 421 ? 12.280 17.911 -11.107 1.00 88.69 421 THR A C 1
ATOM 3264 O O . THR A 1 421 ? 13.350 17.306 -11.075 1.00 88.69 421 THR A O 1
ATOM 3267 N N . LEU A 1 422 ? 11.450 17.817 -12.142 1.00 87.88 422 LEU A N 1
ATOM 3268 C CA . LEU A 1 422 ? 11.809 17.135 -13.388 1.00 87.88 422 LEU A CA 1
ATOM 3269 C C . LEU A 1 422 ? 12.593 18.068 -14.311 1.00 87.88 422 LEU A C 1
ATOM 3271 O O . LEU A 1 422 ? 12.457 19.289 -14.226 1.00 87.88 422 LEU A O 1
ATOM 3275 N N . ASP A 1 423 ? 13.437 17.496 -15.162 1.00 82.88 423 ASP A N 1
ATOM 3276 C CA . ASP A 1 423 ? 14.059 18.207 -16.276 1.00 82.88 423 ASP A CA 1
ATOM 3277 C C . ASP A 1 423 ? 13.023 18.512 -17.368 1.00 82.88 423 ASP A C 1
ATOM 3279 O O . ASP A 1 423 ? 11.929 17.939 -17.406 1.00 82.88 423 ASP A O 1
ATOM 3283 N N . VAL A 1 424 ? 13.368 19.434 -18.262 1.00 79.38 424 VAL A N 1
ATOM 3284 C CA . VAL A 1 424 ? 12.510 19.804 -19.386 1.00 79.38 424 VAL A CA 1
ATOM 3285 C C . VAL A 1 424 ? 12.346 18.603 -20.319 1.00 79.38 424 VAL A C 1
ATOM 3287 O O . VAL A 1 424 ? 13.325 18.019 -20.790 1.00 79.38 424 VAL A O 1
ATOM 3290 N N . PHE A 1 425 ? 11.092 18.255 -20.609 1.00 82.94 425 PHE A N 1
ATOM 3291 C CA . PHE A 1 425 ? 10.733 17.197 -21.546 1.00 82.94 425 PHE A CA 1
ATOM 3292 C C . PHE A 1 425 ? 9.928 17.783 -22.710 1.00 82.94 425 PHE A C 1
ATOM 3294 O O . PHE A 1 425 ? 8.757 18.117 -22.559 1.00 82.94 425 PHE A O 1
ATOM 3301 N N . ASP A 1 426 ? 10.576 17.921 -23.870 1.00 78.06 426 ASP A N 1
ATOM 3302 C CA . ASP A 1 426 ? 10.055 18.611 -25.063 1.00 78.06 426 ASP A CA 1
ATOM 3303 C C . ASP A 1 426 ? 9.098 17.729 -25.908 1.00 78.06 426 ASP A C 1
ATOM 3305 O O . ASP A 1 426 ? 9.163 17.730 -27.137 1.00 78.06 426 ASP A O 1
ATOM 3309 N N . HIS A 1 427 ? 8.233 16.935 -25.269 1.00 82.19 427 HIS A N 1
ATOM 3310 C CA . HIS A 1 427 ? 7.264 16.058 -25.940 1.00 82.19 427 HIS A CA 1
ATOM 3311 C C . HIS A 1 427 ? 5.848 16.305 -25.418 1.00 82.19 427 HIS A C 1
ATOM 3313 O O . HIS A 1 427 ? 5.661 16.631 -24.246 1.00 82.19 427 HIS A O 1
ATOM 3319 N N . ASP A 1 428 ? 4.850 16.110 -26.281 1.00 84.56 428 ASP A N 1
ATOM 3320 C CA . ASP A 1 428 ? 3.449 16.155 -25.868 1.00 84.56 428 ASP A CA 1
ATOM 3321 C C . ASP A 1 428 ? 3.095 14.852 -25.146 1.00 84.56 428 ASP A C 1
ATOM 3323 O O . ASP A 1 428 ? 3.243 13.768 -25.719 1.00 84.56 428 ASP A O 1
ATOM 3327 N N . VAL A 1 429 ? 2.682 14.952 -23.879 1.00 89.69 429 VAL A N 1
ATOM 3328 C CA . VAL A 1 429 ? 2.379 13.796 -23.028 1.00 89.69 429 VAL A CA 1
ATOM 3329 C C . VAL A 1 429 ? 1.057 13.993 -22.306 1.00 89.69 429 VAL A C 1
ATOM 3331 O O . VAL A 1 429 ? 0.889 14.943 -21.538 1.00 89.69 429 VAL A O 1
ATOM 3334 N N . THR A 1 430 ? 0.153 13.032 -22.477 1.00 90.75 430 THR A N 1
ATOM 3335 C CA . THR A 1 430 ? -1.113 12.977 -21.739 1.00 90.75 430 THR A CA 1
ATOM 3336 C C . THR A 1 430 ? -1.279 11.635 -21.046 1.00 90.75 430 THR A C 1
ATOM 3338 O O . THR A 1 430 ? -0.957 10.591 -21.617 1.00 90.75 430 THR A O 1
ATOM 3341 N N . PHE A 1 431 ? -1.834 11.660 -19.838 1.00 94.06 431 PHE A N 1
ATOM 3342 C CA . PHE A 1 431 ? -2.067 10.478 -19.022 1.00 94.06 431 PHE A CA 1
ATOM 3343 C C . PHE A 1 431 ? -3.571 10.314 -18.803 1.00 94.06 431 PHE A C 1
ATOM 3345 O O . PHE A 1 431 ? -4.212 11.167 -18.194 1.00 94.06 431 PHE A O 1
ATOM 3352 N N . ASN A 1 432 ? -4.146 9.229 -19.309 1.00 93.81 432 ASN A N 1
ATOM 3353 C CA . ASN A 1 432 ? -5.583 8.987 -19.289 1.00 93.81 432 ASN A CA 1
ATOM 3354 C C . ASN A 1 432 ? -5.916 7.761 -18.437 1.00 93.81 432 ASN A C 1
ATOM 3356 O O . ASN A 1 432 ? -5.261 6.724 -18.545 1.00 93.81 432 ASN A O 1
ATOM 3360 N N . SER A 1 433 ? -6.985 7.859 -17.642 1.00 94.44 433 SER A N 1
ATOM 3361 C CA . SER A 1 433 ? -7.469 6.769 -16.777 1.00 94.44 433 SER A CA 1
ATOM 3362 C C . SER A 1 433 ? -6.373 6.170 -15.886 1.00 94.44 433 SER A C 1
ATOM 3364 O O . SER A 1 433 ? -6.126 4.965 -15.899 1.00 94.44 433 SER A O 1
ATOM 3366 N N . ILE A 1 434 ? -5.690 7.031 -15.136 1.00 95.62 434 ILE A N 1
ATOM 3367 C CA . ILE A 1 434 ? -4.550 6.660 -14.309 1.00 95.62 434 ILE A CA 1
ATOM 3368 C C . ILE A 1 434 ? -4.992 6.071 -12.972 1.00 95.62 434 ILE A C 1
ATOM 3370 O O . ILE A 1 434 ? -5.875 6.593 -12.288 1.00 95.62 434 ILE A O 1
ATOM 3374 N N . TYR A 1 435 ? -4.304 5.002 -12.592 1.00 96.38 435 TYR A N 1
ATOM 3375 C CA . TYR A 1 435 ? -4.303 4.396 -11.275 1.00 96.38 435 TYR A CA 1
ATOM 3376 C C . TYR A 1 435 ? -2.960 4.641 -10.597 1.00 96.38 435 TYR A C 1
ATOM 3378 O O . TYR A 1 435 ? -1.904 4.483 -11.210 1.00 96.38 435 TYR A O 1
ATOM 3386 N N . VAL A 1 436 ? -3.002 4.985 -9.317 1.00 95.75 436 VAL A N 1
ATOM 3387 C CA . VAL A 1 436 ? -1.844 5.030 -8.424 1.00 95.75 436 VAL A CA 1
ATOM 3388 C C . VAL A 1 436 ? -1.818 3.734 -7.630 1.00 95.75 436 VAL A C 1
ATOM 3390 O O . VAL A 1 436 ? -2.810 3.408 -6.989 1.00 95.75 436 VAL A O 1
ATOM 3393 N N . SER A 1 437 ? -0.696 3.017 -7.654 1.00 95.94 437 SER A N 1
ATOM 3394 C CA . SER A 1 437 ? -0.456 1.808 -6.864 1.00 95.94 437 SER A CA 1
ATOM 3395 C C . SER A 1 437 ? 0.722 2.038 -5.921 1.00 95.94 437 SER A C 1
ATOM 3397 O O . SER A 1 437 ? 1.805 2.433 -6.356 1.00 95.94 437 SER A O 1
ATOM 3399 N N . ILE A 1 438 ? 0.521 1.757 -4.634 1.00 94.75 438 ILE A N 1
ATOM 3400 C CA . ILE A 1 438 ? 1.547 1.823 -3.587 1.00 94.75 438 ILE A CA 1
ATOM 3401 C C . ILE A 1 438 ? 1.720 0.415 -3.016 1.00 94.75 438 ILE A C 1
ATOM 3403 O O . ILE A 1 438 ? 0.759 -0.176 -2.524 1.00 94.75 438 ILE A O 1
ATOM 3407 N N . SER A 1 439 ? 2.926 -0.141 -3.109 1.00 93.56 439 SER A N 1
ATOM 3408 C CA . SER A 1 439 ? 3.225 -1.521 -2.697 1.00 93.56 439 SER A CA 1
ATOM 3409 C C . SER A 1 439 ? 4.662 -1.666 -2.186 1.00 93.56 439 SER A C 1
ATOM 3411 O O . SER A 1 439 ? 5.363 -0.668 -2.011 1.00 93.56 439 SER A O 1
ATOM 3413 N N . SER A 1 440 ? 5.125 -2.900 -1.964 1.00 88.12 440 SER A N 1
ATOM 3414 C CA . SER A 1 440 ? 6.527 -3.190 -1.628 1.00 88.12 440 SER A CA 1
ATOM 3415 C C . SER A 1 440 ? 7.524 -2.714 -2.685 1.00 88.12 440 SER A C 1
ATOM 3417 O O . SER A 1 440 ? 8.654 -2.383 -2.339 1.00 88.12 440 SER A O 1
ATOM 3419 N N . ASP A 1 441 ? 7.096 -2.621 -3.946 1.00 85.12 441 ASP A N 1
ATOM 3420 C CA . ASP A 1 441 ? 7.921 -2.134 -5.059 1.00 85.12 441 ASP A CA 1
ATOM 3421 C C . ASP A 1 441 ? 7.967 -0.594 -5.128 1.00 85.12 441 ASP A C 1
ATOM 3423 O O . ASP A 1 441 ? 8.633 -0.014 -5.986 1.00 85.12 441 ASP A O 1
ATOM 3427 N N . GLY A 1 442 ? 7.269 0.084 -4.211 1.00 88.25 442 GLY A N 1
ATOM 3428 C CA . GLY A 1 442 ? 7.160 1.535 -4.142 1.00 88.25 442 GLY A CA 1
ATOM 3429 C C . GLY A 1 442 ? 5.907 2.076 -4.830 1.00 88.25 442 GLY A C 1
ATOM 3430 O O . GLY A 1 442 ? 4.843 1.450 -4.814 1.00 88.25 442 GLY A O 1
ATOM 3431 N N . LEU A 1 443 ? 6.039 3.283 -5.385 1.00 92.19 443 LEU A N 1
ATOM 3432 C CA . LEU A 1 443 ? 4.975 4.041 -6.039 1.00 92.19 443 LEU A CA 1
ATOM 3433 C C . LEU A 1 443 ? 5.046 3.874 -7.560 1.00 92.19 443 LEU A C 1
ATOM 3435 O O . LEU A 1 443 ? 6.036 4.260 -8.187 1.00 92.19 443 LEU A O 1
ATOM 3439 N N . VAL A 1 444 ? 3.964 3.372 -8.151 1.00 94.75 444 VAL A N 1
ATOM 3440 C CA . VAL A 1 444 ? 3.817 3.210 -9.602 1.00 94.75 444 VAL A CA 1
ATOM 3441 C C . VAL A 1 444 ? 2.485 3.798 -10.044 1.00 94.75 444 VAL A C 1
ATOM 3443 O O . VAL A 1 444 ? 1.452 3.549 -9.423 1.00 94.75 444 VAL A O 1
ATOM 3446 N N . LEU A 1 445 ? 2.496 4.561 -11.135 1.00 95.50 445 LEU A N 1
ATOM 3447 C CA . LEU A 1 445 ? 1.276 4.979 -11.818 1.00 95.50 445 LEU A CA 1
ATOM 3448 C C . LEU A 1 445 ? 1.071 4.081 -13.035 1.00 95.50 445 LEU A C 1
ATOM 3450 O O . LEU A 1 445 ? 2.037 3.688 -13.686 1.00 95.50 445 LEU A O 1
ATOM 3454 N N . SER A 1 446 ? -0.173 3.760 -13.364 1.00 95.69 446 SER A N 1
ATOM 3455 C CA . SER A 1 446 ? -0.497 2.934 -14.529 1.00 95.69 446 SER A CA 1
ATOM 3456 C C . SER A 1 446 ? -1.770 3.404 -15.217 1.00 95.69 446 SER A C 1
ATOM 3458 O O . SER A 1 446 ? -2.659 3.938 -14.564 1.00 95.69 446 SER A O 1
ATOM 3460 N N . GLY A 1 447 ? -1.855 3.236 -16.533 1.00 94.38 447 GLY A N 1
ATOM 3461 C CA . GLY A 1 447 ? -3.025 3.607 -17.333 1.00 94.38 447 GLY A CA 1
ATOM 3462 C C . GLY A 1 447 ? -2.656 3.860 -18.791 1.00 94.38 447 GLY A C 1
ATOM 3463 O O . GLY A 1 447 ? -1.619 3.390 -19.255 1.00 94.38 447 GLY A O 1
ATOM 3464 N N . ALA A 1 448 ? -3.486 4.591 -19.531 1.00 93.31 448 ALA A N 1
ATOM 3465 C CA . ALA A 1 448 ? -3.206 4.905 -20.929 1.00 93.31 448 ALA A CA 1
ATOM 3466 C C . ALA A 1 448 ? -2.284 6.126 -21.019 1.00 93.31 448 ALA A C 1
ATOM 3468 O O . ALA A 1 448 ? -2.625 7.210 -20.542 1.00 93.31 448 ALA A O 1
ATOM 3469 N N . ILE A 1 449 ? -1.111 5.960 -21.627 1.00 93.94 449 ILE A N 1
ATOM 3470 C CA . ILE A 1 449 ? -0.105 7.020 -21.734 1.00 93.94 449 ILE A CA 1
ATOM 3471 C C . ILE A 1 449 ? 0.098 7.342 -23.203 1.00 93.94 449 ILE A C 1
ATOM 3473 O O . ILE A 1 449 ? 0.488 6.474 -23.979 1.00 93.94 449 ILE A O 1
ATOM 3477 N N . THR A 1 450 ? -0.143 8.590 -23.580 1.00 90.75 450 THR A N 1
ATOM 3478 C CA . THR A 1 450 ? 0.060 9.059 -24.949 1.00 90.75 450 THR A CA 1
ATOM 3479 C C . THR A 1 450 ? 1.294 9.936 -24.999 1.00 90.75 450 THR A C 1
ATOM 3481 O O . THR A 1 450 ? 1.374 10.901 -24.245 1.00 90.75 450 THR A O 1
ATOM 3484 N N . VAL A 1 451 ? 2.234 9.623 -25.892 1.00 88.50 451 VAL A N 1
ATOM 3485 C CA . VAL A 1 451 ? 3.411 10.456 -26.172 1.00 88.50 451 VAL A CA 1
ATOM 3486 C C . VAL A 1 451 ? 3.444 10.779 -27.659 1.00 88.50 451 VAL A C 1
ATOM 3488 O O . VAL A 1 451 ? 3.476 9.873 -28.490 1.00 88.50 451 VAL A O 1
ATOM 3491 N N . ASN A 1 452 ? 3.429 12.069 -28.004 1.00 84.94 452 ASN A N 1
ATOM 3492 C CA . ASN A 1 452 ? 3.414 12.561 -29.386 1.00 84.94 452 ASN A CA 1
ATOM 3493 C C . ASN A 1 452 ? 2.334 11.887 -30.265 1.00 84.94 452 ASN A C 1
ATOM 3495 O O . ASN A 1 452 ? 2.580 11.555 -31.423 1.00 84.94 452 ASN A O 1
ATOM 3499 N N . GLY A 1 453 ? 1.146 11.649 -29.700 1.00 85.12 453 GLY A N 1
ATOM 3500 C CA . GLY A 1 453 ? 0.012 11.016 -30.385 1.00 85.12 453 GLY A CA 1
ATOM 3501 C C . GLY A 1 453 ? -0.022 9.482 -30.345 1.00 85.12 453 GLY A C 1
ATOM 3502 O O . GLY A 1 453 ? -1.067 8.901 -30.629 1.00 85.12 453 GLY A O 1
ATOM 3503 N N . TYR A 1 454 ? 1.055 8.811 -29.924 1.00 86.19 454 TYR A N 1
ATOM 3504 C CA . TYR A 1 454 ? 1.090 7.351 -29.791 1.00 86.19 454 TYR A CA 1
ATOM 3505 C C . TYR A 1 454 ? 0.699 6.925 -28.382 1.00 86.19 454 TYR A C 1
ATOM 3507 O O . TYR A 1 454 ? 1.352 7.313 -27.415 1.00 86.19 454 TYR A O 1
ATOM 3515 N N . SER A 1 455 ? -0.375 6.144 -28.268 1.00 87.56 455 SER A N 1
ATOM 3516 C CA . SER A 1 455 ? -0.968 5.766 -26.981 1.00 87.56 455 SER A CA 1
ATOM 3517 C C . SER A 1 455 ? -0.635 4.334 -26.603 1.00 87.56 455 SER A C 1
ATOM 3519 O O . SER A 1 455 ? -0.787 3.428 -27.415 1.00 87.56 455 SER A O 1
ATOM 3521 N N . THR A 1 456 ? -0.233 4.125 -25.355 1.00 87.19 456 THR A N 1
ATOM 3522 C CA . THR A 1 456 ? -0.071 2.791 -24.788 1.00 87.19 456 THR A CA 1
ATOM 3523 C C . THR A 1 456 ? -1.418 2.216 -24.353 1.00 87.19 456 THR A C 1
ATOM 3525 O O . THR A 1 456 ? -2.270 2.936 -23.830 1.00 87.19 456 THR A O 1
ATOM 3528 N N . ALA A 1 457 ? -1.618 0.909 -24.547 1.00 76.62 457 ALA A N 1
ATOM 3529 C CA . ALA A 1 457 ? -2.818 0.224 -24.054 1.00 76.62 457 ALA A CA 1
ATOM 3530 C C . ALA A 1 457 ? -2.796 0.088 -22.520 1.00 76.62 457 ALA A C 1
ATOM 3532 O O . ALA A 1 457 ? -3.811 0.289 -21.856 1.00 76.62 457 ALA A O 1
ATOM 3533 N N . GLN A 1 458 ? -1.622 -0.228 -21.964 1.00 84.19 458 GLN A N 1
ATOM 3534 C CA . GLN A 1 458 ? -1.318 -0.210 -20.534 1.00 84.19 458 GLN A CA 1
ATOM 3535 C C . GLN A 1 458 ? 0.125 0.263 -20.354 1.00 84.19 458 GLN A C 1
ATOM 3537 O O . GLN A 1 458 ? 1.077 -0.493 -20.554 1.00 84.19 458 GLN A O 1
ATOM 3542 N N . GLY A 1 459 ? 0.286 1.542 -20.042 1.00 92.88 459 GLY A N 1
ATOM 3543 C CA . GLY A 1 459 ? 1.559 2.141 -19.682 1.00 92.88 459 GLY A CA 1
ATOM 3544 C C . GLY A 1 459 ? 1.762 2.182 -18.174 1.00 92.88 459 GLY A C 1
ATOM 3545 O O . GLY A 1 459 ? 0.807 2.204 -17.396 1.00 92.88 459 GLY A O 1
ATOM 3546 N N . THR A 1 460 ? 3.022 2.228 -17.769 1.00 95.56 460 THR A N 1
ATOM 3547 C CA . THR A 1 460 ? 3.465 2.389 -16.388 1.00 95.56 460 THR A CA 1
ATOM 3548 C C . THR A 1 460 ? 4.380 3.599 -16.270 1.00 95.56 460 THR A C 1
ATOM 3550 O O . THR A 1 460 ? 5.109 3.943 -17.201 1.00 95.56 460 THR A O 1
ATOM 3553 N N . ILE A 1 461 ? 4.338 4.245 -15.109 1.00 95.19 461 ILE A N 1
ATOM 3554 C CA . ILE A 1 461 ? 5.237 5.324 -14.711 1.00 95.19 461 ILE A CA 1
ATOM 3555 C C . ILE A 1 461 ? 5.840 4.925 -13.371 1.00 95.19 461 ILE A C 1
ATOM 3557 O O . ILE A 1 461 ? 5.143 4.900 -12.354 1.00 95.19 461 ILE A O 1
ATOM 3561 N N . ALA A 1 462 ? 7.130 4.616 -13.364 1.00 93.44 462 ALA A N 1
ATOM 3562 C CA . ALA A 1 462 ? 7.882 4.400 -12.138 1.00 93.44 462 ALA A CA 1
ATOM 3563 C C . ALA A 1 462 ? 8.563 5.707 -11.715 1.00 93.44 462 ALA A C 1
ATOM 3565 O O . ALA A 1 462 ? 9.240 6.365 -12.512 1.00 93.44 462 ALA A O 1
ATOM 3566 N N . ILE A 1 463 ? 8.374 6.078 -10.449 1.00 90.88 463 ILE A N 1
ATOM 3567 C CA . ILE A 1 463 ? 8.954 7.280 -9.848 1.00 90.88 463 ILE A CA 1
ATOM 3568 C C . ILE A 1 463 ? 10.202 6.885 -9.059 1.00 90.88 463 ILE A C 1
ATOM 3570 O O . ILE A 1 463 ? 10.150 6.035 -8.175 1.00 90.88 463 ILE A O 1
ATOM 3574 N N . SER A 1 464 ? 11.329 7.533 -9.348 1.00 88.12 464 SER A N 1
ATOM 3575 C CA . SER A 1 464 ? 12.587 7.352 -8.619 1.00 88.12 464 SER A CA 1
ATOM 3576 C C . SER A 1 464 ? 13.233 8.702 -8.322 1.00 88.12 464 SER A C 1
ATOM 3578 O O . SER A 1 464 ? 12.868 9.713 -8.909 1.00 88.12 464 SER A O 1
ATOM 3580 N N . ARG A 1 465 ? 14.248 8.749 -7.455 1.00 84.56 465 ARG A N 1
ATOM 3581 C CA . ARG A 1 465 ? 14.979 10.002 -7.191 1.00 84.56 465 ARG A CA 1
ATOM 3582 C C . ARG A 1 465 ? 15.698 10.555 -8.436 1.00 84.56 465 ARG A C 1
ATOM 3584 O O . ARG A 1 465 ? 15.894 11.766 -8.556 1.00 84.56 465 ARG A O 1
ATOM 3591 N N . ASP A 1 466 ? 16.072 9.673 -9.359 1.00 85.62 466 ASP A N 1
ATOM 3592 C CA . ASP A 1 466 ? 16.804 10.025 -10.578 1.00 85.62 466 ASP A CA 1
ATOM 3593 C C . ASP A 1 466 ? 15.888 10.584 -11.675 1.00 85.62 466 ASP A C 1
ATOM 3595 O O . ASP A 1 466 ? 16.373 11.249 -12.589 1.00 85.62 466 ASP A O 1
ATOM 3599 N N . GLY A 1 467 ? 14.578 10.326 -11.600 1.00 89.75 467 GLY A N 1
ATOM 3600 C CA . GLY A 1 467 ? 13.618 10.738 -12.621 1.00 89.75 467 GLY A CA 1
ATOM 3601 C C . GLY A 1 467 ? 12.393 9.830 -12.740 1.00 89.75 467 GLY A C 1
ATOM 3602 O O . GLY A 1 467 ? 12.176 8.934 -11.915 1.00 89.75 467 GLY A O 1
ATOM 3603 N N . LEU A 1 468 ? 11.609 10.071 -13.793 1.00 92.12 468 LEU A N 1
ATOM 3604 C CA . LEU A 1 468 ? 10.456 9.265 -14.194 1.00 92.12 468 LEU A CA 1
ATOM 3605 C C . LEU A 1 468 ? 10.839 8.284 -15.292 1.00 92.12 468 LEU A C 1
ATOM 3607 O O . LEU A 1 468 ? 11.418 8.678 -16.302 1.00 92.12 468 LEU A O 1
ATOM 3611 N N . GLN A 1 469 ? 10.435 7.033 -15.125 1.00 93.50 469 GLN A N 1
ATOM 3612 C CA . GLN A 1 469 ? 10.507 6.016 -16.163 1.00 93.50 469 GLN A CA 1
ATOM 3613 C C . GLN A 1 469 ? 9.091 5.723 -16.654 1.00 93.50 469 GLN A C 1
ATOM 3615 O O . GLN A 1 469 ? 8.272 5.231 -15.886 1.00 93.50 469 GLN A O 1
ATOM 3620 N N . ILE A 1 470 ? 8.808 6.028 -17.915 1.00 93.19 470 ILE A N 1
ATOM 3621 C CA . ILE A 1 470 ? 7.537 5.762 -18.585 1.00 93.19 470 ILE A CA 1
ATOM 3622 C C . ILE A 1 470 ? 7.763 4.604 -19.553 1.00 93.19 470 ILE A C 1
ATOM 3624 O O . ILE A 1 470 ? 8.677 4.651 -20.374 1.00 93.19 470 ILE A O 1
ATOM 3628 N N . SER A 1 471 ? 6.938 3.568 -19.479 1.00 93.06 471 SER A N 1
ATOM 3629 C CA . SER A 1 471 ? 7.036 2.418 -20.382 1.00 93.06 471 SER A CA 1
ATOM 3630 C C . SER A 1 471 ? 5.669 1.858 -20.742 1.00 93.06 471 SER A C 1
ATOM 3632 O O . SER A 1 471 ? 4.737 1.970 -19.953 1.00 93.06 471 SER A O 1
ATOM 3634 N N . GLY A 1 472 ? 5.529 1.236 -21.911 1.00 92.38 472 GLY A N 1
ATOM 3635 C CA . GLY A 1 472 ? 4.303 0.516 -22.263 1.00 92.38 472 GLY A CA 1
ATOM 3636 C C . GLY A 1 472 ? 4.213 0.123 -23.732 1.00 92.38 472 GLY A C 1
ATOM 3637 O O . GLY A 1 472 ? 4.866 0.712 -24.591 1.00 92.38 472 GLY A O 1
ATOM 3638 N N . GLY A 1 473 ? 3.380 -0.874 -24.027 1.00 90.38 473 GLY A N 1
ATOM 3639 C CA . GLY A 1 473 ? 3.086 -1.288 -25.400 1.00 90.38 473 GLY A CA 1
ATOM 3640 C C . GLY A 1 473 ? 2.108 -0.329 -26.081 1.00 90.38 473 GLY A C 1
ATOM 3641 O O . GLY A 1 473 ? 1.053 -0.034 -25.519 1.00 90.38 473 GLY A O 1
ATOM 3642 N N . ILE A 1 474 ? 2.454 0.135 -27.282 1.00 87.81 474 ILE A N 1
ATOM 3643 C CA . ILE A 1 474 ? 1.636 0.985 -28.165 1.00 87.81 474 ILE A CA 1
ATOM 3644 C C . ILE A 1 474 ? 0.784 0.125 -29.116 1.00 87.81 474 ILE A C 1
ATOM 3646 O O . ILE A 1 474 ? -0.341 0.492 -29.446 1.00 87.81 474 ILE A O 1
ATOM 3650 N N . GLY A 1 475 ? 1.291 -1.037 -29.542 1.00 86.00 475 GLY A N 1
ATOM 3651 C CA . GLY A 1 475 ? 0.649 -1.870 -30.563 1.00 86.00 475 GLY A CA 1
ATOM 3652 C C . GLY A 1 475 ? 1.220 -1.576 -31.949 1.00 86.00 475 GLY A C 1
ATOM 3653 O O . GLY A 1 475 ? 2.404 -1.808 -32.170 1.00 86.00 475 GLY A O 1
ATOM 3654 N N . HIS A 1 476 ? 0.408 -1.077 -32.883 1.00 85.62 476 HIS A N 1
ATOM 3655 C CA . HIS A 1 476 ? 0.869 -0.755 -34.239 1.00 85.62 476 HIS A CA 1
ATOM 3656 C C . HIS A 1 476 ? 1.165 0.737 -34.394 1.00 85.62 476 HIS A C 1
ATOM 3658 O O . HIS A 1 476 ? 0.392 1.585 -33.949 1.00 85.62 476 HIS A O 1
ATOM 3664 N N . VAL A 1 477 ? 2.270 1.052 -35.065 1.00 84.44 477 VAL A N 1
ATOM 3665 C CA . VAL A 1 477 ? 2.649 2.415 -35.444 1.00 84.44 477 VAL A CA 1
ATOM 3666 C C . VAL A 1 477 ? 2.752 2.485 -36.958 1.00 84.44 477 VAL A C 1
ATOM 3668 O O . VAL A 1 477 ? 3.617 1.849 -37.564 1.00 84.44 477 VAL A O 1
ATOM 3671 N N . GLU A 1 478 ? 1.847 3.246 -37.564 1.00 83.44 478 GLU A N 1
ATOM 3672 C CA . GLU A 1 478 ? 1.749 3.397 -39.013 1.00 83.44 478 GLU A CA 1
ATOM 3673 C C . GLU A 1 478 ? 2.593 4.576 -39.504 1.00 83.44 478 GLU A C 1
ATOM 3675 O O . GLU A 1 478 ? 2.471 5.704 -39.028 1.00 83.44 478 GLU A O 1
ATOM 3680 N N . PHE A 1 479 ? 3.426 4.306 -40.503 1.00 78.75 479 PHE A N 1
ATOM 3681 C CA . PHE A 1 479 ? 4.108 5.298 -41.326 1.00 78.75 479 PHE A CA 1
ATOM 3682 C C . PHE A 1 479 ? 3.600 5.177 -42.768 1.00 78.75 479 PHE A C 1
ATOM 3684 O O . PHE A 1 479 ? 3.011 4.164 -43.140 1.00 78.75 479 PHE A O 1
ATOM 3691 N N . GLU A 1 480 ? 3.867 6.177 -43.615 1.00 79.31 480 GLU A N 1
ATOM 3692 C CA . GLU A 1 480 ? 3.349 6.224 -44.998 1.00 79.31 480 GLU A CA 1
ATOM 3693 C C . GLU A 1 480 ? 3.634 4.959 -45.830 1.00 79.31 480 GLU A C 1
ATOM 3695 O O . GLU A 1 480 ? 2.887 4.641 -46.757 1.00 79.31 480 GLU A O 1
ATOM 3700 N N . HIS A 1 481 ? 4.716 4.235 -45.528 1.00 77.81 481 HIS A N 1
ATOM 3701 C CA . HIS A 1 481 ? 5.180 3.096 -46.326 1.00 77.81 481 HIS A CA 1
ATOM 3702 C C . HIS A 1 481 ? 5.384 1.803 -45.537 1.00 77.81 481 HIS A C 1
ATOM 3704 O O . HIS A 1 481 ? 5.707 0.775 -46.131 1.00 77.81 481 HIS A O 1
ATOM 3710 N N . PHE A 1 482 ? 5.228 1.831 -44.215 1.00 80.69 482 PHE A N 1
ATOM 3711 C CA . PHE A 1 482 ? 5.461 0.660 -43.382 1.00 80.69 482 PHE A CA 1
ATOM 3712 C C . PHE A 1 482 ? 4.752 0.764 -42.035 1.00 80.69 482 PHE A C 1
ATOM 3714 O O . PHE A 1 482 ? 4.409 1.850 -41.576 1.00 80.69 482 PHE A O 1
ATOM 3721 N N . ILE A 1 483 ? 4.563 -0.385 -41.392 1.00 85.94 483 ILE A N 1
ATOM 3722 C CA . ILE A 1 483 ? 3.929 -0.497 -40.079 1.00 85.94 483 ILE A CA 1
ATOM 3723 C C . ILE A 1 483 ? 4.924 -1.166 -39.139 1.00 85.94 483 ILE A C 1
ATOM 3725 O O . ILE A 1 483 ? 5.432 -2.248 -39.439 1.00 85.94 483 ILE A O 1
ATOM 3729 N N . ILE A 1 484 ? 5.200 -0.520 -38.008 1.00 88.31 484 ILE A N 1
ATOM 3730 C CA . ILE A 1 484 ? 5.914 -1.144 -36.895 1.00 88.31 484 ILE A CA 1
ATOM 3731 C C . ILE A 1 484 ? 4.866 -1.834 -36.023 1.00 88.31 484 ILE A C 1
ATOM 3733 O O . ILE A 1 484 ? 3.975 -1.186 -35.481 1.00 88.31 484 ILE A O 1
ATOM 3737 N N . ASN A 1 485 ? 4.963 -3.151 -35.914 1.00 90.12 485 ASN A N 1
ATOM 3738 C CA . ASN A 1 485 ? 4.117 -3.998 -35.084 1.00 90.12 485 ASN A CA 1
ATOM 3739 C C . ASN A 1 485 ? 4.718 -4.153 -33.689 1.00 90.12 485 ASN A C 1
ATOM 3741 O O . ASN A 1 485 ? 5.927 -3.997 -33.513 1.00 90.12 485 ASN A O 1
ATOM 3745 N N . ASP A 1 486 ? 3.870 -4.471 -32.710 1.00 90.38 486 ASP A N 1
ATOM 3746 C CA . ASP A 1 486 ? 4.263 -4.717 -31.317 1.00 90.38 486 ASP A CA 1
ATOM 3747 C C . ASP A 1 486 ? 5.206 -3.638 -30.755 1.00 90.38 486 ASP A C 1
ATOM 3749 O O . ASP A 1 486 ? 6.151 -3.912 -30.015 1.00 90.38 486 ASP A O 1
ATOM 3753 N N . ALA A 1 487 ? 4.951 -2.385 -31.140 1.00 91.06 487 ALA A N 1
ATOM 3754 C CA . ALA A 1 487 ? 5.758 -1.247 -30.754 1.00 91.06 487 ALA A CA 1
ATOM 3755 C C . ALA A 1 487 ? 5.674 -1.030 -29.240 1.00 91.06 487 ALA A C 1
ATOM 3757 O O . ALA A 1 487 ? 4.587 -0.980 -28.656 1.00 91.06 487 ALA A O 1
ATOM 3758 N N . MET A 1 488 ? 6.829 -0.852 -28.614 1.00 91.75 488 MET A N 1
ATOM 3759 C CA . MET A 1 488 ? 6.992 -0.566 -27.200 1.00 91.75 488 MET A CA 1
ATOM 3760 C C . MET A 1 488 ? 7.658 0.792 -27.024 1.00 91.75 488 MET A C 1
ATOM 3762 O O . MET A 1 488 ? 8.625 1.120 -27.712 1.00 91.75 488 MET A O 1
ATOM 3766 N N . LEU A 1 489 ? 7.127 1.565 -26.087 1.00 90.75 489 LEU A N 1
ATOM 3767 C CA . LEU A 1 489 ? 7.642 2.854 -25.664 1.00 90.75 489 LEU A CA 1
ATOM 3768 C C . LEU A 1 489 ? 8.468 2.685 -24.389 1.00 90.75 489 LEU A C 1
ATOM 3770 O O . LEU A 1 489 ? 8.012 2.039 -23.444 1.00 90.75 489 LEU A O 1
ATOM 3774 N N . ASP A 1 490 ? 9.635 3.319 -24.345 1.00 91.19 490 ASP A N 1
ATOM 3775 C CA . ASP A 1 490 ? 10.456 3.469 -23.143 1.00 91.19 490 ASP A CA 1
ATOM 3776 C C . ASP A 1 490 ? 11.045 4.888 -23.128 1.00 91.19 490 ASP A C 1
ATOM 3778 O O . ASP A 1 490 ? 11.803 5.286 -24.017 1.00 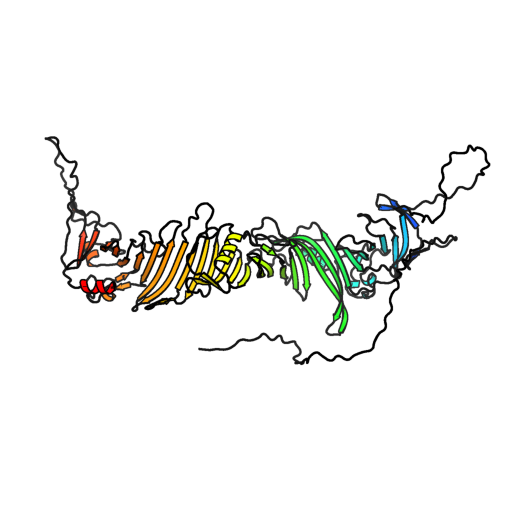91.19 490 ASP A O 1
ATOM 3782 N N . VAL A 1 491 ? 10.637 5.674 -22.132 1.00 91.62 491 VAL A N 1
ATOM 3783 C CA . VAL A 1 491 ? 10.992 7.080 -21.956 1.00 91.62 491 VAL A CA 1
ATOM 3784 C C . VAL A 1 491 ? 11.496 7.303 -20.539 1.00 91.62 491 VAL A C 1
ATOM 3786 O O . VAL A 1 491 ? 10.840 6.941 -19.567 1.00 91.62 491 VAL A O 1
ATOM 3789 N N . PHE A 1 492 ? 12.627 7.989 -20.414 1.00 91.75 492 PHE A N 1
ATOM 3790 C CA . PHE A 1 492 ? 13.168 8.415 -19.132 1.00 91.75 492 PHE A CA 1
ATOM 3791 C C . PHE A 1 492 ? 13.273 9.937 -19.081 1.00 91.75 492 PHE A C 1
ATOM 3793 O O . PHE A 1 492 ? 14.000 10.529 -19.880 1.00 91.75 492 PHE A O 1
ATOM 3800 N N . VAL A 1 493 ? 12.595 10.558 -18.116 1.00 90.62 493 VAL A N 1
ATOM 3801 C CA . VAL A 1 493 ? 12.678 11.997 -17.828 1.00 90.62 493 VAL A CA 1
ATOM 3802 C C . VAL A 1 493 ? 13.539 12.188 -16.586 1.00 90.62 493 VAL A C 1
ATOM 3804 O O . VAL A 1 493 ? 13.149 11.760 -15.500 1.00 90.62 493 VAL A O 1
ATOM 3807 N N . GLY A 1 494 ? 14.712 12.808 -16.733 1.00 87.44 494 GLY A N 1
ATOM 3808 C CA . GLY A 1 494 ? 15.634 13.026 -15.614 1.00 87.44 494 GLY A CA 1
ATOM 3809 C C . GLY A 1 494 ? 15.088 14.002 -14.567 1.00 87.44 494 GLY A C 1
ATOM 3810 O O . GLY A 1 494 ? 14.243 14.843 -14.863 1.00 87.44 494 GLY A O 1
ATOM 3811 N N . SER A 1 495 ? 15.573 13.907 -13.329 1.00 87.50 495 SER A N 1
ATOM 3812 C CA . SER A 1 495 ? 15.307 14.911 -12.291 1.00 87.50 495 SER A CA 1
ATOM 3813 C C . SER A 1 495 ? 16.231 16.128 -12.429 1.00 87.50 495 SER A C 1
ATOM 3815 O O . SER A 1 495 ? 17.169 16.120 -13.212 1.00 87.50 495 SER A O 1
ATOM 3817 N N . THR A 1 496 ? 16.002 17.196 -11.676 1.00 76.12 496 THR A N 1
ATOM 3818 C CA . THR A 1 496 ? 16.896 18.352 -11.538 1.00 76.12 496 THR A CA 1
ATOM 3819 C C . THR A 1 496 ? 17.128 18.596 -10.048 1.00 76.12 496 THR A C 1
ATOM 3821 O O . THR A 1 496 ? 16.433 19.363 -9.392 1.00 76.12 496 THR A O 1
ATOM 3824 N N . CYS A 1 497 ? 18.099 17.897 -9.453 1.00 58.38 497 CYS A N 1
ATOM 3825 C CA . CYS A 1 497 ? 18.552 18.197 -8.091 1.00 58.38 497 CYS A CA 1
ATOM 3826 C C . CYS A 1 497 ? 19.609 19.312 -8.122 1.00 58.38 497 CYS A C 1
ATOM 3828 O O . CYS A 1 497 ? 20.432 19.342 -9.034 1.00 58.38 497 CYS A O 1
ATOM 3830 N N . GLY A 1 498 ? 19.632 20.190 -7.107 1.00 54.44 498 GLY A N 1
ATOM 3831 C CA . GLY A 1 498 ? 20.462 21.410 -6.988 1.00 54.44 498 GLY A CA 1
ATOM 3832 C C . GLY A 1 498 ? 21.995 21.270 -7.064 1.00 54.44 498 GLY A C 1
ATOM 3833 O O . GLY A 1 498 ? 22.712 22.199 -6.705 1.00 54.44 498 GLY A O 1
ATOM 3834 N N . LYS A 1 499 ? 22.505 20.137 -7.549 1.00 52.09 499 LYS A N 1
ATOM 3835 C CA . LYS A 1 499 ? 23.786 19.969 -8.241 1.00 52.09 499 LYS A CA 1
ATOM 3836 C C . LYS A 1 499 ? 23.545 18.927 -9.341 1.00 52.09 499 LYS A C 1
ATOM 3838 O O . LYS A 1 499 ? 23.333 17.771 -9.002 1.00 52.09 499 LYS A O 1
ATOM 3843 N N . ALA A 1 500 ? 23.516 19.383 -10.598 1.00 49.91 500 ALA A N 1
ATOM 3844 C CA . ALA A 1 500 ? 23.435 18.626 -11.855 1.00 49.91 500 ALA A CA 1
ATOM 3845 C C . ALA A 1 500 ? 22.938 17.174 -11.736 1.00 49.91 500 ALA A C 1
ATOM 3847 O O . ALA A 1 500 ? 23.700 16.273 -11.385 1.00 49.91 500 ALA A O 1
ATOM 3848 N N . CYS A 1 501 ? 21.682 16.929 -12.106 1.00 51.00 501 CYS A N 1
ATOM 3849 C CA . CYS A 1 501 ? 21.265 15.564 -12.394 1.00 51.00 501 CYS A CA 1
ATOM 3850 C C . CYS A 1 501 ? 22.125 14.991 -13.526 1.00 51.00 501 CYS A C 1
ATOM 3852 O O . CYS A 1 501 ? 22.377 15.653 -14.533 1.00 51.00 501 CYS A O 1
ATOM 3854 N N . THR A 1 502 ? 22.635 13.783 -13.319 1.00 56.72 502 THR A N 1
ATOM 3855 C CA . THR A 1 502 ? 23.687 13.179 -14.145 1.00 56.72 502 THR A CA 1
ATOM 3856 C C . THR A 1 502 ? 23.147 12.303 -15.269 1.00 56.72 502 THR A C 1
ATOM 3858 O O . THR A 1 502 ? 23.912 11.914 -16.153 1.00 56.72 502 THR A O 1
ATOM 3861 N N . ARG A 1 503 ? 21.850 11.969 -15.260 1.00 72.25 503 ARG A N 1
ATOM 3862 C CA . ARG A 1 503 ? 21.272 10.998 -16.191 1.00 72.25 503 ARG A CA 1
ATOM 3863 C C . ARG A 1 503 ? 20.506 11.706 -17.307 1.00 72.25 503 ARG A C 1
ATOM 3865 O O . ARG A 1 503 ? 19.552 12.429 -17.055 1.00 72.25 503 ARG A O 1
ATOM 3872 N N . ALA A 1 504 ? 20.953 11.485 -18.541 1.00 78.38 504 ALA A N 1
ATOM 3873 C CA . ALA A 1 504 ? 20.337 12.052 -19.734 1.00 78.38 504 ALA A CA 1
ATOM 3874 C C . ALA A 1 504 ? 18.875 11.609 -19.882 1.00 78.38 504 ALA A C 1
ATOM 3876 O O . ALA A 1 504 ? 18.562 10.437 -19.652 1.00 78.38 504 ALA A O 1
ATOM 3877 N N . THR A 1 505 ? 18.022 12.533 -20.323 1.00 83.44 505 THR A N 1
ATOM 3878 C CA . THR A 1 505 ? 16.655 12.239 -20.764 1.00 83.44 505 THR A CA 1
ATOM 3879 C C . THR A 1 505 ? 16.724 11.355 -22.002 1.00 83.44 505 THR A C 1
ATOM 3881 O O . THR A 1 505 ? 17.510 11.636 -22.913 1.00 83.44 505 THR A O 1
ATOM 3884 N N . LYS A 1 506 ? 15.934 10.280 -22.027 1.00 89.75 506 LYS A N 1
ATOM 3885 C CA . LYS A 1 506 ? 15.929 9.284 -23.104 1.00 89.75 506 LYS A CA 1
ATOM 3886 C C . LYS A 1 506 ? 14.524 9.071 -23.634 1.00 89.75 506 LYS A C 1
ATOM 3888 O O . LYS A 1 506 ? 13.563 9.095 -22.873 1.00 89.75 506 LYS A O 1
ATOM 3893 N N . PHE A 1 507 ? 14.431 8.796 -24.924 1.00 89.06 507 PHE A N 1
ATOM 3894 C CA . PHE A 1 507 ? 13.215 8.315 -25.559 1.00 89.06 507 PHE A CA 1
ATOM 3895 C C . PHE A 1 507 ? 13.587 7.159 -26.473 1.00 89.06 507 PHE A C 1
ATOM 3897 O O . PHE A 1 507 ? 14.576 7.229 -27.205 1.00 89.06 507 PHE A O 1
ATOM 3904 N N . SER A 1 508 ? 12.794 6.101 -26.449 1.00 90.12 508 SER A N 1
ATOM 3905 C CA . SER A 1 508 ? 12.939 5.006 -27.383 1.00 90.12 508 SER A CA 1
ATOM 3906 C C . SER A 1 508 ? 11.605 4.401 -27.767 1.00 90.12 508 SER A C 1
ATOM 3908 O O . SER A 1 508 ? 10.679 4.311 -26.960 1.00 90.12 508 SER A O 1
ATOM 3910 N N . ILE A 1 509 ? 11.535 3.996 -29.028 1.00 89.56 509 ILE A N 1
ATOM 3911 C CA . ILE A 1 509 ? 10.452 3.191 -29.566 1.00 89.56 509 ILE A CA 1
ATOM 3912 C C . ILE A 1 509 ? 11.067 2.011 -30.301 1.00 89.56 509 ILE A C 1
ATOM 3914 O O . ILE A 1 509 ? 11.944 2.201 -31.142 1.00 89.56 509 ILE A O 1
ATOM 3918 N N . VAL A 1 510 ? 10.645 0.802 -29.951 1.00 91.25 510 VAL A N 1
ATOM 3919 C CA . VAL A 1 510 ? 11.176 -0.451 -30.503 1.00 91.25 510 VAL A CA 1
ATOM 3920 C C . VAL A 1 510 ? 10.012 -1.329 -30.924 1.00 91.25 510 VAL A C 1
ATOM 3922 O O . VAL A 1 510 ? 9.017 -1.381 -30.214 1.00 91.25 510 VAL A O 1
ATOM 3925 N N . GLY A 1 511 ? 10.118 -2.025 -32.049 1.00 91.75 511 GLY A N 1
ATOM 3926 C CA . GLY A 1 511 ? 9.087 -2.954 -32.501 1.00 91.75 511 GLY A CA 1
ATOM 3927 C C . GLY A 1 511 ? 9.533 -3.794 -33.690 1.00 91.75 511 GLY A C 1
ATOM 3928 O O . GLY A 1 511 ? 10.708 -3.801 -34.064 1.00 91.75 511 GLY A O 1
ATOM 3929 N N . ASP A 1 512 ? 8.576 -4.493 -34.284 1.00 91.50 512 ASP A N 1
ATOM 3930 C CA . ASP A 1 512 ? 8.794 -5.466 -35.346 1.00 91.50 512 ASP A CA 1
ATOM 3931 C C . ASP A 1 512 ? 8.253 -4.959 -36.684 1.00 91.50 512 ASP A C 1
ATOM 3933 O O . ASP A 1 512 ? 7.080 -4.629 -36.835 1.00 91.50 512 ASP A O 1
ATOM 3937 N N . LEU A 1 513 ? 9.112 -4.917 -37.694 1.00 90.19 513 LEU A N 1
ATOM 3938 C CA . LEU A 1 513 ? 8.789 -4.473 -39.043 1.00 90.19 513 LEU A CA 1
ATOM 3939 C C . LEU A 1 513 ? 8.987 -5.633 -40.022 1.00 90.19 513 LEU A C 1
ATOM 3941 O O . LEU A 1 513 ? 10.061 -6.224 -40.071 1.00 90.19 513 LEU A O 1
ATOM 3945 N N . THR A 1 514 ? 7.997 -5.915 -40.865 1.00 85.19 514 THR A N 1
ATOM 3946 C CA . THR A 1 514 ? 8.184 -6.787 -42.034 1.00 85.19 514 THR A CA 1
ATOM 3947 C C . THR A 1 514 ? 8.257 -5.923 -43.283 1.00 85.19 514 THR A C 1
ATOM 3949 O O . THR A 1 514 ? 7.318 -5.193 -43.596 1.00 85.19 514 THR A O 1
ATOM 3952 N N . PHE A 1 515 ? 9.362 -6.014 -44.018 1.00 79.31 515 PHE A N 1
ATOM 3953 C CA . PHE A 1 515 ? 9.556 -5.301 -45.277 1.00 79.31 515 PHE A CA 1
ATOM 3954 C C . PHE A 1 515 ? 10.097 -6.258 -46.338 1.00 79.31 515 PHE A C 1
ATOM 3956 O O . PHE A 1 515 ? 11.148 -6.861 -46.143 1.00 79.31 515 PHE A O 1
ATOM 3963 N N . SER A 1 516 ? 9.393 -6.397 -47.467 1.00 77.44 516 SER A N 1
ATOM 3964 C CA . SER A 1 516 ? 9.789 -7.288 -48.576 1.00 77.44 516 SER A CA 1
ATOM 3965 C C . SER A 1 516 ? 10.132 -8.723 -48.121 1.00 77.44 516 SER A C 1
ATOM 3967 O O . SER A 1 516 ? 11.191 -9.247 -48.457 1.00 77.44 516 SER A O 1
ATOM 3969 N N . ASP A 1 517 ? 9.261 -9.333 -47.308 1.00 76.81 517 ASP A N 1
ATOM 3970 C CA . ASP A 1 517 ? 9.433 -10.667 -46.695 1.00 76.81 517 ASP A CA 1
ATOM 3971 C C . ASP A 1 517 ? 10.640 -10.812 -45.741 1.00 76.81 517 ASP A C 1
ATOM 3973 O O . ASP A 1 517 ? 11.020 -11.924 -45.363 1.00 76.81 517 ASP A O 1
ATOM 3977 N N . ILE A 1 518 ? 11.244 -9.698 -45.320 1.00 79.12 518 ILE A N 1
ATOM 3978 C CA . ILE A 1 518 ? 12.306 -9.657 -44.312 1.00 79.12 518 ILE A CA 1
ATOM 3979 C C . ILE A 1 518 ? 11.713 -9.137 -43.006 1.00 79.12 518 ILE A C 1
ATOM 3981 O O . ILE A 1 518 ? 11.189 -8.025 -42.950 1.00 79.12 518 ILE A O 1
ATOM 3985 N N . ASN A 1 519 ? 11.829 -9.937 -41.948 1.00 86.06 519 ASN A N 1
ATOM 3986 C CA . ASN A 1 519 ? 11.441 -9.540 -40.598 1.00 86.06 519 ASN A CA 1
ATOM 3987 C C . ASN A 1 519 ? 12.607 -8.818 -39.921 1.00 86.06 519 ASN A C 1
ATOM 3989 O O . ASN A 1 519 ? 13.723 -9.340 -39.868 1.00 86.06 519 ASN A O 1
ATOM 3993 N N . LEU A 1 520 ? 12.336 -7.625 -39.406 1.00 88.44 520 LEU A N 1
ATOM 3994 C CA . LEU A 1 520 ? 13.296 -6.707 -38.817 1.00 88.44 520 LEU A CA 1
ATOM 3995 C C . LEU A 1 520 ? 12.839 -6.349 -37.400 1.00 88.44 520 LEU A C 1
ATOM 3997 O O . LEU A 1 520 ? 11.704 -5.917 -37.217 1.00 88.44 520 LEU A O 1
ATOM 4001 N N . LYS A 1 521 ? 13.731 -6.439 -36.412 1.00 91.44 521 LYS A N 1
ATOM 4002 C CA . LYS A 1 521 ? 13.567 -5.703 -35.152 1.00 91.44 521 LYS A CA 1
ATOM 4003 C C . LYS A 1 521 ? 14.101 -4.296 -35.357 1.00 91.44 521 LYS A C 1
ATOM 4005 O O . LYS A 1 521 ? 15.288 -4.141 -35.641 1.00 91.44 521 LYS A O 1
ATOM 4010 N N . VAL A 1 522 ? 13.250 -3.285 -35.239 1.00 91.56 522 VAL A N 1
ATOM 4011 C CA . VAL A 1 522 ? 13.611 -1.880 -35.463 1.00 91.56 522 VAL A CA 1
ATOM 4012 C C . VAL A 1 522 ? 13.476 -1.065 -34.188 1.00 91.56 522 VAL A C 1
ATOM 4014 O O . VAL A 1 522 ? 12.628 -1.347 -33.346 1.00 91.56 522 VAL A O 1
ATOM 4017 N N . GLY A 1 523 ? 14.308 -0.039 -34.046 1.00 91.50 523 GLY A N 1
ATOM 4018 C CA . GLY A 1 523 ? 14.261 0.869 -32.914 1.00 91.50 523 GLY A CA 1
ATOM 4019 C C . GLY A 1 523 ? 14.765 2.262 -33.256 1.00 91.50 523 GLY A C 1
ATOM 4020 O O . GLY A 1 523 ? 15.731 2.422 -34.000 1.00 91.50 523 GLY A O 1
ATOM 4021 N N . LEU A 1 524 ? 14.118 3.272 -32.689 1.00 89.75 524 LEU A N 1
ATOM 4022 C CA . LEU A 1 524 ? 14.613 4.642 -32.627 1.00 89.75 524 LEU A CA 1
ATOM 4023 C C . LEU A 1 524 ? 14.952 4.942 -31.172 1.00 89.75 524 LEU A C 1
ATOM 4025 O O . LEU A 1 524 ? 14.119 4.753 -30.293 1.00 89.75 524 LEU A O 1
ATOM 4029 N N . PHE A 1 525 ? 16.152 5.454 -30.939 1.00 91.31 525 PHE A N 1
ATOM 4030 C CA . PHE A 1 525 ? 16.664 5.819 -29.629 1.00 91.31 525 PHE A CA 1
ATOM 4031 C C . PHE A 1 525 ? 17.135 7.264 -29.665 1.00 91.31 525 PHE A C 1
ATOM 4033 O O . PHE A 1 525 ? 17.843 7.671 -30.585 1.00 91.31 525 PHE A O 1
ATOM 4040 N N . THR A 1 526 ? 16.789 8.043 -28.651 1.00 89.31 526 THR A N 1
ATOM 4041 C CA . THR A 1 526 ? 17.309 9.391 -28.459 1.00 89.31 526 THR A CA 1
ATOM 4042 C C . THR A 1 526 ? 17.780 9.583 -27.025 1.00 89.31 526 THR A C 1
ATOM 4044 O O . THR A 1 526 ? 17.301 8.940 -26.088 1.00 89.31 526 THR A O 1
ATOM 4047 N N . SER A 1 527 ? 18.773 10.450 -26.851 1.00 87.94 527 SER A N 1
ATOM 4048 C CA . SER A 1 527 ? 19.307 10.818 -25.545 1.00 87.94 527 SER A CA 1
ATOM 4049 C C . SER A 1 527 ? 19.794 12.260 -25.575 1.00 87.94 527 SER A C 1
ATOM 4051 O O . SER A 1 527 ? 20.563 12.640 -26.456 1.00 87.94 527 SER A O 1
ATOM 4053 N N . LYS A 1 528 ? 19.403 13.058 -24.583 1.00 84.19 528 LYS A N 1
ATOM 4054 C CA . LYS A 1 528 ? 19.831 14.454 -24.426 1.00 84.19 528 LYS A CA 1
ATOM 4055 C C . LYS A 1 528 ? 20.316 14.655 -22.996 1.00 84.19 528 LYS A C 1
ATOM 4057 O O . LYS A 1 528 ? 19.532 14.571 -22.054 1.00 84.19 528 LYS A O 1
ATOM 4062 N N . ALA A 1 529 ? 21.621 14.863 -22.822 1.00 81.00 529 ALA A N 1
ATOM 4063 C CA . ALA A 1 529 ? 22.165 15.265 -21.528 1.00 81.00 529 ALA A CA 1
ATOM 4064 C C . ALA A 1 529 ? 22.060 16.796 -21.370 1.00 81.00 529 ALA A C 1
ATOM 4066 O O . ALA A 1 529 ? 22.091 17.508 -22.385 1.00 81.00 529 ALA A O 1
ATOM 4067 N N . PRO A 1 530 ? 21.980 17.323 -20.136 1.00 72.00 530 PRO A N 1
ATOM 4068 C CA . PRO A 1 530 ? 21.927 18.763 -19.902 1.00 72.00 530 PRO A CA 1
ATOM 4069 C C . PRO A 1 530 ? 23.087 19.501 -20.589 1.00 72.00 530 PRO A C 1
ATOM 4071 O O . PRO A 1 530 ? 24.252 19.154 -20.401 1.00 72.00 530 PRO A O 1
ATOM 4074 N N . GLY A 1 531 ? 22.773 20.508 -21.410 1.00 73.25 531 GLY A N 1
ATOM 4075 C CA . GLY A 1 531 ? 23.771 21.316 -22.130 1.00 73.25 531 GLY A CA 1
ATOM 4076 C C . GLY A 1 531 ? 24.473 20.626 -23.310 1.00 73.25 531 GLY A C 1
ATOM 4077 O O . GLY A 1 531 ? 25.418 21.192 -23.853 1.00 73.25 531 GLY A O 1
ATOM 4078 N N . SER A 1 532 ? 24.032 19.431 -23.716 1.00 80.19 532 SER A N 1
ATOM 4079 C CA . SER A 1 532 ? 24.577 18.696 -24.869 1.00 80.19 532 SER A CA 1
ATOM 4080 C C . SER A 1 532 ? 23.620 18.682 -26.066 1.00 80.19 532 SER A C 1
ATOM 4082 O O . SER A 1 532 ? 22.419 18.924 -25.924 1.00 80.19 532 SER A O 1
ATOM 4084 N N . GLU A 1 533 ? 24.154 18.384 -27.252 1.00 84.25 533 GLU A N 1
ATOM 4085 C CA . GLU A 1 533 ? 23.339 18.135 -28.444 1.00 84.25 533 GLU A CA 1
ATOM 4086 C C . GLU A 1 533 ? 22.544 16.824 -28.314 1.00 84.25 533 GLU A C 1
ATOM 4088 O O . GLU A 1 533 ? 22.983 15.867 -27.673 1.00 84.25 533 GLU A O 1
ATOM 4093 N N . LEU A 1 534 ? 21.365 16.775 -28.944 1.00 86.00 534 LEU A N 1
ATOM 4094 C CA . LEU A 1 534 ? 20.538 15.570 -29.005 1.00 86.00 534 LEU A CA 1
ATOM 4095 C C . LEU A 1 534 ? 21.295 14.455 -29.735 1.00 86.00 534 LEU A C 1
ATOM 4097 O O . LEU A 1 534 ? 21.616 14.595 -30.915 1.00 86.00 534 LEU A O 1
ATOM 4101 N N . LYS A 1 535 ? 21.510 13.325 -29.067 1.00 90.81 535 LYS A N 1
ATOM 4102 C CA . LYS A 1 535 ? 21.981 12.093 -29.703 1.00 90.81 535 LYS A CA 1
ATOM 4103 C C . LYS A 1 535 ? 20.784 11.291 -30.182 1.00 90.81 535 LYS A C 1
ATOM 4105 O O . LYS A 1 535 ? 19.828 11.125 -29.427 1.00 90.81 535 LYS A O 1
ATOM 4110 N N . TRP A 1 536 ? 20.841 10.776 -31.403 1.00 91.38 536 TRP A N 1
ATOM 4111 C CA . TRP A 1 536 ? 19.821 9.889 -31.949 1.00 91.38 536 TRP A CA 1
ATOM 4112 C C . TRP A 1 536 ? 20.455 8.694 -32.645 1.00 91.38 536 TRP A C 1
ATOM 4114 O O . TRP A 1 536 ? 21.560 8.766 -33.188 1.00 91.38 536 TRP A O 1
ATOM 4124 N N . THR A 1 537 ? 19.744 7.576 -32.620 1.00 92.19 537 THR A N 1
ATOM 4125 C CA . THR A 1 537 ? 20.151 6.346 -33.281 1.00 92.19 537 THR A CA 1
ATOM 4126 C C . THR A 1 537 ? 18.934 5.603 -33.799 1.00 92.19 537 THR A C 1
ATOM 4128 O O . THR A 1 537 ? 17.975 5.385 -33.068 1.00 92.19 537 THR A O 1
ATOM 4131 N N . ILE A 1 538 ? 18.984 5.213 -35.065 1.00 91.00 538 ILE A N 1
ATOM 4132 C CA . ILE A 1 538 ? 18.038 4.295 -35.689 1.00 91.00 538 ILE A CA 1
ATOM 4133 C C . ILE A 1 538 ? 18.757 2.962 -35.844 1.00 91.00 538 ILE A C 1
ATOM 4135 O O . ILE A 1 538 ? 19.882 2.914 -36.343 1.00 91.00 538 ILE A O 1
ATOM 4139 N N . PHE A 1 539 ? 18.103 1.893 -35.421 1.00 91.56 539 PHE A N 1
ATOM 4140 C CA . PHE A 1 539 ? 18.598 0.532 -35.495 1.00 91.56 539 PHE A CA 1
ATOM 4141 C C . PHE A 1 539 ? 17.562 -0.351 -36.183 1.00 91.56 539 PHE A C 1
ATOM 4143 O O . PHE A 1 539 ? 16.367 -0.216 -35.936 1.00 91.56 539 PHE A O 1
ATOM 4150 N N . GLY A 1 540 ? 18.012 -1.263 -37.034 1.00 91.00 540 GLY A N 1
ATOM 4151 C CA . GLY A 1 540 ? 17.170 -2.288 -37.637 1.00 91.00 540 GLY A CA 1
ATOM 4152 C C . GLY A 1 540 ? 17.965 -3.565 -37.829 1.00 91.00 540 GLY A C 1
ATOM 4153 O O . GLY A 1 540 ? 18.957 -3.546 -38.546 1.00 91.00 540 GLY A O 1
ATOM 4154 N N . GLN A 1 541 ? 17.552 -4.669 -37.218 1.00 90.38 541 GLN A N 1
ATOM 4155 C CA . GLN A 1 541 ? 18.229 -5.957 -37.332 1.00 90.38 541 GLN A CA 1
ATOM 4156 C C . GLN A 1 541 ? 17.327 -6.987 -37.995 1.00 90.38 541 GLN A C 1
ATOM 4158 O O . GLN A 1 541 ? 16.234 -7.266 -37.508 1.00 90.38 541 GLN A O 1
ATOM 4163 N N . ALA A 1 542 ? 17.807 -7.583 -39.081 1.00 87.56 542 ALA A N 1
ATOM 4164 C CA . ALA A 1 542 ? 17.128 -8.679 -39.748 1.00 87.56 542 ALA A CA 1
ATOM 4165 C C . ALA A 1 542 ? 17.218 -9.972 -38.940 1.00 87.56 542 ALA A C 1
ATOM 4167 O O . ALA A 1 542 ? 18.278 -10.339 -38.426 1.00 87.56 542 ALA A O 1
ATOM 4168 N N . ALA A 1 543 ? 16.092 -10.674 -38.862 1.00 77.50 543 ALA A N 1
ATOM 4169 C CA . ALA A 1 543 ? 16.026 -12.007 -38.296 1.00 77.50 543 ALA A CA 1
ATOM 4170 C C . ALA A 1 543 ? 16.541 -13.049 -39.305 1.00 77.50 543 ALA A C 1
ATOM 4172 O O . ALA A 1 543 ? 16.068 -13.119 -40.441 1.00 77.50 543 ALA A O 1
ATOM 4173 N N . GLY A 1 544 ? 17.464 -13.901 -38.854 1.00 74.81 544 GLY A N 1
ATOM 4174 C CA . GLY A 1 544 ? 17.996 -15.026 -39.626 1.00 74.81 544 GLY A CA 1
ATOM 4175 C C . GLY A 1 544 ? 19.107 -14.663 -40.616 1.00 74.81 544 GLY A C 1
ATOM 4176 O O . GLY A 1 544 ? 19.663 -13.563 -40.598 1.00 74.81 544 GLY A O 1
ATOM 4177 N N . ASP A 1 545 ? 19.434 -15.632 -41.469 1.00 76.88 545 ASP A N 1
ATOM 4178 C CA . ASP A 1 545 ? 20.519 -15.528 -42.442 1.00 76.88 545 ASP A CA 1
ATOM 4179 C C . ASP A 1 545 ? 19.985 -14.953 -43.760 1.00 76.88 545 ASP A C 1
ATOM 4181 O O . ASP A 1 545 ? 19.117 -15.540 -44.420 1.00 76.88 545 ASP A O 1
ATOM 4185 N N . LEU A 1 546 ? 20.522 -13.806 -44.177 1.00 82.62 546 LEU A N 1
ATOM 4186 C CA . LEU A 1 546 ? 20.170 -13.175 -45.443 1.00 82.62 546 LEU A CA 1
ATOM 4187 C C . LEU A 1 546 ? 21.273 -13.419 -46.469 1.00 82.62 546 LEU A C 1
ATOM 4189 O O . LEU A 1 546 ? 22.365 -12.876 -46.359 1.00 82.62 546 LEU A O 1
ATOM 4193 N N . LYS A 1 547 ? 21.001 -14.204 -47.513 1.00 82.12 547 LYS A N 1
ATOM 4194 C CA . LYS A 1 547 ? 21.962 -14.330 -48.616 1.00 82.12 547 LYS A CA 1
ATOM 4195 C C . LYS A 1 547 ? 22.151 -12.997 -49.336 1.00 82.12 547 LYS A C 1
ATOM 4197 O O . LYS A 1 547 ? 21.169 -12.328 -49.655 1.00 82.12 547 LYS A O 1
ATOM 4202 N N . THR A 1 548 ? 23.387 -12.652 -49.682 1.00 78.25 548 THR A N 1
ATOM 4203 C CA . THR A 1 548 ? 23.689 -11.469 -50.508 1.00 78.25 548 THR A CA 1
ATOM 4204 C C . THR A 1 548 ? 22.959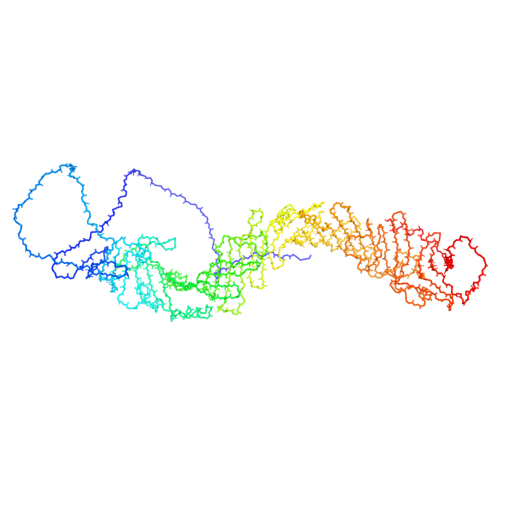 -11.496 -51.855 1.00 78.25 548 THR A C 1
ATOM 4206 O O . THR A 1 548 ? 22.562 -10.441 -52.347 1.00 78.25 548 THR A O 1
ATOM 4209 N N . SER A 1 549 ? 22.685 -12.681 -52.413 1.00 77.69 549 SER A N 1
ATOM 4210 C CA . SER A 1 549 ? 21.868 -12.851 -53.623 1.00 77.69 549 SER A CA 1
ATOM 4211 C C . SER A 1 549 ? 20.406 -12.407 -53.475 1.00 77.69 549 SER A C 1
ATOM 4213 O O . SER A 1 549 ? 19.789 -12.040 -54.473 1.00 77.69 549 SER A O 1
ATOM 4215 N N . LYS A 1 550 ? 19.851 -12.369 -52.251 1.00 75.94 550 LYS A N 1
ATOM 4216 C CA . LYS A 1 550 ? 18.522 -11.780 -51.988 1.00 75.94 550 LYS A CA 1
ATOM 4217 C C . LYS A 1 550 ? 18.532 -10.252 -52.048 1.00 75.94 550 LYS A C 1
ATOM 4219 O O . LYS A 1 550 ? 17.504 -9.659 -52.349 1.00 75.94 550 LYS A O 1
ATOM 4224 N N . LEU A 1 551 ? 19.673 -9.624 -51.762 1.00 72.06 551 LEU A N 1
ATOM 4225 C CA . LEU A 1 551 ? 19.858 -8.174 -51.880 1.00 72.06 551 LEU A CA 1
ATOM 4226 C C . LEU A 1 551 ? 20.251 -7.767 -53.307 1.00 72.06 551 LEU A C 1
ATOM 4228 O O . LEU A 1 551 ? 19.885 -6.693 -53.773 1.00 72.06 551 LEU A O 1
ATOM 4232 N N . CYS A 1 552 ? 21.012 -8.618 -54.000 1.00 69.12 552 CYS A N 1
ATOM 4233 C CA . CYS A 1 552 ? 21.491 -8.377 -55.354 1.00 69.12 552 CYS A CA 1
ATOM 4234 C C . CYS A 1 552 ? 21.556 -9.692 -56.140 1.00 69.12 552 CYS A C 1
ATOM 4236 O O . CYS A 1 552 ? 22.465 -10.498 -55.934 1.00 69.12 552 CYS A O 1
ATOM 4238 N N . SER A 1 553 ? 20.627 -9.891 -57.078 1.00 72.12 553 SER A N 1
ATOM 4239 C CA . SER A 1 553 ? 20.509 -11.135 -57.854 1.00 72.12 553 SER A CA 1
ATOM 4240 C C . SER A 1 553 ? 21.776 -11.504 -58.633 1.00 72.12 553 SER A C 1
ATOM 4242 O O . SER A 1 553 ? 22.049 -12.684 -58.827 1.00 72.12 553 SER A O 1
ATOM 4244 N N . ASP A 1 554 ? 22.588 -10.521 -59.034 1.00 69.38 554 ASP A N 1
ATOM 4245 C CA . ASP A 1 554 ? 23.825 -10.740 -59.801 1.00 69.38 554 ASP A CA 1
ATOM 4246 C C . ASP A 1 554 ? 24.914 -11.476 -59.008 1.00 69.38 554 ASP A C 1
ATOM 4248 O O . ASP A 1 554 ? 25.871 -11.986 -59.589 1.00 69.38 554 ASP A O 1
ATOM 4252 N N . LEU A 1 555 ? 24.793 -11.520 -57.678 1.00 69.06 555 LEU A N 1
ATOM 4253 C CA . LEU A 1 555 ? 25.718 -12.255 -56.822 1.00 69.06 555 LEU A CA 1
ATOM 4254 C C . LEU A 1 555 ? 25.414 -13.751 -56.779 1.00 69.06 555 LEU A C 1
ATOM 4256 O O . LEU A 1 555 ? 26.265 -14.506 -56.313 1.00 69.06 555 LEU A O 1
ATOM 4260 N N . GLN A 1 556 ? 24.248 -14.185 -57.262 1.00 79.19 556 GLN A N 1
ATOM 4261 C CA . GLN A 1 556 ? 23.817 -15.577 -57.199 1.00 79.19 556 GLN A CA 1
ATOM 4262 C C . GLN A 1 556 ? 24.834 -16.513 -57.868 1.00 79.19 556 GLN A C 1
ATOM 4264 O O . GLN A 1 556 ? 25.198 -16.338 -59.030 1.00 79.19 556 GLN A O 1
ATOM 4269 N N . GLY A 1 557 ? 25.291 -17.528 -57.128 1.00 76.69 557 GLY A N 1
ATOM 4270 C CA . GLY A 1 557 ? 26.263 -18.510 -57.625 1.00 76.69 557 GLY A CA 1
ATOM 4271 C C . GLY A 1 557 ? 27.710 -18.008 -57.738 1.00 76.69 557 GLY A C 1
ATOM 4272 O O . GLY A 1 557 ? 28.568 -18.748 -58.216 1.00 76.69 557 GLY A O 1
ATOM 4273 N N . THR A 1 558 ? 28.006 -16.783 -57.295 1.00 73.81 558 THR A N 1
ATOM 4274 C CA . THR A 1 558 ? 29.384 -16.285 -57.149 1.00 73.81 558 THR A CA 1
ATOM 4275 C C . THR A 1 558 ? 29.952 -16.646 -55.772 1.00 73.81 558 THR A C 1
ATOM 4277 O O . THR A 1 558 ? 29.201 -16.961 -54.851 1.00 73.81 558 THR A O 1
ATOM 4280 N N . PHE A 1 559 ? 31.271 -16.527 -55.577 1.00 70.31 559 PHE A N 1
ATOM 4281 C CA . PHE A 1 559 ? 31.894 -16.700 -54.251 1.00 70.31 559 PHE A CA 1
ATOM 4282 C C . PHE A 1 559 ? 31.437 -15.649 -53.215 1.00 70.31 559 PHE A C 1
ATOM 4284 O O . PHE A 1 559 ? 31.659 -15.806 -52.019 1.00 70.31 559 PHE A O 1
ATOM 4291 N N . LEU A 1 560 ? 30.795 -14.567 -53.678 1.00 71.19 560 LEU A N 1
ATOM 4292 C CA . LEU A 1 560 ? 30.201 -13.523 -52.847 1.00 71.19 560 LEU A CA 1
ATOM 4293 C C . LEU A 1 560 ? 28.719 -13.784 -52.539 1.00 71.19 560 LEU A C 1
ATOM 4295 O O . LEU A 1 560 ? 28.114 -12.952 -51.863 1.00 71.19 560 LEU A O 1
ATOM 4299 N N . ASP A 1 561 ? 28.138 -14.909 -52.986 1.00 77.75 561 ASP A N 1
ATOM 4300 C CA . ASP A 1 561 ? 26.809 -15.406 -52.581 1.00 77.75 561 ASP A CA 1
ATOM 4301 C C . ASP A 1 561 ? 26.838 -15.978 -51.152 1.00 77.75 561 ASP A C 1
ATOM 4303 O O . ASP A 1 561 ? 26.595 -17.163 -50.906 1.00 77.75 561 ASP A O 1
ATOM 4307 N N . VAL A 1 562 ? 27.223 -15.131 -50.203 1.00 81.50 562 VAL A N 1
ATOM 4308 C CA . VAL A 1 562 ? 27.427 -15.495 -48.804 1.00 81.50 562 VAL A CA 1
ATOM 4309 C C . VAL A 1 562 ? 26.171 -15.226 -47.982 1.00 81.50 562 VAL A C 1
ATOM 4311 O O . VAL A 1 562 ? 25.378 -14.332 -48.291 1.00 81.50 562 VAL A O 1
ATOM 4314 N N . SER A 1 563 ? 25.998 -15.990 -46.906 1.00 86.62 563 SER A N 1
ATOM 4315 C CA . SER A 1 563 ? 24.989 -15.700 -45.888 1.00 86.62 563 SER A CA 1
ATOM 4316 C C . SER A 1 563 ? 25.467 -14.550 -44.999 1.00 86.62 563 SER A C 1
ATOM 4318 O O . SER A 1 563 ? 26.537 -14.628 -44.395 1.00 86.62 563 SER A O 1
ATOM 4320 N N . LEU A 1 564 ? 24.677 -13.480 -44.945 1.00 87.06 564 LEU A N 1
ATOM 4321 C CA . LEU A 1 564 ? 24.823 -12.374 -44.008 1.00 87.06 564 LEU A CA 1
ATOM 4322 C C . LEU A 1 564 ? 24.018 -12.704 -42.754 1.00 87.06 564 LEU A C 1
ATOM 4324 O O . LEU A 1 564 ? 22.788 -12.632 -42.751 1.00 87.06 564 LEU A O 1
ATOM 4328 N N . ASN A 1 565 ? 24.722 -13.053 -41.689 1.00 87.94 565 ASN A N 1
ATOM 4329 C CA . ASN A 1 565 ? 24.114 -13.439 -40.427 1.00 87.94 565 ASN A CA 1
ATOM 4330 C C . ASN A 1 565 ? 23.982 -12.191 -39.552 1.00 87.94 565 ASN A C 1
ATOM 4332 O O . ASN A 1 565 ? 24.936 -11.421 -39.416 1.00 87.94 565 ASN A O 1
ATOM 4336 N N . ASN A 1 566 ? 22.816 -12.002 -38.931 1.00 87.25 566 ASN A N 1
ATOM 4337 C CA . ASN A 1 566 ? 22.542 -10.864 -38.047 1.00 87.25 566 ASN A CA 1
ATOM 4338 C C . ASN A 1 566 ? 22.742 -9.488 -38.713 1.00 87.25 566 ASN A C 1
ATOM 4340 O O . ASN A 1 566 ? 23.283 -8.571 -38.098 1.00 87.25 566 ASN A O 1
ATOM 4344 N N . LEU A 1 567 ? 22.322 -9.343 -39.974 1.00 89.00 567 LEU A N 1
ATOM 4345 C CA . LEU A 1 567 ? 22.412 -8.069 -40.686 1.00 89.00 567 LEU A CA 1
ATOM 4346 C C . LEU A 1 567 ? 21.722 -6.951 -39.889 1.00 89.00 567 LEU A C 1
ATOM 4348 O O . LEU A 1 567 ? 20.531 -7.034 -39.600 1.00 89.00 567 LEU A O 1
ATOM 4352 N N . ALA A 1 568 ? 22.469 -5.896 -39.587 1.00 90.56 568 ALA A N 1
ATOM 4353 C CA . ALA A 1 568 ? 22.009 -4.720 -38.876 1.00 90.56 568 ALA A CA 1
ATOM 4354 C C . ALA A 1 568 ? 22.246 -3.454 -39.706 1.00 90.56 568 ALA A C 1
ATOM 4356 O O . ALA A 1 568 ? 23.353 -3.205 -40.186 1.00 90.56 568 ALA A O 1
ATOM 4357 N N . PHE A 1 569 ? 21.207 -2.640 -39.833 1.00 89.50 569 PHE A N 1
ATOM 4358 C CA . PHE A 1 569 ? 21.260 -1.248 -40.245 1.00 89.50 569 PHE A CA 1
ATOM 4359 C C . PHE A 1 569 ? 21.355 -0.363 -39.006 1.00 89.50 569 PHE A C 1
ATOM 4361 O O . PHE A 1 569 ? 20.596 -0.533 -38.052 1.00 89.50 569 PHE A O 1
ATOM 4368 N N . ILE A 1 570 ? 22.283 0.588 -39.021 1.00 90.81 570 ILE A N 1
ATOM 4369 C CA . ILE A 1 570 ? 22.511 1.511 -37.915 1.00 90.81 570 ILE A CA 1
ATOM 4370 C C . ILE A 1 570 ? 22.740 2.899 -38.502 1.00 90.81 570 ILE A C 1
ATOM 4372 O O . ILE A 1 570 ? 23.646 3.088 -39.309 1.00 90.81 570 ILE A O 1
ATOM 4376 N N . ALA A 1 571 ? 21.950 3.880 -38.085 1.00 90.50 571 ALA A N 1
ATOM 4377 C CA . ALA A 1 571 ? 22.176 5.281 -38.413 1.00 90.50 571 ALA A CA 1
ATOM 4378 C C . ALA A 1 571 ? 22.264 6.098 -37.124 1.00 90.50 571 ALA A C 1
ATOM 4380 O O . ALA A 1 571 ? 21.388 5.987 -36.275 1.00 90.50 571 ALA A O 1
ATOM 4381 N N . SER A 1 572 ? 23.309 6.907 -36.962 1.00 92.31 572 SER A N 1
ATOM 4382 C CA . SER A 1 572 ? 23.558 7.681 -35.739 1.00 92.31 572 SER A CA 1
ATOM 4383 C C . SER A 1 572 ? 24.236 9.014 -36.044 1.00 92.31 572 SER A C 1
ATOM 4385 O O . SER A 1 572 ? 25.052 9.109 -36.961 1.00 92.31 572 SER A O 1
ATOM 4387 N N . ASN A 1 573 ? 23.967 10.048 -35.246 1.00 90.69 573 ASN A N 1
ATOM 4388 C CA . ASN A 1 573 ? 24.725 11.305 -35.291 1.00 90.69 573 ASN A CA 1
ATOM 4389 C C . ASN A 1 573 ? 25.943 11.349 -34.348 1.00 90.69 573 ASN A C 1
ATOM 4391 O O . ASN A 1 573 ? 26.649 12.363 -34.330 1.00 90.69 573 ASN A O 1
ATOM 4395 N N . ASP A 1 574 ? 26.209 10.265 -33.619 1.00 87.94 574 ASP A N 1
ATOM 4396 C CA . ASP A 1 574 ? 27.269 10.137 -32.615 1.00 87.94 574 ASP A CA 1
ATOM 4397 C C . ASP A 1 574 ? 28.079 8.841 -32.812 1.00 87.94 574 ASP A C 1
ATOM 4399 O O . ASP A 1 574 ? 27.541 7.831 -33.273 1.00 87.94 574 ASP A O 1
ATOM 4403 N N . GLU A 1 575 ? 29.366 8.872 -32.455 1.00 83.06 575 GLU A N 1
ATOM 4404 C CA . GLU A 1 575 ? 30.264 7.701 -32.491 1.00 83.06 575 GLU A CA 1
ATOM 4405 C C . GLU A 1 575 ? 29.944 6.693 -31.369 1.00 83.06 575 GLU A C 1
ATOM 4407 O O . GLU A 1 575 ? 30.212 5.501 -31.503 1.00 83.06 575 GLU A O 1
ATOM 4412 N N . SER A 1 576 ? 29.321 7.169 -30.286 1.00 81.88 576 SER A N 1
ATOM 4413 C CA . SER A 1 576 ? 28.802 6.391 -29.161 1.00 81.88 576 SER A CA 1
ATOM 4414 C C . SER A 1 576 ? 27.272 6.538 -29.115 1.00 81.88 576 SER A C 1
ATOM 4416 O O . SER A 1 576 ? 26.750 7.324 -28.312 1.00 81.88 576 SER A O 1
ATOM 4418 N N . PRO A 1 577 ? 26.545 5.841 -30.012 1.00 78.12 577 PRO A N 1
ATOM 4419 C CA . PRO A 1 577 ? 25.097 5.962 -30.159 1.00 78.12 577 PRO A CA 1
ATOM 4420 C C . PRO A 1 577 ? 24.326 5.670 -28.868 1.00 78.12 577 PRO A C 1
ATOM 4422 O O . PRO A 1 577 ? 24.790 4.956 -27.978 1.00 78.12 577 PRO A O 1
ATOM 4425 N N . ALA A 1 578 ? 23.123 6.233 -28.776 1.00 72.31 578 ALA A N 1
ATOM 4426 C CA . ALA A 1 578 ? 22.248 6.069 -27.623 1.00 72.31 578 ALA A CA 1
ATOM 4427 C C . ALA A 1 578 ? 21.448 4.762 -27.719 1.00 72.31 578 ALA A C 1
ATOM 4429 O O . ALA A 1 578 ? 20.890 4.471 -28.770 1.00 72.31 578 ALA A O 1
ATOM 4430 N N . GLY A 1 579 ? 21.325 4.029 -26.609 1.00 75.06 579 GLY A N 1
ATOM 4431 C CA . GLY A 1 579 ? 20.477 2.833 -26.506 1.00 75.06 579 GLY A CA 1
ATOM 4432 C C . GLY A 1 579 ? 21.263 1.535 -26.314 1.00 75.06 579 GLY A C 1
ATOM 4433 O O . GLY A 1 579 ? 22.466 1.481 -26.555 1.00 75.06 579 GLY A O 1
ATOM 4434 N N . ASP A 1 580 ? 20.570 0.497 -25.850 1.00 79.62 580 ASP A N 1
ATOM 4435 C CA . ASP A 1 580 ? 21.114 -0.852 -25.675 1.00 79.62 580 ASP A CA 1
ATOM 4436 C C . ASP A 1 580 ? 20.571 -1.763 -26.783 1.00 79.62 580 ASP A C 1
ATOM 4438 O O . ASP A 1 580 ? 19.550 -2.422 -26.625 1.00 79.62 580 ASP A O 1
ATOM 4442 N N . PHE A 1 581 ? 21.199 -1.693 -27.957 1.00 82.31 581 PHE A N 1
ATOM 4443 C CA . PHE A 1 581 ? 20.790 -2.453 -29.148 1.00 82.31 581 PHE A CA 1
ATOM 4444 C C . PHE A 1 581 ? 21.949 -3.242 -29.780 1.00 82.31 581 PHE A C 1
ATOM 4446 O O . PHE A 1 581 ? 21.738 -4.223 -30.489 1.00 82.31 581 PHE A O 1
ATOM 4453 N N . ASN A 1 582 ? 23.201 -2.829 -29.549 1.00 82.81 582 ASN A N 1
ATOM 4454 C CA . ASN A 1 582 ? 24.380 -3.411 -30.194 1.00 82.81 582 ASN A CA 1
ATOM 4455 C C . ASN A 1 582 ? 24.953 -4.601 -29.404 1.00 82.81 582 ASN A C 1
ATOM 4457 O O . ASN A 1 582 ? 26.144 -4.639 -29.100 1.00 82.81 582 ASN A O 1
ATOM 4461 N N . HIS A 1 583 ? 24.124 -5.594 -29.080 1.00 83.00 583 HIS A N 1
ATOM 4462 C CA . HIS A 1 583 ? 24.548 -6.763 -28.292 1.00 83.00 583 HIS A CA 1
ATOM 4463 C C . HIS A 1 583 ? 25.626 -7.620 -28.989 1.00 83.00 583 HIS A C 1
ATOM 4465 O O . HIS A 1 583 ? 26.323 -8.400 -28.345 1.00 83.00 583 HIS A O 1
ATOM 4471 N N . LEU A 1 584 ? 25.781 -7.459 -30.308 1.00 82.44 584 LEU A N 1
ATOM 4472 C CA . LEU A 1 584 ? 26.788 -8.134 -31.135 1.00 82.44 584 LEU A CA 1
ATOM 4473 C C . LEU A 1 584 ? 28.122 -7.375 -31.207 1.00 82.44 584 LEU A C 1
ATOM 4475 O O . LEU A 1 584 ? 29.051 -7.842 -31.863 1.00 82.44 584 LEU A O 1
ATOM 4479 N N . ASN A 1 585 ? 28.229 -6.225 -30.532 1.00 85.06 585 ASN A N 1
ATOM 4480 C CA . ASN A 1 585 ? 29.423 -5.380 -30.493 1.00 85.06 585 ASN A CA 1
ATOM 4481 C C . ASN A 1 585 ? 29.941 -4.989 -31.886 1.00 85.06 585 ASN A C 1
ATOM 4483 O O . ASN A 1 585 ? 31.150 -4.938 -32.123 1.00 85.06 585 ASN A O 1
ATOM 4487 N N . TYR A 1 586 ? 29.037 -4.688 -32.825 1.00 88.19 586 TYR A N 1
ATOM 4488 C CA . TYR A 1 586 ? 29.442 -4.143 -34.113 1.00 88.19 586 TYR A CA 1
ATOM 4489 C C . TYR A 1 586 ? 30.210 -2.828 -33.930 1.00 88.19 586 TYR A C 1
ATOM 4491 O O . TYR A 1 586 ? 29.860 -2.036 -33.055 1.00 88.19 586 TYR A O 1
ATOM 4499 N N . PRO A 1 587 ? 31.228 -2.551 -34.759 1.00 85.31 587 PRO A N 1
ATOM 4500 C CA . PRO A 1 587 ? 31.950 -1.290 -34.696 1.00 85.31 587 PRO A CA 1
ATOM 4501 C C . PRO A 1 587 ? 31.045 -0.160 -35.192 1.00 85.31 587 PRO A C 1
ATOM 4503 O O . PRO A 1 587 ? 30.639 -0.132 -36.359 1.00 85.31 587 PRO A O 1
ATOM 4506 N N . LEU A 1 588 ? 30.698 0.746 -34.283 1.00 87.19 588 LEU A N 1
ATOM 4507 C CA . LEU A 1 588 ? 29.781 1.855 -34.530 1.00 87.19 588 LEU A CA 1
ATOM 4508 C C . LEU A 1 588 ? 30.554 3.084 -34.994 1.00 87.19 588 LEU A C 1
ATOM 4510 O O . LEU A 1 588 ? 31.668 3.328 -34.536 1.00 87.19 588 LEU A O 1
ATOM 4514 N N . THR A 1 589 ? 29.957 3.837 -35.913 1.00 85.94 589 THR A N 1
ATOM 4515 C CA . THR A 1 589 ? 30.447 5.159 -36.299 1.00 85.94 589 THR A CA 1
ATOM 4516 C C . THR A 1 589 ? 29.311 6.134 -36.532 1.00 85.94 589 THR A C 1
ATOM 4518 O O . THR A 1 589 ? 28.207 5.717 -36.890 1.00 85.94 589 THR A O 1
ATOM 4521 N N . LYS A 1 590 ? 29.604 7.432 -36.444 1.00 89.81 590 LYS A N 1
ATOM 4522 C CA . LYS A 1 590 ? 28.684 8.484 -36.885 1.00 89.81 590 LYS A CA 1
ATOM 4523 C C . LYS A 1 590 ? 28.351 8.325 -38.370 1.00 89.81 590 LYS A C 1
ATOM 4525 O O . LYS A 1 590 ? 29.254 8.175 -39.190 1.00 89.81 590 LYS A O 1
ATOM 4530 N N . GLY A 1 591 ? 27.081 8.454 -38.735 1.00 88.25 591 GLY A N 1
ATOM 4531 C CA . GLY A 1 591 ? 26.576 8.323 -40.100 1.00 88.25 591 GLY A CA 1
ATOM 4532 C C . GLY A 1 591 ? 25.662 7.113 -40.266 1.00 88.25 591 GLY A C 1
ATOM 4533 O O . GLY A 1 591 ? 24.981 6.720 -39.325 1.00 88.25 591 GLY A O 1
ATOM 4534 N N . ILE A 1 592 ? 25.625 6.549 -41.472 1.00 88.25 592 ILE A N 1
ATOM 4535 C CA . ILE A 1 592 ? 24.809 5.378 -41.818 1.00 88.25 592 ILE A CA 1
ATOM 4536 C C . ILE A 1 592 ? 25.737 4.186 -42.000 1.00 88.25 592 ILE A C 1
ATOM 4538 O O . ILE A 1 592 ? 26.745 4.303 -42.695 1.00 88.25 592 ILE A O 1
ATOM 4542 N N . GLN A 1 593 ? 25.403 3.033 -41.434 1.00 90.06 593 GLN A N 1
ATOM 4543 C CA . GLN A 1 593 ? 26.175 1.816 -41.616 1.00 90.06 593 GLN A CA 1
ATOM 4544 C C . GLN A 1 593 ? 25.318 0.554 -41.659 1.00 90.06 593 GLN A C 1
ATOM 4546 O O . GLN A 1 593 ? 24.262 0.460 -41.041 1.00 90.06 593 GLN A O 1
ATOM 4551 N N . PHE A 1 594 ? 25.837 -0.436 -42.372 1.00 89.69 594 PHE A N 1
ATOM 4552 C CA . PHE A 1 594 ? 25.357 -1.802 -42.409 1.00 89.69 594 PHE A CA 1
ATOM 4553 C C . PHE A 1 594 ? 26.459 -2.708 -41.883 1.00 89.69 594 PHE A C 1
ATOM 4555 O O . PHE A 1 594 ? 27.603 -2.622 -42.338 1.00 89.69 594 PHE A O 1
ATOM 4562 N N . CYS A 1 595 ? 26.102 -3.585 -40.957 1.00 90.31 595 CYS A N 1
ATOM 4563 C CA . CYS A 1 595 ? 26.993 -4.591 -40.404 1.00 90.31 595 CYS A CA 1
ATOM 4564 C C . CYS A 1 595 ? 26.341 -5.962 -40.529 1.00 90.31 595 CYS A C 1
ATOM 4566 O O . CYS A 1 595 ? 25.155 -6.102 -40.262 1.00 90.31 595 CYS A O 1
ATOM 4568 N N . ALA A 1 596 ? 27.103 -6.979 -40.904 1.00 90.50 596 ALA A N 1
ATOM 4569 C CA . ALA A 1 596 ? 26.649 -8.362 -40.827 1.00 90.50 596 ALA A CA 1
ATOM 4570 C C . ALA A 1 596 ? 27.819 -9.271 -40.479 1.00 90.50 596 ALA A C 1
ATOM 4572 O O . ALA A 1 596 ? 28.968 -8.964 -40.800 1.00 90.50 596 ALA A O 1
ATOM 4573 N N . MET A 1 597 ? 27.528 -10.394 -39.833 1.00 90.00 597 MET A N 1
ATOM 4574 C CA . MET A 1 597 ? 28.509 -11.452 -39.647 1.00 90.00 597 MET A CA 1
ATOM 4575 C C . MET A 1 597 ? 28.554 -12.366 -40.868 1.00 90.00 597 MET A C 1
ATOM 4577 O O . MET A 1 597 ? 27.528 -12.661 -41.478 1.00 90.00 597 MET A O 1
ATOM 4581 N N . ILE A 1 598 ? 29.753 -12.825 -41.205 1.00 86.81 598 ILE A N 1
ATOM 4582 C CA . ILE A 1 598 ? 29.992 -13.836 -42.229 1.00 86.81 598 ILE A CA 1
ATOM 4583 C C . ILE A 1 598 ? 30.748 -14.978 -41.559 1.00 86.81 598 ILE A C 1
ATOM 4585 O O . ILE A 1 598 ? 31.847 -14.786 -41.036 1.00 86.81 598 ILE A O 1
ATOM 4589 N N . ASP A 1 599 ? 30.154 -16.168 -41.576 1.00 84.44 599 ASP A N 1
ATOM 4590 C CA . ASP A 1 599 ? 30.732 -17.329 -40.897 1.00 84.44 599 ASP A CA 1
ATOM 4591 C C . ASP A 1 599 ? 31.693 -18.135 -41.773 1.00 84.44 599 ASP A C 1
ATOM 4593 O O . ASP A 1 599 ? 32.563 -18.821 -41.237 1.00 84.44 599 ASP A O 1
ATOM 4597 N N . SER A 1 600 ? 31.563 -18.046 -43.099 1.00 81.31 600 SER A N 1
ATOM 4598 C CA . SER A 1 600 ? 32.426 -18.775 -44.025 1.00 81.31 600 SER A CA 1
ATOM 4599 C C . SER A 1 600 ? 32.555 -18.071 -45.373 1.00 81.31 600 SER A C 1
ATOM 4601 O O . SER A 1 600 ? 31.574 -17.592 -45.942 1.00 81.31 600 SER A O 1
ATOM 4603 N N . ILE A 1 601 ? 33.787 -18.037 -45.878 1.00 80.88 601 ILE A N 1
ATOM 4604 C CA . ILE A 1 601 ? 34.130 -17.719 -47.267 1.00 80.88 601 ILE A CA 1
ATOM 4605 C C . ILE A 1 601 ? 35.200 -18.748 -47.664 1.00 80.88 601 ILE A C 1
ATOM 4607 O O . ILE A 1 601 ? 36.347 -18.587 -47.234 1.00 80.88 601 ILE A O 1
ATOM 4611 N N . PRO A 1 602 ? 34.866 -19.811 -48.420 1.00 78.50 602 PRO A N 1
ATOM 4612 C CA . PRO A 1 602 ? 35.765 -20.948 -48.654 1.00 78.50 602 PRO A CA 1
ATOM 4613 C C . PRO A 1 602 ? 37.146 -20.561 -49.196 1.00 78.50 602 PRO A C 1
ATOM 4615 O O . PRO A 1 602 ? 38.171 -21.084 -48.760 1.00 78.50 602 PRO A O 1
ATOM 4618 N N . GLU A 1 603 ? 37.199 -19.598 -50.113 1.00 74.62 603 GLU A N 1
ATOM 4619 C CA . GLU A 1 603 ? 38.438 -19.099 -50.705 1.00 74.62 603 GLU A CA 1
ATOM 4620 C C . GLU A 1 603 ? 39.323 -18.405 -49.664 1.00 74.62 603 GLU A C 1
ATOM 4622 O O . GLU A 1 603 ? 40.546 -18.564 -49.670 1.00 74.62 603 GLU A O 1
ATOM 4627 N N . LEU A 1 604 ? 38.710 -17.664 -48.738 1.00 76.50 604 LEU A N 1
ATOM 4628 C CA . LEU A 1 604 ? 39.430 -17.007 -47.656 1.00 76.50 604 LEU A CA 1
ATOM 4629 C C . LEU A 1 604 ? 39.865 -18.022 -46.596 1.00 76.50 604 LEU A C 1
ATOM 4631 O O . LEU A 1 604 ? 40.996 -17.955 -46.136 1.00 76.50 604 LEU A O 1
ATOM 4635 N N . GLU A 1 605 ? 39.036 -19.004 -46.248 1.00 82.25 605 GLU A N 1
ATOM 4636 C CA . GLU A 1 605 ? 39.421 -20.090 -45.334 1.00 82.25 605 GLU A CA 1
ATOM 4637 C C . GLU A 1 605 ? 40.603 -20.900 -45.874 1.00 82.25 605 GLU A C 1
ATOM 4639 O O . GLU A 1 605 ? 41.538 -21.210 -45.130 1.00 82.25 605 GLU A O 1
ATOM 4644 N N . SER A 1 606 ? 40.608 -21.180 -47.181 1.00 80.56 606 SER A N 1
ATOM 4645 C CA . SER A 1 606 ? 41.724 -21.837 -47.863 1.00 80.56 606 SER A CA 1
ATOM 4646 C C . SER A 1 606 ? 42.998 -20.990 -47.818 1.00 80.56 606 SER A C 1
ATOM 4648 O O . SER A 1 606 ? 44.081 -21.528 -47.579 1.00 80.56 606 SER A O 1
ATOM 4650 N N . LEU A 1 607 ? 42.892 -19.675 -48.038 1.00 75.38 607 LEU A N 1
ATOM 4651 C CA . LEU A 1 607 ? 44.031 -18.755 -47.961 1.00 75.38 607 LEU A CA 1
ATOM 4652 C C . LEU A 1 607 ? 44.594 -18.671 -46.536 1.00 75.38 607 LEU A C 1
ATOM 4654 O O . LEU A 1 607 ? 45.807 -18.685 -46.335 1.00 75.38 607 LEU A O 1
ATOM 4658 N N . MET A 1 608 ? 43.701 -18.610 -45.553 1.00 74.31 608 MET A N 1
ATOM 4659 C CA . MET A 1 608 ? 44.018 -18.432 -44.138 1.00 74.31 608 MET A CA 1
ATOM 4660 C C . MET A 1 608 ? 44.372 -19.742 -43.427 1.00 74.31 608 MET A C 1
ATOM 4662 O O . MET A 1 608 ? 44.833 -19.709 -42.287 1.00 74.31 608 MET A O 1
ATOM 4666 N N . ARG A 1 609 ? 44.162 -20.890 -44.090 1.00 77.62 609 ARG A N 1
ATOM 4667 C CA . ARG A 1 609 ? 44.321 -22.247 -43.542 1.00 77.62 609 ARG A CA 1
ATOM 4668 C C . ARG A 1 609 ? 43.586 -22.428 -42.210 1.00 77.62 609 ARG A C 1
ATOM 4670 O O . ARG A 1 609 ? 44.116 -23.020 -41.271 1.00 77.62 609 ARG A O 1
ATOM 4677 N N . GLY A 1 610 ? 42.372 -21.895 -42.114 1.00 79.00 610 GLY A N 1
ATOM 4678 C CA . GLY A 1 610 ? 41.597 -21.927 -40.880 1.00 79.00 610 GLY A CA 1
ATOM 4679 C C . GLY A 1 610 ? 40.247 -21.234 -40.993 1.00 79.00 610 GLY A C 1
ATOM 4680 O O . GLY A 1 610 ? 39.951 -20.573 -41.985 1.00 79.00 610 GLY A O 1
ATOM 4681 N N . SER A 1 611 ? 39.433 -21.387 -39.948 1.00 81.81 611 SER A N 1
ATOM 4682 C CA . SER A 1 611 ? 38.100 -20.789 -39.896 1.00 81.81 611 SER A CA 1
ATOM 4683 C C . SER A 1 611 ? 38.164 -19.263 -39.837 1.00 81.81 611 SER A C 1
ATOM 4685 O O . SER A 1 611 ? 38.941 -18.670 -39.076 1.00 81.81 611 SER A O 1
ATOM 4687 N N . VAL A 1 612 ? 37.280 -18.647 -40.614 1.00 80.31 612 VAL A N 1
ATOM 4688 C CA . VAL A 1 612 ? 37.035 -17.202 -40.646 1.00 80.31 612 VAL A CA 1
ATOM 4689 C C . VAL A 1 612 ? 35.734 -16.827 -39.930 1.00 80.31 612 VAL A C 1
ATOM 4691 O O . VAL A 1 612 ? 35.232 -15.720 -40.094 1.00 80.31 612 VAL A O 1
ATOM 4694 N N . LYS A 1 613 ? 35.186 -17.743 -39.122 1.00 85.38 613 LYS A N 1
ATOM 4695 C CA . LYS A 1 613 ? 33.932 -17.537 -38.400 1.00 85.38 613 LYS A CA 1
ATOM 4696 C C . LYS A 1 613 ? 33.988 -16.283 -37.526 1.00 85.38 613 LYS A C 1
ATOM 4698 O O . LYS A 1 613 ? 34.963 -16.079 -36.802 1.00 85.38 613 LYS A O 1
ATOM 4703 N N . GLY A 1 614 ? 32.926 -15.478 -37.567 1.00 81.44 614 GLY A N 1
ATOM 4704 C CA . GLY A 1 614 ? 32.839 -14.221 -36.821 1.00 81.44 614 GLY A CA 1
ATOM 4705 C C . GLY A 1 614 ? 33.472 -13.016 -37.522 1.00 81.44 614 GLY A C 1
ATOM 4706 O O . GLY A 1 614 ? 33.694 -11.995 -36.875 1.00 81.44 614 GLY A O 1
ATOM 4707 N N . MET A 1 615 ? 33.769 -13.100 -38.825 1.00 87.75 615 MET A N 1
ATOM 4708 C CA . MET A 1 615 ? 34.082 -11.901 -39.609 1.00 87.75 615 MET A CA 1
ATOM 4709 C C . MET A 1 615 ? 32.885 -10.960 -39.646 1.00 87.75 615 MET A C 1
ATOM 4711 O O . MET A 1 615 ? 31.747 -11.408 -39.758 1.00 87.75 615 MET A O 1
ATOM 4715 N N . VAL A 1 616 ? 33.148 -9.657 -39.644 1.00 89.38 616 VAL A N 1
ATOM 4716 C CA . VAL A 1 616 ? 32.113 -8.633 -39.804 1.00 89.38 616 VAL A CA 1
ATOM 4717 C C . VAL A 1 616 ? 32.331 -7.905 -41.120 1.00 89.38 616 VAL A C 1
ATOM 4719 O O . VAL A 1 616 ? 33.355 -7.251 -41.303 1.00 89.38 616 VAL A O 1
ATOM 4722 N N . ILE A 1 617 ? 31.366 -7.975 -42.034 1.00 86.75 617 ILE A N 1
ATOM 4723 C CA . ILE A 1 617 ? 31.316 -7.040 -43.158 1.00 86.75 617 ILE A CA 1
ATOM 4724 C C . ILE A 1 617 ? 30.696 -5.736 -42.674 1.00 86.75 617 ILE A C 1
ATOM 4726 O O . ILE A 1 617 ? 29.665 -5.744 -42.001 1.00 86.75 617 ILE A O 1
ATOM 4730 N N . ARG A 1 618 ? 31.335 -4.614 -43.007 1.00 87.38 618 ARG A N 1
ATOM 4731 C CA . ARG A 1 618 ? 30.855 -3.281 -42.655 1.00 87.38 618 ARG A CA 1
ATOM 4732 C C . ARG A 1 618 ? 30.867 -2.375 -43.875 1.00 87.38 618 ARG A C 1
ATOM 4734 O O . ARG A 1 618 ? 31.925 -2.121 -44.451 1.00 87.38 618 ARG A O 1
ATOM 4741 N N . ALA A 1 619 ? 29.698 -1.852 -44.221 1.00 84.56 619 ALA A N 1
ATOM 4742 C CA . ALA A 1 619 ? 29.528 -0.762 -45.172 1.00 84.56 619 ALA A CA 1
ATOM 4743 C C . ALA A 1 619 ? 29.108 0.480 -44.388 1.00 84.56 619 ALA A C 1
ATOM 4745 O O . ALA A 1 619 ? 28.114 0.424 -43.678 1.00 84.56 619 ALA A O 1
ATOM 4746 N N . ALA A 1 620 ? 29.836 1.586 -44.478 1.00 84.38 620 ALA A N 1
ATOM 4747 C CA . ALA A 1 620 ? 29.514 2.787 -43.720 1.00 84.38 620 ALA A CA 1
ATOM 4748 C C . ALA A 1 620 ? 29.735 4.058 -44.529 1.00 84.38 620 ALA A C 1
ATOM 4750 O O . ALA A 1 620 ? 30.754 4.213 -45.203 1.00 84.38 620 ALA A O 1
ATOM 4751 N N . TYR A 1 621 ? 28.792 4.982 -44.407 1.00 81.94 621 TYR A N 1
ATOM 4752 C CA . TYR A 1 621 ? 28.845 6.328 -44.936 1.00 81.94 621 TYR A CA 1
ATOM 4753 C C . TYR A 1 621 ? 28.920 7.324 -43.779 1.00 81.94 621 TYR A C 1
ATOM 4755 O O . TYR A 1 621 ? 27.961 7.490 -43.027 1.00 81.94 621 TYR A O 1
ATOM 4763 N N . SER A 1 622 ? 30.062 7.996 -43.646 1.00 85.06 622 SER A N 1
ATOM 4764 C CA . SER A 1 622 ? 30.326 8.962 -42.579 1.00 85.06 622 SER A CA 1
ATOM 4765 C C . SER A 1 622 ? 31.049 10.181 -43.130 1.00 85.06 622 SER A C 1
ATOM 4767 O O . SER A 1 622 ? 31.969 10.050 -43.937 1.00 85.06 622 SER A O 1
ATOM 4769 N N . SER A 1 623 ? 30.649 11.378 -42.693 1.00 83.38 623 SER A N 1
ATOM 4770 C CA . SER A 1 623 ? 31.328 12.641 -43.030 1.00 83.38 623 SER A CA 1
ATOM 4771 C C . SER A 1 623 ? 31.589 12.824 -44.537 1.00 83.38 623 SER A C 1
ATOM 4773 O O . SER A 1 623 ? 32.660 13.266 -44.953 1.00 83.38 623 SER A O 1
ATOM 4775 N N . GLY A 1 624 ? 30.621 12.428 -45.371 1.00 77.06 624 GLY A N 1
ATOM 4776 C CA . GLY A 1 624 ? 30.712 12.528 -46.830 1.00 77.06 624 GLY A CA 1
ATOM 4777 C C . GLY A 1 624 ? 31.498 11.408 -47.525 1.00 77.06 624 GLY A C 1
ATOM 4778 O O . GLY A 1 624 ? 31.679 11.468 -48.740 1.00 77.06 624 GLY A O 1
ATOM 4779 N N . LYS A 1 625 ? 31.981 10.394 -46.795 1.00 78.44 625 LYS A N 1
ATOM 4780 C CA . LYS A 1 625 ? 32.821 9.311 -47.326 1.00 78.44 625 LYS A CA 1
ATOM 4781 C C . LYS A 1 625 ? 32.170 7.948 -47.124 1.00 78.44 625 LYS A C 1
ATOM 4783 O O . LYS A 1 625 ? 31.762 7.608 -46.017 1.00 78.44 625 LYS A O 1
ATOM 4788 N N . PHE A 1 626 ? 32.137 7.155 -48.192 1.00 77.94 626 PHE A N 1
ATOM 4789 C CA . PHE A 1 626 ? 31.761 5.744 -48.147 1.00 77.94 626 PHE A CA 1
ATOM 4790 C C . PHE A 1 626 ? 32.984 4.870 -47.848 1.00 77.94 626 PHE A C 1
ATOM 4792 O O . PHE A 1 626 ? 34.071 5.108 -48.374 1.00 77.94 626 PHE A O 1
ATOM 4799 N N . SER A 1 627 ? 32.795 3.846 -47.024 1.00 76.06 627 SER A N 1
ATOM 4800 C CA . SER A 1 627 ? 33.785 2.824 -46.697 1.00 76.06 627 SER A CA 1
ATOM 4801 C C . SER A 1 627 ? 33.124 1.451 -46.723 1.00 76.06 627 SER A C 1
ATOM 4803 O O . SER A 1 627 ? 32.013 1.289 -46.224 1.00 76.06 627 SER A O 1
ATOM 4805 N N . LEU A 1 628 ? 33.807 0.466 -47.300 1.00 80.31 628 LEU A N 1
ATOM 4806 C CA . LEU A 1 628 ? 33.373 -0.925 -47.329 1.00 80.31 628 LEU A CA 1
ATOM 4807 C C . LEU A 1 628 ? 34.570 -1.809 -46.982 1.00 80.31 628 LEU A C 1
ATOM 4809 O O . LEU A 1 628 ? 35.629 -1.708 -47.599 1.00 80.31 628 LEU A O 1
ATOM 4813 N N . GLY A 1 629 ? 34.419 -2.663 -45.978 1.00 78.00 629 GLY A N 1
ATOM 4814 C CA . GLY A 1 629 ? 35.513 -3.504 -45.507 1.00 78.00 629 GLY A CA 1
ATOM 4815 C C . GLY A 1 629 ? 35.035 -4.755 -44.791 1.00 78.00 629 GLY A C 1
ATOM 4816 O O . GLY A 1 629 ? 33.857 -4.886 -44.454 1.00 78.00 629 GLY A O 1
ATOM 4817 N N . ILE A 1 630 ? 35.978 -5.669 -44.567 1.00 83.06 630 ILE A N 1
ATOM 4818 C CA . ILE A 1 630 ? 35.769 -6.899 -43.805 1.00 83.06 630 ILE A CA 1
ATOM 4819 C C . ILE A 1 630 ? 36.698 -6.852 -42.597 1.00 83.06 630 ILE A C 1
ATOM 4821 O O . ILE A 1 630 ? 37.908 -6.675 -42.725 1.00 83.06 630 ILE A O 1
ATOM 4825 N N . ILE A 1 631 ? 36.122 -7.006 -41.416 1.00 86.50 631 ILE A N 1
ATOM 4826 C CA . ILE A 1 631 ? 36.828 -7.005 -40.142 1.00 86.50 631 ILE A CA 1
ATOM 4827 C C . ILE A 1 631 ? 37.014 -8.459 -39.729 1.00 86.50 631 ILE A C 1
ATOM 4829 O O . ILE A 1 631 ? 36.050 -9.220 -39.637 1.00 86.50 631 ILE A O 1
ATOM 4833 N N . LEU A 1 632 ? 38.268 -8.849 -39.517 1.00 85.00 632 LEU A N 1
ATOM 4834 C CA . LEU A 1 632 ? 38.617 -10.196 -39.083 1.00 85.00 632 LEU A CA 1
ATOM 4835 C C . LEU A 1 632 ? 38.301 -10.382 -37.587 1.00 85.00 632 LEU A C 1
ATOM 4837 O O . LEU A 1 632 ? 38.477 -9.439 -36.816 1.00 85.00 632 LEU A O 1
ATOM 4841 N N . PRO A 1 633 ? 37.913 -11.598 -37.151 1.00 80.81 633 PRO A N 1
ATOM 4842 C CA . PRO A 1 633 ? 37.593 -11.895 -35.747 1.00 80.81 633 PRO A CA 1
ATOM 4843 C C . PRO A 1 633 ? 38.810 -11.817 -34.805 1.00 80.81 633 PRO A C 1
ATOM 4845 O O . PRO A 1 633 ? 38.663 -11.865 -33.588 1.00 80.81 633 PRO A O 1
ATOM 4848 N N . GLY A 1 634 ? 40.021 -11.720 -35.355 1.00 81.19 634 GLY A N 1
ATOM 4849 C CA . GLY A 1 634 ? 41.263 -11.548 -34.612 1.00 81.19 634 GLY A CA 1
ATOM 4850 C C . GLY A 1 634 ? 42.435 -11.292 -35.552 1.00 81.19 634 GLY A C 1
ATOM 4851 O O . GLY A 1 634 ? 42.313 -11.455 -36.770 1.00 81.19 634 GLY A O 1
ATOM 4852 N N . GLU A 1 635 ? 43.578 -10.905 -34.988 1.00 82.88 635 GLU A N 1
ATOM 4853 C CA . GLU A 1 635 ? 44.803 -10.753 -35.766 1.00 82.88 635 GLU A CA 1
ATOM 4854 C C . GLU A 1 635 ? 45.204 -12.095 -36.377 1.00 82.88 635 GLU A C 1
ATOM 4856 O O . GLU A 1 635 ? 45.277 -13.128 -35.707 1.00 82.88 635 GLU A O 1
ATOM 4861 N N . ARG A 1 636 ? 45.457 -12.083 -37.681 1.00 80.31 636 ARG A N 1
ATOM 4862 C CA . ARG A 1 636 ? 45.924 -13.254 -38.415 1.00 80.31 636 ARG A CA 1
ATOM 4863 C C . ARG A 1 636 ? 47.203 -12.908 -39.147 1.00 80.31 636 ARG A C 1
ATOM 4865 O O . ARG A 1 636 ? 47.344 -11.790 -39.632 1.00 80.31 636 ARG A O 1
ATOM 4872 N N . THR A 1 637 ? 48.103 -13.872 -39.254 1.00 80.94 637 THR A N 1
ATOM 4873 C CA . THR A 1 637 ? 49.354 -13.750 -39.999 1.00 80.94 637 THR A CA 1
ATOM 4874 C C . THR A 1 637 ? 49.491 -14.930 -40.951 1.00 80.94 637 THR A C 1
ATOM 4876 O O . THR A 1 637 ? 48.974 -16.016 -40.694 1.00 80.94 637 THR A O 1
ATOM 4879 N N . ILE A 1 638 ? 50.172 -14.716 -42.072 1.00 79.81 638 ILE A N 1
ATOM 4880 C CA . ILE A 1 638 ? 50.525 -15.770 -43.023 1.00 79.81 638 ILE A CA 1
ATOM 4881 C C . ILE A 1 638 ? 52.035 -15.974 -42.932 1.00 79.81 638 ILE A C 1
ATOM 4883 O O . ILE A 1 638 ? 52.798 -15.019 -43.072 1.00 79.81 638 ILE A O 1
ATOM 4887 N N . SER A 1 639 ? 52.479 -17.209 -42.700 1.00 79.56 639 SER A N 1
ATOM 4888 C CA . SER A 1 639 ? 53.890 -17.583 -42.837 1.00 79.56 639 SER A CA 1
ATOM 4889 C C . SER A 1 639 ? 54.141 -18.134 -44.240 1.00 79.56 639 SER A C 1
ATOM 4891 O O . SER A 1 639 ? 53.412 -19.007 -44.715 1.00 79.56 639 SER A O 1
ATOM 4893 N N . PHE A 1 640 ? 55.186 -17.625 -44.890 1.00 80.75 640 PHE A N 1
ATOM 4894 C CA . PHE A 1 640 ? 55.682 -18.094 -46.185 1.00 80.75 640 PHE A CA 1
ATOM 4895 C C . PHE A 1 640 ? 56.957 -18.949 -46.038 1.00 80.75 640 PHE A C 1
ATOM 4897 O O . PHE A 1 640 ? 57.616 -19.244 -47.032 1.00 80.75 640 PHE A O 1
ATOM 4904 N N . GLY A 1 641 ? 57.311 -19.334 -44.806 1.00 78.19 641 GLY A N 1
ATOM 4905 C CA . GLY A 1 641 ? 58.530 -20.063 -44.444 1.00 78.19 641 GLY A CA 1
ATOM 4906 C C . GLY A 1 641 ? 59.163 -19.521 -43.156 1.00 78.19 641 GLY A C 1
ATOM 4907 O O . GLY A 1 641 ? 58.626 -18.606 -42.529 1.00 78.19 641 GLY A O 1
ATOM 4908 N N . ASP A 1 642 ? 60.332 -20.049 -42.785 1.00 79.00 642 ASP A N 1
ATOM 4909 C CA . ASP A 1 642 ? 61.004 -19.749 -41.503 1.00 79.00 642 ASP A CA 1
ATOM 4910 C C . ASP A 1 642 ? 61.508 -18.299 -41.381 1.00 79.00 642 ASP A C 1
ATOM 4912 O O . ASP A 1 642 ? 61.726 -17.784 -40.281 1.00 79.00 642 ASP A O 1
ATOM 4916 N N . HIS A 1 643 ? 61.655 -17.618 -42.520 1.00 78.06 643 HIS A N 1
ATOM 4917 C CA . HIS A 1 643 ? 62.268 -16.294 -42.613 1.00 78.06 643 HIS A CA 1
ATOM 4918 C C . HIS A 1 643 ? 61.318 -15.211 -43.131 1.00 78.06 643 HIS A C 1
ATOM 4920 O O . HIS A 1 643 ? 61.695 -14.044 -43.154 1.00 78.06 643 HIS A O 1
ATOM 4926 N N . ILE A 1 644 ? 60.099 -15.557 -43.557 1.00 81.88 644 ILE A N 1
ATOM 4927 C CA . ILE A 1 644 ? 59.155 -14.601 -44.149 1.00 81.88 644 ILE A CA 1
ATOM 4928 C C . ILE A 1 644 ? 57.759 -14.857 -43.589 1.00 81.88 644 ILE A C 1
ATOM 4930 O O . ILE A 1 644 ? 57.189 -15.933 -43.763 1.00 81.88 644 ILE A O 1
ATOM 4934 N N . TYR A 1 645 ? 57.183 -13.850 -42.946 1.00 81.88 645 TYR A N 1
ATOM 4935 C CA . TYR A 1 645 ? 55.829 -13.905 -42.403 1.00 81.88 645 TYR A CA 1
ATOM 4936 C C . TYR A 1 645 ? 55.167 -12.535 -42.483 1.00 81.88 645 TYR A C 1
ATOM 4938 O O . TYR A 1 645 ? 55.844 -11.516 -42.586 1.00 81.88 645 TYR A O 1
ATOM 4946 N N . THR A 1 646 ? 53.843 -12.479 -42.436 1.00 83.62 646 THR A N 1
ATOM 4947 C CA . THR A 1 646 ? 53.134 -11.200 -42.386 1.00 83.62 646 THR A CA 1
ATOM 4948 C C . THR A 1 646 ? 52.924 -10.729 -40.949 1.00 83.62 646 THR A C 1
ATOM 4950 O O . THR A 1 646 ? 52.815 -11.533 -40.028 1.00 83.62 646 THR A O 1
ATOM 4953 N N . GLY A 1 647 ? 52.809 -9.419 -40.742 1.00 80.94 647 GLY A N 1
ATOM 4954 C CA . GLY A 1 647 ? 52.068 -8.862 -39.615 1.00 80.94 647 GLY A CA 1
ATOM 4955 C C . GLY A 1 647 ? 50.557 -9.098 -39.774 1.00 80.94 647 GLY A C 1
ATOM 4956 O O . GLY A 1 647 ? 50.141 -9.775 -40.725 1.00 80.94 647 GLY A O 1
ATOM 4957 N N . PRO A 1 648 ? 49.735 -8.551 -38.861 1.00 83.56 648 PRO A N 1
ATOM 4958 C CA . PRO A 1 648 ? 48.286 -8.709 -38.902 1.00 83.56 648 PRO A CA 1
ATOM 4959 C C . PRO A 1 648 ? 47.694 -8.336 -40.266 1.00 83.56 648 PRO A C 1
ATOM 4961 O O . PRO A 1 648 ? 47.987 -7.269 -40.815 1.00 83.56 648 PRO A O 1
ATOM 4964 N N . LEU A 1 649 ? 46.878 -9.231 -40.818 1.00 81.56 649 LEU A N 1
ATOM 4965 C CA . LEU A 1 649 ? 46.171 -9.013 -42.075 1.00 81.56 649 LEU A CA 1
ATOM 4966 C C . LEU A 1 649 ? 45.024 -8.006 -41.901 1.00 81.56 649 LEU A C 1
ATOM 4968 O O . LEU A 1 649 ? 44.301 -8.029 -40.907 1.00 81.56 649 LEU A O 1
ATOM 4972 N N . GLN A 1 650 ? 44.810 -7.180 -42.918 1.00 79.25 650 GLN A N 1
ATOM 4973 C CA . GLN A 1 650 ? 43.661 -6.293 -43.071 1.00 79.25 650 GLN A CA 1
ATOM 4974 C C . GLN A 1 650 ? 42.982 -6.577 -44.413 1.00 79.25 650 GLN A C 1
ATOM 4976 O O . GLN A 1 650 ? 43.655 -6.717 -45.436 1.00 79.25 650 GLN A O 1
ATOM 4981 N N . LEU A 1 651 ? 41.652 -6.645 -44.413 1.00 78.12 651 LEU A N 1
ATOM 4982 C CA . LEU A 1 651 ? 40.847 -6.823 -45.618 1.00 78.12 651 LEU A CA 1
ATOM 4983 C C . LEU A 1 651 ? 40.106 -5.525 -45.938 1.00 78.12 651 LEU A C 1
ATOM 4985 O O . LEU A 1 651 ? 39.372 -4.986 -45.112 1.00 78.12 651 LEU A O 1
ATOM 4989 N N . GLU A 1 652 ? 40.265 -5.042 -47.162 1.00 70.56 652 GLU A N 1
ATOM 4990 C CA . GLU A 1 652 ? 39.567 -3.862 -47.668 1.00 70.56 652 GLU A CA 1
ATOM 4991 C C . GLU A 1 652 ? 38.839 -4.216 -48.958 1.00 70.56 652 GLU A C 1
ATOM 4993 O O . GLU A 1 652 ? 39.366 -4.958 -49.786 1.00 70.56 652 GLU A O 1
ATOM 4998 N N . ILE A 1 653 ? 37.640 -3.674 -49.156 1.00 68.94 653 ILE A N 1
ATOM 4999 C CA . ILE A 1 653 ? 36.956 -3.778 -50.440 1.00 68.94 653 ILE A CA 1
ATOM 5000 C C . ILE A 1 653 ? 37.115 -2.435 -51.144 1.00 68.94 653 ILE A C 1
ATOM 5002 O O . ILE A 1 653 ? 36.525 -1.432 -50.747 1.00 68.94 653 ILE A O 1
ATOM 5006 N N . GLN A 1 654 ? 37.921 -2.411 -52.202 1.00 65.88 654 GLN A N 1
ATOM 5007 C CA . GLN A 1 654 ? 38.083 -1.213 -53.015 1.00 65.88 654 GLN A CA 1
ATOM 5008 C C . GLN A 1 654 ? 36.987 -1.147 -54.070 1.00 65.88 654 GLN A C 1
ATOM 5010 O O . GLN A 1 654 ? 36.812 -2.065 -54.874 1.00 65.88 654 GLN A O 1
ATOM 5015 N N . THR A 1 655 ? 36.250 -0.039 -54.054 1.00 55.19 655 THR A N 1
ATOM 5016 C CA . THR A 1 655 ? 35.152 0.232 -54.981 1.00 55.19 655 THR A CA 1
ATOM 5017 C C . THR A 1 655 ? 35.612 1.209 -56.067 1.00 55.19 655 THR A C 1
ATOM 5019 O O . THR A 1 655 ? 35.890 2.372 -55.773 1.00 55.19 655 THR A O 1
ATOM 5022 N N . GLY A 1 656 ? 35.696 0.745 -57.320 1.00 61.19 656 GLY A N 1
ATOM 5023 C CA . GLY A 1 656 ? 36.083 1.530 -58.502 1.00 61.19 656 GLY A CA 1
ATOM 5024 C C . GLY A 1 656 ? 35.287 1.123 -59.752 1.00 61.19 656 GLY A C 1
ATOM 5025 O O . GLY A 1 656 ? 34.072 0.954 -59.685 1.00 61.19 656 GLY A O 1
ATOM 5026 N N . THR A 1 657 ? 35.943 0.969 -60.911 1.00 50.06 657 THR A N 1
ATOM 5027 C CA . THR A 1 657 ? 35.325 0.354 -62.111 1.00 50.06 657 THR A CA 1
ATOM 5028 C C . THR A 1 657 ? 35.051 -1.144 -61.948 1.00 50.06 657 THR A C 1
ATOM 5030 O O . THR A 1 657 ? 34.132 -1.651 -62.585 1.00 50.06 657 THR A O 1
ATOM 5033 N N . ASP A 1 658 ? 35.813 -1.814 -61.081 1.00 53.03 658 ASP A N 1
ATOM 5034 C CA . ASP A 1 658 ? 35.599 -3.181 -60.599 1.00 53.03 658 ASP A CA 1
ATOM 5035 C C . ASP A 1 658 ? 35.603 -3.161 -59.056 1.00 53.03 658 ASP A C 1
ATOM 5037 O O . ASP A 1 658 ? 36.143 -2.228 -58.447 1.00 53.03 658 ASP A O 1
ATOM 5041 N N . ILE A 1 659 ? 35.004 -4.174 -58.422 1.00 53.62 659 ILE A N 1
ATOM 5042 C CA . ILE A 1 659 ? 35.120 -4.406 -56.975 1.00 53.62 659 ILE A CA 1
ATOM 5043 C C . ILE A 1 659 ? 36.244 -5.401 -56.730 1.00 53.62 659 ILE A C 1
ATOM 5045 O O . ILE A 1 659 ? 36.185 -6.529 -57.213 1.00 53.62 659 ILE A O 1
ATOM 5049 N N . THR A 1 660 ? 37.241 -5.007 -55.943 1.00 63.69 660 THR A N 1
ATOM 5050 C CA . THR A 1 660 ? 38.357 -5.888 -55.578 1.00 63.69 660 THR A CA 1
ATOM 5051 C C . THR A 1 660 ? 38.467 -6.031 -54.071 1.00 63.69 660 THR A C 1
ATOM 5053 O O . THR A 1 660 ? 38.527 -5.029 -53.356 1.00 63.69 660 THR A O 1
ATOM 5056 N N . LEU A 1 661 ? 38.560 -7.275 -53.600 1.00 68.44 661 LEU A N 1
ATOM 5057 C CA . LEU A 1 661 ? 39.001 -7.572 -52.242 1.00 68.44 661 LEU A CA 1
ATOM 5058 C C . LEU A 1 661 ? 40.527 -7.439 -52.187 1.00 68.44 661 LEU A C 1
ATOM 5060 O O . LEU A 1 661 ? 41.245 -8.129 -52.909 1.00 68.44 661 LEU A O 1
ATOM 5064 N N . VAL A 1 662 ? 41.017 -6.537 -51.345 1.00 73.56 662 VAL A N 1
ATOM 5065 C CA . VAL A 1 662 ? 42.438 -6.250 -51.161 1.00 73.56 662 VAL A CA 1
ATOM 5066 C C . VAL A 1 662 ? 42.869 -6.767 -49.798 1.00 73.56 662 VAL A C 1
ATOM 5068 O O . VAL A 1 662 ? 42.368 -6.325 -48.765 1.00 73.56 662 VAL A O 1
ATOM 5071 N N . LEU A 1 663 ? 43.838 -7.678 -49.806 1.00 76.06 663 LEU A N 1
ATOM 5072 C CA . LEU A 1 663 ? 44.540 -8.109 -48.607 1.00 76.06 663 LEU A CA 1
ATOM 5073 C C . LEU A 1 663 ? 45.759 -7.206 -48.390 1.00 76.06 663 LEU A C 1
ATOM 5075 O O . LEU A 1 663 ? 46.660 -7.150 -49.229 1.00 76.06 663 LEU A O 1
ATOM 5079 N N . LYS A 1 664 ? 45.792 -6.503 -47.258 1.00 80.31 664 LYS A N 1
ATOM 5080 C CA . LYS A 1 664 ? 46.922 -5.683 -46.815 1.00 80.31 664 LYS A CA 1
ATOM 5081 C C . LYS A 1 664 ? 47.583 -6.338 -45.614 1.00 80.31 664 LYS A C 1
ATOM 5083 O O . LYS A 1 664 ? 46.904 -6.756 -44.685 1.00 80.31 664 LYS A O 1
ATOM 5088 N N . ALA A 1 665 ? 48.906 -6.395 -45.612 1.00 80.56 665 ALA A N 1
ATOM 5089 C CA . ALA A 1 665 ? 49.664 -6.846 -44.457 1.00 80.56 665 ALA A CA 1
ATOM 5090 C C . ALA A 1 665 ? 51.071 -6.259 -44.477 1.00 80.56 665 ALA A C 1
ATOM 5092 O O . ALA A 1 665 ? 51.625 -5.989 -45.545 1.00 80.56 665 ALA A O 1
ATOM 5093 N N . LEU A 1 666 ? 51.668 -6.105 -43.298 1.00 81.44 666 LEU A N 1
ATOM 5094 C CA . LEU A 1 666 ? 53.100 -5.853 -43.197 1.00 81.44 666 LEU A CA 1
ATOM 5095 C C . LEU A 1 666 ? 53.849 -7.135 -43.576 1.00 81.44 666 LEU A C 1
ATOM 5097 O O . LEU A 1 666 ? 53.488 -8.193 -43.078 1.00 81.44 666 LEU A O 1
ATOM 5101 N N . LEU A 1 667 ? 54.885 -7.070 -44.408 1.00 82.44 667 LEU A N 1
ATOM 5102 C CA . LEU A 1 667 ? 55.760 -8.219 -44.654 1.00 82.44 667 LEU A CA 1
ATOM 5103 C C . LEU A 1 667 ? 56.989 -8.128 -43.745 1.00 82.44 667 LEU A C 1
ATOM 5105 O O . LEU A 1 667 ? 57.756 -7.173 -43.835 1.00 82.44 667 LEU A O 1
ATOM 5109 N N . ASN A 1 668 ? 57.181 -9.126 -42.891 1.00 81.19 668 ASN A N 1
ATOM 5110 C CA . ASN A 1 668 ? 58.352 -9.265 -42.038 1.00 81.19 668 ASN A CA 1
ATOM 5111 C C . ASN A 1 668 ? 59.311 -10.284 -42.655 1.00 81.19 668 ASN A C 1
ATOM 5113 O O . ASN A 1 668 ? 58.932 -11.423 -42.929 1.00 81.19 668 ASN A O 1
ATOM 5117 N N . VAL A 1 669 ? 60.563 -9.868 -42.845 1.00 82.00 669 VAL A N 1
ATOM 5118 C CA . VAL A 1 669 ? 61.645 -10.719 -43.348 1.00 82.00 669 VAL A CA 1
ATOM 5119 C C . VAL A 1 669 ? 62.726 -10.806 -42.277 1.00 82.00 669 VAL A C 1
ATOM 5121 O O . VAL A 1 669 ? 63.320 -9.796 -41.899 1.00 82.00 669 VAL A O 1
ATOM 5124 N N . LYS A 1 670 ? 62.965 -12.013 -41.771 1.00 72.94 670 LYS A N 1
ATOM 5125 C CA . LYS A 1 670 ? 64.043 -12.329 -40.839 1.00 72.94 670 LYS A CA 1
ATOM 5126 C C . LYS A 1 670 ? 65.299 -12.650 -41.648 1.00 72.94 670 LYS A C 1
ATOM 5128 O O . LYS A 1 670 ? 65.329 -13.634 -42.374 1.00 72.94 670 LYS A O 1
ATOM 5133 N N . VAL A 1 671 ? 66.322 -11.810 -41.530 1.00 74.75 671 VAL A N 1
ATOM 5134 C CA . VAL A 1 671 ? 67.617 -12.013 -42.194 1.00 74.75 671 VAL A CA 1
ATOM 5135 C C . VAL A 1 671 ? 68.568 -12.675 -41.196 1.00 74.75 671 VAL A C 1
ATOM 5137 O O . VAL A 1 671 ? 68.743 -12.159 -40.094 1.00 74.75 671 VAL A O 1
ATOM 5140 N N . ASP A 1 672 ? 69.159 -13.816 -41.558 1.00 63.09 672 ASP A N 1
ATOM 5141 C CA . ASP A 1 672 ? 69.947 -14.653 -40.633 1.00 63.09 672 ASP A CA 1
ATOM 5142 C C . ASP A 1 672 ? 71.320 -14.082 -40.263 1.00 63.09 672 ASP A C 1
ATOM 5144 O O . ASP A 1 672 ? 71.965 -14.564 -39.332 1.00 63.09 672 ASP A O 1
ATOM 5148 N N . THR A 1 673 ? 71.774 -13.037 -40.956 1.00 55.09 673 THR A N 1
ATOM 5149 C CA . THR A 1 673 ? 73.061 -12.391 -40.700 1.00 55.09 673 THR A CA 1
ATOM 5150 C C . THR A 1 673 ? 72.930 -10.869 -40.726 1.00 55.09 673 THR A C 1
ATOM 5152 O O . THR A 1 673 ? 72.578 -10.255 -41.731 1.00 55.09 673 THR A O 1
ATOM 5155 N N . GLN A 1 674 ? 73.243 -10.241 -39.592 1.00 47.34 674 GLN A N 1
ATOM 5156 C CA . GLN A 1 674 ? 73.556 -8.816 -39.521 1.00 47.34 674 GLN A CA 1
ATOM 5157 C C . GLN A 1 674 ? 75.053 -8.662 -39.854 1.00 47.34 674 GLN A C 1
ATOM 5159 O O . GLN A 1 674 ? 75.859 -9.385 -39.262 1.00 47.34 674 GLN A O 1
ATOM 5164 N N . PRO A 1 675 ? 75.478 -7.764 -40.762 1.00 44.38 675 PRO A N 1
ATOM 5165 C CA . PRO A 1 675 ? 76.897 -7.466 -40.916 1.00 44.38 675 PRO A CA 1
ATOM 5166 C C . PRO A 1 675 ? 77.409 -6.815 -39.626 1.00 44.38 675 PRO A C 1
ATOM 5168 O O . PRO A 1 675 ? 76.919 -5.764 -39.209 1.00 44.38 675 PRO A O 1
ATOM 5171 N N . THR A 1 676 ? 78.386 -7.437 -38.975 1.00 40.38 676 THR A N 1
ATOM 5172 C CA . THR A 1 676 ? 79.120 -6.849 -37.850 1.00 40.38 676 THR A CA 1
ATOM 5173 C C . THR A 1 676 ? 79.954 -5.653 -38.336 1.00 40.38 676 THR A C 1
ATOM 5175 O O . THR A 1 676 ? 80.877 -5.847 -39.118 1.00 40.38 676 THR A O 1
ATOM 5178 N N . HIS A 1 677 ? 79.570 -4.444 -37.894 1.00 39.31 677 HIS A N 1
ATOM 5179 C CA . HIS A 1 677 ? 80.355 -3.218 -37.595 1.00 39.31 677 HIS A CA 1
ATOM 5180 C C . HIS A 1 677 ? 81.862 -3.214 -37.988 1.00 39.31 677 HIS A C 1
ATOM 5182 O O . HIS A 1 677 ? 82.567 -4.152 -37.643 1.00 39.31 677 HIS A O 1
ATOM 5188 N N . TYR A 1 678 ? 82.488 -2.184 -38.589 1.00 36.69 678 TYR A N 1
ATOM 5189 C CA . TYR A 1 678 ? 82.519 -0.735 -38.281 1.00 36.69 678 TYR A CA 1
ATOM 5190 C C . TYR A 1 678 ? 83.292 0.030 -39.403 1.00 36.69 678 TYR A C 1
ATOM 5192 O O . TYR A 1 678 ? 84.021 -0.611 -40.150 1.00 36.69 678 TYR A O 1
ATOM 5200 N N . GLU A 1 679 ? 83.201 1.377 -39.414 1.00 35.38 679 GLU A N 1
ATOM 5201 C CA . GLU A 1 679 ? 83.875 2.409 -40.266 1.00 35.38 679 GLU A CA 1
ATOM 5202 C C . GLU A 1 679 ? 83.019 2.896 -41.468 1.00 35.38 679 GLU A C 1
ATOM 5204 O O . GLU A 1 679 ? 82.803 2.156 -42.413 1.00 35.38 679 GLU A O 1
ATOM 5209 N N . LEU A 1 680 ? 82.436 4.106 -41.545 1.00 33.19 680 LEU A N 1
ATOM 5210 C CA . LEU A 1 680 ? 82.749 5.423 -40.975 1.00 33.19 680 LEU A CA 1
ATOM 5211 C C . LEU A 1 680 ? 81.481 6.260 -40.663 1.00 33.19 680 LEU A C 1
ATOM 5213 O O . LEU A 1 680 ? 80.495 6.276 -41.391 1.00 33.19 680 LEU A O 1
ATOM 5217 N N . TRP A 1 681 ? 81.610 6.973 -39.549 1.00 30.28 681 TRP A N 1
ATOM 5218 C CA . TRP A 1 681 ? 80.870 8.079 -38.929 1.00 30.28 681 TRP A CA 1
ATOM 5219 C C . TRP A 1 681 ? 79.826 8.939 -39.697 1.00 30.28 681 TRP A C 1
ATOM 5221 O O . TRP A 1 681 ? 80.114 9.570 -40.707 1.00 30.28 681 TRP A O 1
ATOM 5231 N N . ASN A 1 682 ? 78.680 9.116 -39.017 1.00 40.19 682 ASN A N 1
ATOM 5232 C CA . ASN A 1 682 ? 77.927 10.360 -38.769 1.00 40.19 682 ASN A CA 1
ATOM 5233 C C . ASN A 1 682 ? 77.555 11.291 -39.941 1.00 40.19 682 ASN A C 1
ATOM 5235 O O . ASN A 1 682 ? 78.219 12.292 -40.195 1.00 40.19 682 ASN A O 1
ATOM 5239 N N . SER A 1 683 ? 76.348 11.108 -40.485 1.00 31.98 683 SER A N 1
ATOM 5240 C CA . SER A 1 683 ? 75.291 12.140 -40.451 1.00 31.98 683 SER A CA 1
ATOM 5241 C C . SER A 1 683 ? 73.987 11.618 -41.072 1.00 31.98 683 SER A C 1
ATOM 5243 O O . SER A 1 683 ? 73.991 11.011 -42.133 1.00 31.98 683 SER A O 1
ATOM 5245 N N . ALA A 1 684 ? 72.873 11.911 -40.397 1.00 31.30 684 ALA A N 1
ATOM 5246 C CA . ALA A 1 684 ? 71.481 11.703 -40.809 1.00 31.30 684 ALA A CA 1
ATOM 5247 C C . ALA A 1 684 ? 70.887 10.275 -40.712 1.00 31.30 684 ALA A C 1
ATOM 5249 O O . ALA A 1 684 ? 71.151 9.395 -41.520 1.00 31.30 684 ALA A O 1
ATOM 5250 N N . LEU A 1 685 ? 69.919 10.171 -39.786 1.00 29.67 685 LEU A N 1
ATOM 5251 C CA . LEU A 1 685 ? 68.772 9.247 -39.721 1.00 29.67 685 LEU A CA 1
ATOM 5252 C C . LEU A 1 685 ? 68.942 7.915 -38.966 1.00 29.67 685 LEU A C 1
ATOM 5254 O O . LEU A 1 685 ? 69.272 6.879 -39.527 1.00 29.67 685 LEU A O 1
ATOM 5258 N N . ASN A 1 686 ? 68.472 7.937 -37.712 1.00 30.86 686 ASN A N 1
ATOM 5259 C CA . ASN A 1 686 ? 67.791 6.831 -37.022 1.00 30.86 686 ASN A CA 1
ATOM 5260 C C . ASN A 1 686 ? 66.572 6.323 -37.836 1.00 30.86 686 ASN A C 1
ATOM 5262 O O . ASN A 1 686 ? 65.418 6.537 -37.458 1.00 30.86 686 ASN A O 1
ATOM 5266 N N . ARG A 1 687 ? 66.796 5.678 -38.983 1.00 36.12 687 ARG A N 1
ATOM 5267 C CA . ARG A 1 687 ? 65.776 4.947 -39.750 1.00 36.12 687 ARG A CA 1
ATOM 5268 C C . ARG A 1 687 ? 66.378 3.632 -40.246 1.00 36.12 687 ARG A C 1
ATOM 5270 O O . ARG A 1 687 ? 67.530 3.618 -40.648 1.00 36.12 687 ARG A O 1
ATOM 5277 N N . PHE A 1 688 ? 65.546 2.588 -40.266 1.00 32.78 688 PHE A N 1
ATOM 5278 C CA . PHE A 1 688 ? 65.782 1.217 -40.752 1.00 32.78 688 PHE A CA 1
ATOM 5279 C C . PHE A 1 688 ? 66.290 0.186 -39.730 1.00 32.78 688 PHE A C 1
ATOM 5281 O O . PHE A 1 688 ? 67.438 -0.228 -39.765 1.00 32.78 688 PHE A O 1
ATOM 5288 N N . ASN A 1 689 ? 65.370 -0.332 -38.904 1.00 28.94 689 ASN A N 1
ATOM 5289 C CA . ASN A 1 689 ? 65.446 -1.712 -38.383 1.00 28.94 689 ASN A CA 1
ATOM 5290 C C . ASN A 1 689 ? 64.192 -2.548 -38.713 1.00 28.94 689 ASN A C 1
ATOM 5292 O O . ASN A 1 689 ? 63.898 -3.570 -38.103 1.00 28.94 689 ASN A O 1
ATOM 5296 N N . THR A 1 690 ? 63.446 -2.140 -39.734 1.00 29.45 690 THR A N 1
ATOM 5297 C CA . THR A 1 690 ? 62.436 -2.957 -40.413 1.00 29.45 690 THR A CA 1
ATOM 5298 C C . THR A 1 690 ? 62.325 -2.368 -41.811 1.00 29.45 690 THR A C 1
ATOM 5300 O O . THR A 1 690 ? 62.080 -1.166 -41.939 1.00 29.45 690 THR A O 1
ATOM 5303 N N . ILE A 1 691 ? 62.530 -3.155 -42.868 1.00 30.42 691 ILE A N 1
ATOM 5304 C CA . ILE A 1 691 ? 62.089 -2.720 -44.196 1.00 30.42 691 ILE A CA 1
ATOM 5305 C C . ILE A 1 691 ? 60.562 -2.853 -44.177 1.00 30.42 691 ILE A C 1
ATOM 5307 O O . ILE A 1 691 ? 60.010 -3.903 -44.491 1.00 30.42 691 ILE A O 1
ATOM 5311 N N . GLN A 1 692 ? 59.870 -1.803 -43.724 1.00 27.98 692 GLN A N 1
ATOM 5312 C CA . GLN A 1 692 ? 58.426 -1.695 -43.899 1.00 27.98 692 GLN A CA 1
ATOM 5313 C C . GLN A 1 692 ? 58.162 -1.367 -45.367 1.00 27.98 692 GLN A C 1
ATOM 5315 O O . GLN A 1 692 ? 58.225 -0.210 -45.780 1.00 27.98 692 GLN A O 1
ATOM 5320 N N . THR A 1 693 ? 57.875 -2.391 -46.161 1.00 29.17 693 THR A N 1
ATOM 5321 C CA . THR A 1 693 ? 57.340 -2.204 -47.512 1.00 29.17 693 THR A CA 1
ATOM 5322 C C . THR A 1 693 ? 55.884 -2.632 -47.508 1.00 29.17 693 THR A C 1
ATOM 5324 O O . THR A 1 693 ? 55.574 -3.782 -47.202 1.00 29.17 693 THR A O 1
ATOM 5327 N N . TRP A 1 694 ? 54.987 -1.705 -47.844 1.00 27.34 694 TRP A N 1
ATOM 5328 C CA . TRP A 1 694 ? 53.591 -2.019 -48.124 1.00 27.34 694 TRP A CA 1
ATOM 5329 C C . TRP A 1 694 ? 53.521 -2.710 -49.486 1.00 27.34 694 TRP A C 1
ATOM 5331 O O . TRP A 1 694 ? 53.778 -2.078 -50.507 1.00 27.34 694 TRP A O 1
ATOM 5341 N N . TYR A 1 695 ? 53.171 -3.993 -49.510 1.00 29.31 695 TYR A N 1
ATOM 5342 C CA . TYR A 1 695 ? 52.823 -4.691 -50.745 1.00 29.31 695 TYR A CA 1
ATOM 5343 C C . TYR A 1 695 ? 51.313 -4.929 -50.769 1.00 29.31 695 TYR A C 1
ATOM 5345 O O . TYR A 1 695 ? 50.765 -5.563 -49.871 1.00 29.31 695 TYR A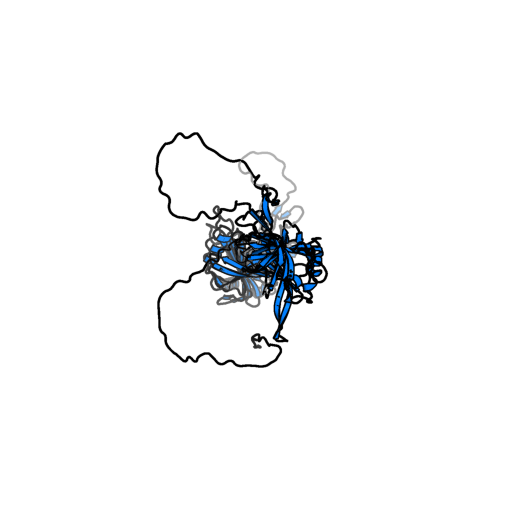 O 1
ATOM 5353 N N . SER A 1 696 ? 50.629 -4.423 -51.799 1.00 26.06 696 SER A N 1
ATOM 5354 C CA . SER A 1 696 ? 49.265 -4.841 -52.125 1.00 26.06 696 SER A CA 1
ATOM 5355 C C . SER A 1 696 ? 49.336 -6.047 -53.059 1.00 26.06 696 SER A C 1
ATOM 5357 O O . SER A 1 696 ? 49.737 -5.900 -54.216 1.00 26.06 696 SER A O 1
ATOM 5359 N N . LEU A 1 697 ? 48.930 -7.230 -52.599 1.00 29.36 697 LEU A N 1
ATOM 5360 C CA . LEU A 1 697 ? 48.593 -8.310 -53.525 1.00 29.36 697 LEU A CA 1
ATOM 5361 C C . LEU A 1 697 ? 47.169 -8.063 -54.034 1.00 29.36 697 LEU A C 1
ATOM 5363 O O . LEU A 1 697 ? 46.189 -8.394 -53.376 1.00 29.36 697 LEU A O 1
ATOM 5367 N N . GLY A 1 698 ? 47.061 -7.422 -55.197 1.00 24.45 698 GLY A N 1
ATOM 5368 C CA . GLY A 1 698 ? 45.796 -7.278 -55.909 1.00 24.45 698 GLY A CA 1
ATOM 5369 C C . GLY A 1 698 ? 45.572 -8.467 -56.838 1.00 24.45 698 GLY A C 1
ATOM 5370 O O . GLY A 1 698 ? 46.112 -8.493 -57.942 1.00 24.45 698 GLY A O 1
ATOM 5371 N N . THR A 1 699 ? 44.757 -9.438 -56.434 1.00 29.00 699 THR A N 1
ATOM 5372 C CA . THR A 1 699 ? 44.136 -10.368 -57.386 1.00 29.00 699 THR A CA 1
ATOM 5373 C C . THR A 1 699 ? 43.014 -9.632 -58.113 1.00 29.00 699 THR A C 1
ATOM 5375 O O . THR A 1 699 ? 41.995 -9.286 -57.520 1.00 29.00 699 THR A O 1
ATOM 5378 N N . LYS A 1 700 ? 43.213 -9.349 -59.406 1.00 23.89 700 LYS A N 1
ATOM 5379 C CA . LYS A 1 700 ? 42.178 -8.773 -60.275 1.00 23.89 700 LYS A CA 1
ATOM 5380 C C . LYS A 1 700 ? 41.109 -9.828 -60.555 1.00 23.89 700 LYS A C 1
ATOM 5382 O O . LYS A 1 700 ? 41.368 -10.766 -61.303 1.00 23.89 700 LYS A O 1
ATOM 5387 N N . LEU A 1 701 ? 39.905 -9.634 -60.028 1.00 29.05 701 LEU A N 1
ATOM 5388 C CA . LEU A 1 701 ? 38.692 -10.217 -60.595 1.00 29.05 701 LEU A CA 1
ATOM 5389 C C . LEU A 1 701 ? 37.773 -9.076 -61.032 1.00 29.05 701 LEU A C 1
ATOM 5391 O O . LEU A 1 701 ? 37.481 -8.171 -60.258 1.00 29.05 701 LEU A O 1
ATOM 5395 N N . SER A 1 702 ? 37.389 -9.098 -62.307 1.00 23.59 702 SER A N 1
ATOM 5396 C CA . SER A 1 702 ? 36.519 -8.095 -62.918 1.00 23.59 702 SER A CA 1
ATOM 5397 C C . SER A 1 702 ? 35.054 -8.430 -62.649 1.00 23.59 702 SER A C 1
ATOM 5399 O O . SER A 1 702 ? 34.635 -9.563 -62.879 1.00 23.59 702 SER A O 1
ATOM 5401 N N . ALA A 1 703 ? 34.272 -7.441 -62.210 1.00 29.19 703 ALA A N 1
ATOM 5402 C CA . ALA A 1 703 ? 32.816 -7.535 -62.138 1.00 29.19 703 ALA A CA 1
ATOM 5403 C C . ALA A 1 703 ? 32.191 -6.138 -62.287 1.00 29.19 703 ALA A C 1
ATOM 5405 O O . ALA A 1 703 ? 32.195 -5.305 -61.380 1.00 29.19 703 ALA A O 1
ATOM 5406 N N . LYS A 1 704 ? 31.627 -5.904 -63.472 1.00 25.34 704 LYS A N 1
ATOM 5407 C CA . LYS A 1 704 ? 31.157 -4.620 -64.013 1.00 25.34 704 LYS A CA 1
ATOM 5408 C C . LYS A 1 704 ? 29.787 -4.130 -63.489 1.00 25.34 704 LYS A C 1
ATOM 5410 O O . LYS A 1 704 ? 29.191 -3.266 -64.126 1.00 25.34 704 LYS A O 1
ATOM 5415 N N . LEU A 1 705 ? 29.246 -4.661 -62.386 1.00 28.77 705 LEU A N 1
ATOM 5416 C CA . LEU A 1 705 ? 27.794 -4.575 -62.099 1.00 28.77 705 LEU A CA 1
ATOM 5417 C C . LEU A 1 705 ? 27.359 -3.759 -60.865 1.00 28.77 705 LEU A C 1
ATOM 5419 O O . LEU A 1 705 ? 26.207 -3.344 -60.788 1.00 28.77 705 LEU A O 1
ATOM 5423 N N . PHE A 1 706 ? 28.253 -3.390 -59.945 1.00 29.97 706 PHE A N 1
ATOM 5424 C CA . PHE A 1 706 ? 27.826 -2.795 -58.664 1.00 29.97 706 PHE A CA 1
ATOM 5425 C C . PHE A 1 706 ? 27.384 -1.322 -58.693 1.00 29.97 706 PHE A C 1
ATOM 5427 O O . PHE A 1 706 ? 26.835 -0.818 -57.713 1.00 29.97 706 PHE A O 1
ATOM 5434 N N . LYS A 1 707 ? 27.584 -0.612 -59.811 1.00 28.44 707 LYS A N 1
ATOM 5435 C CA . LYS A 1 707 ? 27.254 0.822 -59.907 1.00 28.44 707 LYS A CA 1
ATOM 5436 C C . LYS A 1 707 ? 25.747 1.098 -59.988 1.00 28.44 707 LYS A C 1
ATOM 5438 O O . LYS A 1 707 ? 25.340 2.231 -59.759 1.00 28.44 707 LYS A O 1
ATOM 5443 N N . LYS A 1 708 ? 24.931 0.089 -60.324 1.00 27.98 708 LYS A N 1
ATOM 5444 C CA . LYS A 1 708 ? 23.479 0.243 -60.514 1.00 27.98 708 LYS A CA 1
ATOM 5445 C C . LYS A 1 708 ? 22.662 -0.142 -59.273 1.00 27.98 708 LYS A C 1
ATOM 5447 O O . LYS A 1 708 ? 21.622 0.458 -59.044 1.00 27.98 708 LYS A O 1
ATOM 5452 N N . SER A 1 709 ? 23.155 -1.066 -58.447 1.00 30.69 709 SER A N 1
ATOM 5453 C CA . SER A 1 709 ? 22.403 -1.602 -57.298 1.00 30.69 709 SER A CA 1
ATOM 5454 C C . SER A 1 709 ? 22.657 -0.839 -55.995 1.00 30.69 709 SER A C 1
ATOM 5456 O O . SER A 1 709 ? 21.737 -0.667 -55.206 1.00 30.69 709 SER A O 1
ATOM 5458 N N . ALA A 1 710 ? 23.862 -0.288 -55.794 1.00 29.16 710 ALA A N 1
ATOM 5459 C CA . ALA A 1 710 ? 24.145 0.532 -54.613 1.00 29.16 710 ALA A CA 1
ATOM 5460 C C . ALA A 1 710 ? 23.314 1.828 -54.593 1.00 29.16 710 ALA A C 1
ATOM 5462 O O . ALA A 1 710 ? 22.915 2.268 -53.528 1.00 29.16 710 ALA A O 1
ATOM 5463 N N . LEU A 1 711 ? 22.983 2.411 -55.751 1.00 29.22 711 LEU A N 1
ATOM 5464 C CA . LEU A 1 711 ? 22.135 3.608 -55.797 1.00 29.22 711 LEU A CA 1
ATOM 5465 C C . LEU A 1 711 ? 20.659 3.298 -55.476 1.00 29.22 711 LEU A C 1
ATOM 5467 O O . LEU A 1 711 ? 19.995 4.143 -54.896 1.00 29.22 711 LEU A O 1
ATOM 5471 N N . ASN A 1 712 ? 20.188 2.080 -55.772 1.00 29.98 712 ASN A N 1
ATOM 5472 C CA . ASN A 1 712 ? 18.810 1.642 -55.511 1.00 29.98 712 ASN A CA 1
ATOM 5473 C C . ASN A 1 712 ? 18.573 1.128 -54.079 1.00 29.98 712 ASN A C 1
ATOM 5475 O O . ASN A 1 712 ? 17.427 0.956 -53.696 1.00 29.98 712 ASN A O 1
ATOM 5479 N N . CYS A 1 713 ? 19.626 0.851 -53.299 1.00 29.42 713 CYS A N 1
ATOM 5480 C CA . CYS A 1 713 ? 19.507 0.593 -51.854 1.00 29.42 713 CYS A CA 1
ATOM 5481 C C . CYS A 1 713 ? 19.653 1.871 -51.007 1.00 29.42 713 CYS A C 1
ATOM 5483 O O . CYS A 1 713 ? 19.472 1.817 -49.794 1.00 29.42 713 CYS A O 1
ATOM 5485 N N . PHE A 1 714 ? 20.037 2.994 -51.628 1.00 28.44 714 PHE A N 1
ATOM 5486 C CA . PHE A 1 714 ? 20.185 4.306 -50.986 1.00 28.44 714 PHE A CA 1
ATOM 5487 C C . PHE A 1 714 ? 19.032 5.279 -51.314 1.00 28.44 714 PHE A C 1
ATOM 5489 O O . PHE A 1 714 ? 18.921 6.306 -50.646 1.00 28.44 714 PHE A O 1
ATOM 5496 N N . THR A 1 715 ? 18.198 4.967 -52.311 1.00 24.77 715 THR A N 1
ATOM 5497 C CA . THR A 1 715 ? 16.853 5.538 -52.530 1.00 24.77 715 THR A CA 1
ATOM 5498 C C . THR A 1 715 ? 15.808 4.580 -52.002 1.00 24.77 715 THR A C 1
ATOM 5500 O O . THR A 1 715 ? 14.836 5.060 -51.389 1.00 24.77 715 THR A O 1
#

pLDDT: mean 74.59, std 23.66, range [19.98, 98.12]

Radius of gyration: 49.42 Å; chains: 1; bounding box: 142×74×152 Å